Protein AF-0000000067822150 (afdb_homodimer)

Radius of gyration: 34.26 Å; Cα contacts (8 Å, |Δi|>4): 875; chains: 2; bounding box: 78×128×136 Å

Solvent-accessible surface area (backbone atoms only — not comparable to full-atom values): 32111 Å² total; per-residue (Å²): 135,83,79,77,79,78,79,77,78,75,74,75,74,75,74,67,75,73,72,77,72,73,71,69,73,70,73,66,72,69,73,71,73,74,48,64,72,69,60,78,68,48,52,60,78,44,71,39,87,60,35,50,73,68,55,45,52,53,48,52,52,35,49,52,42,27,33,50,44,30,47,48,38,27,50,52,42,34,59,55,41,46,78,29,70,72,41,30,51,35,22,22,81,39,69,52,26,36,46,33,10,50,25,45,42,65,50,59,19,42,32,77,76,37,36,35,33,44,68,47,90,80,73,52,52,84,42,72,54,27,36,52,45,68,58,46,85,93,36,33,36,32,33,32,46,23,73,53,42,83,74,65,45,35,54,75,91,46,55,64,39,96,86,38,21,60,56,78,38,67,62,56,42,32,40,25,43,34,50,50,53,52,46,28,64,13,52,87,68,15,53,83,57,37,38,84,80,35,71,50,56,69,44,22,39,50,33,8,75,74,36,30,82,52,18,59,30,12,45,42,32,53,41,48,49,28,51,40,52,43,23,21,44,61,65,34,50,86,70,33,31,47,58,75,75,76,64,73,67,68,75,75,66,80,69,72,72,78,72,83,70,82,77,78,80,78,80,81,78,78,79,67,45,23,55,47,68,42,96,86,66,50,66,48,57,89,135,83,79,77,77,78,80,77,77,76,76,76,74,74,75,68,76,75,72,77,71,75,74,69,74,71,74,66,74,70,72,70,74,75,46,66,72,71,60,78,68,48,52,60,80,44,72,39,87,59,35,50,73,68,54,45,52,52,47,52,52,35,49,53,43,28,32,49,43,30,46,47,37,29,49,53,42,34,58,55,42,46,80,29,69,72,42,32,49,37,22,22,81,38,68,54,27,35,49,34,10,50,25,44,43,65,50,58,19,41,32,78,75,38,34,36,34,43,68,48,90,79,72,52,53,82,41,72,59,30,36,50,46,68,59,46,84,93,35,34,37,32,33,33,48,23,74,52,43,81,73,66,45,37,55,75,91,47,53,64,39,94,85,39,20,59,57,77,38,66,62,55,41,31,39,26,44,36,49,51,52,52,47,30,65,13,53,85,69,14,52,83,58,37,40,84,80,35,73,50,55,70,46,24,40,49,33,7,75,75,37,30,81,52,20,59,28,12,44,42,31,53,42,49,48,26,52,40,52,44,22,22,44,62,64,35,53,85,69,32,32,46,59,74,76,76,64,72,67,69,76,74,66,81,69,72,72,80,76,73,84,79,84,74,80,75,78,80,79,77,81,66,47,23,56,47,67,44,96,86,67,52,66,49,54,88

Secondary structure (DSSP, 8-state):
-----------------------------------GGGSPPP-SPEE-TTS-HHHHHHHHHHHHHHHHHHHHHHHHHHHHGGGSHHHHHHHTT--SHHHHHHHHHHHHS--TT-EEESS-TTS-TTSTT--EEE--GGGTTEEEEPHHHHHHPBPGGGTT-TT--TTTS-GGGBHHHHHHHHHHHSTTTTTTTSB-S--SHHHHHHHHHH-HHHHTTBHHHHHHHHHHHHIIIIISTTT--SS-------------------------------EEE-TTS-EEE-/-----------------------------------GGGSPPP-SPEE-TTS-HHHHHHHHHHHHHHHHHHHHHHHHHHHHGGGSHHHHHHHTT--SHHHHHHHHHHHHS--TT-EEESS-TTS-TTSTT--EEE--GGGTTEEEEPHHHHHHPBPGGGTT-TT--TTTS-GGGBHHHHHHHHHTTSTTTTTTTSB-S--SHHHHHHHHHH-HHHHTTBHHHHHHHHHHHHIIIIISTTT--SS-------------------------------EEE-TTS-EEE-

Structure (mmCIF, N/CA/C/O backbone):
data_AF-0000000067822150-model_v1
#
loop_
_entity.id
_entity.type
_entity.pdbx_description
1 polymer 'Putative peptidase domain-containing protein'
#
loop_
_atom_site.group_PDB
_atom_site.id
_atom_site.type_symbol
_atom_site.label_atom_id
_atom_site.label_alt_id
_atom_site.label_comp_id
_atom_site.label_asym_id
_atom_site.label_entity_id
_atom_site.label_seq_id
_atom_site.pdbx_PDB_ins_code
_atom_site.Cartn_x
_atom_site.Cartn_y
_atom_site.Cartn_z
_atom_site.occupancy
_atom_site.B_iso_or_equiv
_atom_site.auth_seq_id
_atom_site.auth_comp_id
_atom_site.auth_asym_id
_atom_site.auth_atom_id
_atom_site.pdbx_PDB_model_num
ATOM 1 N N . MET A 1 1 ? 32.688 -82.5 55.125 1 28.48 1 MET A N 1
ATOM 2 C CA . MET A 1 1 ? 33.312 -81.375 54.438 1 28.48 1 MET A CA 1
ATOM 3 C C . MET A 1 1 ? 32.531 -81 53.188 1 28.48 1 MET A C 1
ATOM 5 O O . MET A 1 1 ? 32.688 -81.688 52.125 1 28.48 1 MET A O 1
ATOM 9 N N . ARG A 1 2 ? 31.297 -80.75 53.281 1 29.62 2 ARG A N 1
ATOM 10 C CA . ARG A 1 2 ? 30.266 -80.5 52.281 1 29.62 2 ARG A CA 1
ATOM 11 C C . ARG A 1 2 ? 30.625 -79.25 51.406 1 29.62 2 ARG A C 1
ATOM 13 O O . ARG A 1 2 ? 30.844 -78.188 51.938 1 29.62 2 ARG A O 1
ATOM 20 N N . LEU A 1 3 ? 31.281 -79.5 50.312 1 34.28 3 LEU A N 1
ATOM 21 C CA . LEU A 1 3 ? 31.828 -78.625 49.312 1 34.28 3 LEU A CA 1
ATOM 22 C C . LEU A 1 3 ? 30.719 -77.812 48.656 1 34.28 3 LEU A C 1
ATOM 24 O O . LEU A 1 3 ? 29.828 -78.375 48 1 34.28 3 LEU A O 1
ATOM 28 N N . THR A 1 4 ? 30.172 -76.812 49.281 1 35.88 4 THR A N 1
ATOM 29 C CA . THR A 1 4 ? 29.141 -75.938 48.781 1 35.88 4 THR A CA 1
ATOM 30 C C . THR A 1 4 ? 29.625 -75.188 47.562 1 35.88 4 THR A C 1
ATOM 32 O O . THR A 1 4 ? 30.609 -74.438 47.625 1 35.88 4 THR A O 1
ATOM 35 N N . ALA A 1 5 ? 29.531 -75.688 46.375 1 31.7 5 ALA A N 1
ATOM 36 C CA . ALA A 1 5 ? 29.938 -75.188 45.094 1 31.7 5 ALA A CA 1
ATOM 37 C C . ALA A 1 5 ? 29.203 -73.875 44.75 1 31.7 5 ALA A C 1
ATOM 39 O O . ALA A 1 5 ? 27.969 -73.875 44.594 1 31.7 5 ALA A O 1
ATOM 40 N N . LEU A 1 6 ? 29.578 -72.812 45.375 1 35.47 6 LEU A N 1
ATOM 41 C CA . LEU A 1 6 ? 28.906 -71.5 45.094 1 35.47 6 LEU A CA 1
ATOM 42 C C . LEU A 1 6 ? 29.094 -71.125 43.656 1 35.47 6 LEU A C 1
ATOM 44 O O . LEU A 1 6 ? 30.219 -71 43.188 1 35.47 6 LEU A O 1
ATOM 48 N N . LEU A 1 7 ? 28.172 -71.5 42.75 1 34.12 7 LEU A N 1
ATOM 49 C CA . LEU A 1 7 ? 28.141 -71.188 41.344 1 34.12 7 LEU A CA 1
ATOM 50 C C . LEU A 1 7 ? 28.109 -69.625 41.125 1 34.12 7 LEU A C 1
ATOM 52 O O . LEU A 1 7 ? 27.203 -68.938 41.594 1 34.12 7 LEU A O 1
ATOM 56 N N . CYS A 1 8 ? 29.266 -69 41 1 34.22 8 CYS A N 1
ATOM 57 C CA . CYS A 1 8 ? 29.453 -67.562 40.719 1 34.22 8 CYS A CA 1
ATOM 58 C C . CYS A 1 8 ? 28.891 -67.25 39.344 1 34.22 8 CYS A C 1
ATOM 60 O O . CYS A 1 8 ? 29.328 -67.75 38.312 1 34.22 8 CYS A O 1
ATOM 62 N N . VAL A 1 9 ? 27.578 -67 39.281 1 33.72 9 VAL A N 1
ATOM 63 C CA . VAL A 1 9 ? 26.953 -66.625 38 1 33.72 9 VAL A CA 1
ATOM 64 C C . VAL A 1 9 ? 27.625 -65.312 37.5 1 33.72 9 VAL A C 1
ATOM 66 O O . VAL A 1 9 ? 27.719 -64.312 38.188 1 33.72 9 VAL A O 1
ATOM 69 N N . ALA A 1 10 ? 28.688 -65.438 36.75 1 33.09 10 ALA A N 1
ATOM 70 C CA . ALA A 1 10 ? 29.391 -64.375 36.031 1 33.09 10 ALA A CA 1
ATOM 71 C C . ALA A 1 10 ? 28.422 -63.562 35.188 1 33.09 10 ALA A C 1
ATOM 73 O O . ALA A 1 10 ? 27.781 -64.125 34.281 1 33.09 10 ALA A O 1
ATOM 74 N N . SER A 1 11 ? 27.656 -62.688 35.781 1 33.38 11 SER A N 1
ATOM 75 C CA . SER A 1 11 ? 26.766 -61.812 35 1 33.38 11 SER A CA 1
ATOM 76 C C . SER A 1 11 ? 27.547 -61.062 33.938 1 33.38 11 SER A C 1
ATOM 78 O O . SER A 1 11 ? 28.484 -60.344 34.25 1 33.38 11 SER A O 1
ATOM 80 N N . SER A 1 12 ? 27.766 -61.656 32.812 1 31.19 12 SER A N 1
ATOM 81 C CA . SER A 1 12 ? 28.406 -60.969 31.688 1 31.19 12 SER A CA 1
ATOM 82 C C . SER A 1 12 ? 27.719 -59.625 31.391 1 31.19 12 SER A C 1
ATOM 84 O O . SER A 1 12 ? 26.5 -59.594 31.172 1 31.19 12 SER A O 1
ATOM 86 N N . ALA A 1 13 ? 28.172 -58.594 32 1 36.31 13 ALA A N 1
ATOM 87 C CA . ALA A 1 13 ? 27.734 -57.25 31.672 1 36.31 13 ALA A CA 1
ATOM 88 C C . ALA A 1 13 ? 27.844 -56.969 30.172 1 36.31 13 ALA A C 1
ATOM 90 O O . ALA A 1 13 ? 28.938 -57.062 29.609 1 36.31 13 ALA A O 1
ATOM 91 N N . PHE A 1 14 ? 26.812 -57.406 29.438 1 34.69 14 PHE A N 1
ATOM 92 C CA . PHE A 1 14 ? 26.812 -57.062 28.031 1 34.69 14 PHE A CA 1
ATOM 93 C C . PHE A 1 14 ? 27.109 -55.562 27.844 1 34.69 14 PHE A C 1
ATOM 95 O O . PHE A 1 14 ? 26.438 -54.719 28.438 1 34.69 14 PHE A O 1
ATOM 102 N N . ALA A 1 15 ? 28.375 -55.25 27.672 1 36.81 15 ALA A N 1
ATOM 103 C CA . ALA A 1 15 ? 28.766 -53.906 27.281 1 36.81 15 ALA A CA 1
ATOM 104 C C . ALA A 1 15 ? 27.875 -53.344 26.172 1 36.81 15 ALA A C 1
ATOM 106 O O . ALA A 1 15 ? 27.719 -53.969 25.125 1 36.81 15 ALA A O 1
ATOM 107 N N . ALA A 1 16 ? 26.797 -52.688 26.531 1 36.28 16 ALA A N 1
ATOM 108 C CA . ALA A 1 16 ? 25.969 -52.031 25.547 1 36.28 16 ALA A CA 1
ATOM 109 C C . ALA A 1 16 ? 26.812 -51.312 24.5 1 36.28 16 ALA A C 1
ATOM 111 O O . ALA A 1 16 ? 27.844 -50.719 24.844 1 36.28 16 ALA A O 1
ATOM 112 N N . PRO A 1 17 ? 26.734 -51.812 23.266 1 35.16 17 PRO A N 1
ATOM 113 C CA . PRO A 1 17 ? 27.516 -51.094 22.266 1 35.16 17 PRO A CA 1
ATOM 114 C C . PRO A 1 17 ? 27.391 -49.594 22.391 1 35.16 17 PRO A C 1
ATOM 116 O O . PRO A 1 17 ? 26.344 -49.094 22.797 1 35.16 17 PRO A O 1
ATOM 119 N N . THR A 1 18 ? 28.438 -48.938 22.875 1 34.16 18 THR A N 1
ATOM 120 C CA . THR A 1 18 ? 28.484 -47.5 22.766 1 34.16 18 THR A CA 1
ATOM 121 C C . THR A 1 18 ? 28 -47.031 21.406 1 34.16 18 THR A C 1
ATOM 123 O O . THR A 1 18 ? 28.516 -47.469 20.375 1 34.16 18 THR A O 1
ATOM 126 N N . SER A 1 19 ? 26.719 -46.844 21.281 1 32.53 19 SER A N 1
ATOM 127 C CA . SER A 1 19 ? 26.234 -46.125 20.094 1 32.53 19 SER A CA 1
ATOM 128 C C . SER A 1 19 ? 27.188 -45 19.688 1 32.53 19 SER A C 1
ATOM 130 O O . SER A 1 19 ? 27.562 -44.156 20.516 1 32.53 19 SER A O 1
ATOM 132 N N . PHE A 1 20 ? 28.125 -45.344 18.781 1 31.86 20 PHE A N 1
ATOM 133 C CA . PHE A 1 20 ? 28.859 -44.281 18.109 1 31.86 20 PHE A CA 1
ATOM 134 C C . PHE A 1 20 ? 27.938 -43.094 17.812 1 31.86 20 PHE A C 1
ATOM 136 O O . PHE A 1 20 ? 27.062 -43.188 16.953 1 31.86 20 PHE A O 1
ATOM 143 N N . LEU A 1 21 ? 27.594 -42.344 18.828 1 31.33 21 LEU A N 1
ATOM 144 C CA . LEU A 1 21 ? 27.094 -41 18.531 1 31.33 21 LEU A CA 1
ATOM 145 C C . LEU A 1 21 ? 28.016 -40.281 17.547 1 31.33 21 LEU A C 1
ATOM 147 O O . LEU A 1 21 ? 29.156 -39.969 17.875 1 31.33 21 LEU A O 1
ATOM 151 N N . TRP A 1 22 ? 27.891 -40.781 16.25 1 31.66 22 TRP A N 1
ATOM 152 C CA . TRP A 1 22 ? 28.484 -39.875 15.266 1 31.66 22 TRP A CA 1
ATOM 153 C C . TRP A 1 22 ? 28.203 -38.406 15.633 1 31.66 22 TRP A C 1
ATOM 155 O O . TRP A 1 22 ? 27.047 -37.969 15.594 1 31.66 22 TRP A O 1
ATOM 165 N N . GLU A 1 23 ? 28.969 -37.875 16.578 1 32.78 23 GLU A N 1
ATOM 166 C CA . GLU A 1 23 ? 29.031 -36.438 16.609 1 32.78 23 GLU A CA 1
ATOM 167 C C . GLU A 1 23 ? 29.406 -35.844 15.242 1 32.78 23 GLU A C 1
ATOM 169 O O . GLU A 1 23 ? 30.578 -35.844 14.867 1 32.78 23 GLU A O 1
ATOM 174 N N . GLY A 1 24 ? 28.609 -36.219 14.195 1 28.8 24 GLY A N 1
ATOM 175 C CA . GLY A 1 24 ? 28.859 -35.438 12.992 1 28.8 24 GLY A CA 1
ATOM 176 C C . GLY A 1 24 ? 29.047 -33.969 13.273 1 28.8 24 GLY A C 1
ATOM 177 O O . GLY A 1 24 ? 28.172 -33.344 13.875 1 28.8 24 GLY A O 1
ATOM 178 N N . SER A 1 25 ? 30.25 -33.656 13.586 1 32.06 25 SER A N 1
ATOM 179 C CA . SER A 1 25 ? 30.594 -32.219 13.523 1 32.06 25 SER A CA 1
ATOM 180 C C . SER A 1 25 ? 30.062 -31.594 12.242 1 32.06 25 SER A C 1
ATOM 182 O O . SER A 1 25 ? 30.594 -31.828 11.164 1 32.06 25 SER A O 1
ATOM 184 N N . SER A 1 26 ? 28.812 -31.75 11.961 1 28.62 26 SER A N 1
ATOM 185 C CA . SER A 1 26 ? 28.422 -31 10.773 1 28.62 26 SER A CA 1
ATOM 186 C C . SER A 1 26 ? 28.859 -29.547 10.867 1 28.62 26 SER A C 1
ATOM 188 O O . SER A 1 26 ? 28.344 -28.781 11.672 1 28.62 26 SER A O 1
ATOM 190 N N . ASN A 1 27 ? 30.156 -29.359 10.773 1 30.45 27 ASN A N 1
ATOM 191 C CA . ASN A 1 27 ? 30.641 -28.031 10.406 1 30.45 27 ASN A CA 1
ATOM 192 C C . ASN A 1 27 ? 29.766 -27.406 9.312 1 30.45 27 ASN A C 1
ATOM 194 O O . ASN A 1 27 ? 30.016 -27.625 8.125 1 30.45 27 ASN A O 1
ATOM 198 N N . THR A 1 28 ? 28.547 -27.484 9.43 1 28.98 28 THR A N 1
ATOM 199 C CA . THR A 1 28 ? 27.812 -26.656 8.477 1 28.98 28 THR A CA 1
ATOM 200 C C . THR A 1 28 ? 28.344 -25.219 8.484 1 28.98 28 THR A C 1
ATOM 202 O O . THR A 1 28 ? 28.203 -24.516 9.492 1 28.98 28 THR A O 1
ATOM 205 N N . SER A 1 29 ? 29.531 -25.062 7.957 1 29.67 29 SER A N 1
ATOM 206 C CA . SER A 1 29 ? 29.875 -23.688 7.602 1 29.67 29 SER A CA 1
ATOM 207 C C . SER A 1 29 ? 28.641 -22.938 7.105 1 29.67 29 SER A C 1
ATOM 209 O O . SER A 1 29 ? 28.109 -23.234 6.035 1 29.67 29 SER A O 1
ATOM 211 N N . SER A 1 30 ? 27.828 -22.609 8.008 1 30.28 30 SER A N 1
ATOM 212 C CA . SER A 1 30 ? 26.781 -21.656 7.633 1 30.28 30 SER A CA 1
ATOM 213 C C . SER A 1 30 ? 27.359 -20.453 6.891 1 30.28 30 SER A C 1
ATOM 215 O O . SER A 1 30 ? 28.078 -19.641 7.48 1 30.28 30 SER A O 1
ATOM 217 N N . VAL A 1 31 ? 28 -20.703 5.777 1 29.33 31 VAL A N 1
ATOM 218 C CA . VAL A 1 31 ? 28.25 -19.5 4.977 1 29.33 31 VAL A CA 1
ATOM 219 C C . VAL A 1 31 ? 27.078 -18.531 5.137 1 29.33 31 VAL A C 1
ATOM 221 O O . VAL A 1 31 ? 25.953 -18.828 4.723 1 29.33 31 VAL A O 1
ATOM 224 N N . LYS A 1 32 ? 27.094 -17.844 6.254 1 32.66 32 LYS A N 1
ATOM 225 C CA . LYS A 1 32 ? 26.219 -16.688 6.367 1 32.66 32 LYS A CA 1
ATOM 226 C C . LYS A 1 32 ? 26.312 -15.797 5.133 1 32.66 32 LYS A C 1
ATOM 228 O O . LYS A 1 32 ? 27.328 -15.117 4.934 1 32.66 32 LYS A O 1
ATOM 233 N N . VAL A 1 33 ? 26.031 -16.328 4.023 1 33.44 33 VAL A N 1
ATOM 234 C CA . VAL A 1 33 ? 25.859 -15.367 2.949 1 33.44 33 VAL A CA 1
ATOM 235 C C . VAL A 1 33 ? 25.125 -14.133 3.482 1 33.44 33 VAL A C 1
ATOM 237 O O . VAL A 1 33 ? 23.953 -14.219 3.875 1 33.44 33 VAL A O 1
ATOM 240 N N . GLU A 1 34 ? 25.719 -13.188 4.176 1 37.19 34 GLU A N 1
ATOM 241 C CA . GLU A 1 34 ? 25.234 -11.883 4.613 1 37.19 34 GLU A CA 1
ATOM 242 C C . GLU A 1 34 ? 24.469 -11.18 3.496 1 37.19 34 GLU A C 1
ATOM 244 O O . GLU A 1 34 ? 25.078 -10.586 2.6 1 37.19 34 GLU A O 1
ATOM 249 N N . THR A 1 35 ? 23.672 -11.742 2.715 1 45.88 35 THR A N 1
ATOM 250 C CA . THR A 1 35 ? 22.875 -10.984 1.747 1 45.88 35 THR A CA 1
ATOM 251 C C . THR A 1 35 ? 22.297 -9.727 2.381 1 45.88 35 THR A C 1
ATOM 253 O O . THR A 1 35 ? 21.656 -9.789 3.434 1 45.88 35 THR A O 1
ATOM 256 N N . THR A 1 36 ? 23 -8.539 2.322 1 54.53 36 THR A N 1
ATOM 257 C CA . THR A 1 36 ? 22.828 -7.195 2.857 1 54.53 36 THR A CA 1
ATOM 258 C C . THR A 1 36 ? 21.406 -6.688 2.588 1 54.53 36 THR A C 1
ATOM 260 O O . THR A 1 36 ? 21.156 -5.484 2.654 1 54.53 36 THR A O 1
ATOM 263 N N . TRP A 1 37 ? 20.609 -7.324 1.804 1 59.97 37 TRP A N 1
ATOM 264 C CA . TRP A 1 37 ? 19.281 -6.711 1.705 1 59.97 37 TRP A CA 1
ATOM 265 C C . TRP A 1 37 ? 18.781 -6.289 3.078 1 59.97 37 TRP A C 1
ATOM 267 O O . TRP A 1 37 ? 17.859 -5.473 3.184 1 59.97 37 TRP A O 1
ATOM 277 N N . THR A 1 38 ? 19.391 -6.871 4.172 1 56.16 38 THR A N 1
ATOM 278 C CA . THR A 1 38 ? 18.812 -6.605 5.484 1 56.16 38 THR A CA 1
ATOM 279 C C . THR A 1 38 ? 19.391 -5.316 6.074 1 56.16 38 THR A C 1
ATOM 281 O O . THR A 1 38 ? 19.219 -5.051 7.266 1 56.16 38 THR A O 1
ATOM 284 N N . GLU A 1 39 ? 20.328 -4.652 5.262 1 62.62 39 GLU A N 1
ATOM 285 C CA . GLU A 1 39 ? 20.641 -3.449 6.027 1 62.62 39 GLU A CA 1
ATOM 286 C C . GLU A 1 39 ? 19.406 -2.562 6.188 1 62.62 39 GLU A C 1
ATOM 288 O O . GLU A 1 39 ? 18.641 -2.387 5.242 1 62.62 39 GLU A O 1
ATOM 293 N N . ASN A 1 40 ? 19.062 -2.295 7.344 1 65 40 ASN A N 1
ATOM 294 C CA . ASN A 1 40 ? 17.922 -1.484 7.746 1 65 40 ASN A CA 1
ATOM 295 C C . ASN A 1 40 ? 17.969 -0.102 7.102 1 65 40 ASN A C 1
ATOM 297 O O . ASN A 1 40 ? 19.031 0.424 6.816 1 65 40 ASN A O 1
ATOM 301 N N . TRP A 1 41 ? 16.891 0.233 6.457 1 77.38 41 TRP A N 1
ATOM 302 C CA . TRP A 1 41 ? 16.734 1.618 6.023 1 77.38 41 TRP A CA 1
ATOM 303 C C . TRP A 1 41 ? 16.047 2.451 7.098 1 77.38 41 TRP A C 1
ATOM 305 O O . TRP A 1 41 ? 15.438 1.905 8.023 1 77.38 41 TRP A O 1
ATOM 315 N N . LYS A 1 42 ? 16.375 3.74 6.977 1 85.31 42 LYS A N 1
ATOM 316 C CA . LYS A 1 42 ? 15.727 4.641 7.926 1 85.31 42 LYS A CA 1
ATOM 317 C C . LYS A 1 42 ? 14.242 4.805 7.605 1 85.31 42 LYS A C 1
ATOM 319 O O . LYS A 1 42 ? 13.867 4.934 6.438 1 85.31 42 LYS A O 1
ATOM 324 N N . THR A 1 43 ? 13.461 4.715 8.656 1 90 43 THR A N 1
ATOM 325 C CA . THR A 1 43 ? 12.031 4.961 8.484 1 90 43 THR A CA 1
ATOM 326 C C . THR A 1 43 ? 11.578 6.125 9.352 1 90 43 THR A C 1
ATOM 328 O O . THR A 1 43 ? 10.383 6.426 9.43 1 90 43 THR A O 1
ATOM 331 N N . THR A 1 44 ? 12.602 6.805 9.969 1 91.81 44 THR A N 1
ATOM 332 C CA . THR A 1 44 ? 12.312 7.98 10.789 1 91.81 44 THR A CA 1
ATOM 333 C C . THR A 1 44 ? 12.609 9.266 10.023 1 91.81 44 THR A C 1
ATOM 335 O O . THR A 1 44 ? 13.398 9.258 9.07 1 91.81 44 THR A O 1
ATOM 338 N N . PHE A 1 45 ? 11.992 10.328 10.367 1 96.19 45 PHE A N 1
ATOM 339 C CA . PHE A 1 45 ? 12.203 11.617 9.711 1 96.19 45 PHE A CA 1
ATOM 340 C C . PHE A 1 45 ? 13.289 12.414 10.422 1 96.19 45 PHE A C 1
ATOM 342 O O . PHE A 1 45 ? 13.266 12.555 11.648 1 96.19 45 PHE A O 1
ATOM 349 N N . ALA A 1 46 ? 14.203 12.922 9.688 1 97.31 46 ALA A N 1
ATOM 350 C CA . ALA A 1 46 ? 15.328 13.672 10.242 1 97.31 46 ALA A CA 1
ATOM 351 C C . ALA A 1 46 ? 14.898 15.086 10.641 1 97.31 46 ALA A C 1
ATOM 353 O O . ALA A 1 46 ? 14.086 15.711 9.953 1 97.31 46 ALA A O 1
ATOM 354 N N . ILE A 1 47 ? 15.492 15.586 11.703 1 98.38 47 ILE A N 1
ATOM 355 C CA . ILE A 1 47 ? 15.266 16.938 12.203 1 98.38 47 ILE A CA 1
ATOM 356 C C . ILE A 1 47 ? 16.547 17.75 12.102 1 98.38 47 ILE A C 1
ATOM 358 O O . ILE A 1 47 ? 17.578 17.359 12.648 1 98.38 47 ILE A O 1
ATOM 362 N N . HIS A 1 48 ? 16.438 18.812 11.383 1 98.5 48 HIS A N 1
ATOM 363 C CA . HIS A 1 48 ? 17.578 19.719 11.211 1 98.5 48 HIS A CA 1
ATOM 364 C C . HIS A 1 48 ? 18.016 20.328 12.539 1 98.5 48 HIS A C 1
ATOM 366 O O . HIS A 1 48 ? 17.172 20.594 13.406 1 98.5 48 HIS A O 1
ATOM 372 N N . ASP A 1 49 ? 19.266 20.734 12.68 1 98.19 49 ASP A N 1
ATOM 373 C CA . ASP A 1 49 ? 19.828 21.25 13.914 1 98.19 49 ASP A CA 1
ATOM 374 C C . ASP A 1 49 ? 19.281 22.625 14.242 1 98.19 49 ASP A C 1
ATOM 376 O O . ASP A 1 49 ? 19.453 23.125 15.352 1 98.19 49 ASP A O 1
ATOM 380 N N . SER A 1 50 ? 18.562 23.188 13.32 1 98.62 50 SER A N 1
ATOM 381 C CA . SER A 1 50 ? 17.969 24.484 13.555 1 98.62 50 SER A CA 1
ATOM 382 C C . SER A 1 50 ? 16.781 24.391 14.508 1 98.62 50 SER A C 1
ATOM 384 O O . SER A 1 50 ? 16.281 25.406 15.008 1 98.62 50 SER A O 1
ATOM 386 N N . CYS A 1 51 ? 16.281 23.203 14.734 1 98.5 51 CYS A N 1
ATOM 387 C CA . CYS A 1 51 ? 15.164 23.031 15.664 1 98.5 51 CYS A CA 1
ATOM 388 C C . CYS A 1 51 ? 15.664 22.984 17.109 1 98.5 51 CYS A C 1
ATOM 390 O O . CYS A 1 51 ? 16.578 22.234 17.422 1 98.5 51 CYS A O 1
ATOM 392 N N . SER A 1 52 ? 15.055 23.859 17.953 1 97.88 52 SER A N 1
ATOM 393 C CA . SER A 1 52 ? 15.383 23.781 19.375 1 97.88 52 SER A CA 1
ATOM 394 C C . SER A 1 52 ? 15.039 22.422 19.953 1 97.88 52 SER A C 1
ATOM 396 O O . SER A 1 52 ? 14.266 21.672 19.375 1 97.88 52 SER A O 1
ATOM 398 N N . PRO A 1 53 ? 15.594 22.125 21.172 1 94.56 53 PRO A N 1
ATOM 399 C CA . PRO A 1 53 ? 15.258 20.844 21.781 1 94.56 53 PRO A CA 1
ATOM 400 C C . PRO A 1 53 ? 13.758 20.672 22 1 94.56 53 PRO A C 1
ATOM 402 O O . PRO A 1 53 ? 13.227 19.562 21.844 1 94.56 53 PRO A O 1
ATOM 405 N N . VAL A 1 54 ? 13.07 21.734 22.375 1 94.94 54 VAL A N 1
ATOM 406 C CA . VAL A 1 54 ? 11.633 21.688 22.625 1 94.94 54 VAL A CA 1
ATOM 407 C C . VAL A 1 54 ? 10.898 21.438 21.312 1 94.94 54 VAL A C 1
ATOM 409 O O . VAL A 1 54 ? 9.977 20.625 21.25 1 94.94 54 VAL A O 1
ATOM 412 N N . GLU A 1 55 ? 11.297 22.125 20.203 1 97.69 55 GLU A N 1
ATOM 413 C CA . GLU A 1 55 ? 10.711 21.891 18.891 1 97.69 55 GLU A CA 1
ATOM 414 C C . GLU A 1 55 ? 10.945 20.469 18.422 1 97.69 55 GLU A C 1
ATOM 416 O O . GLU A 1 55 ? 10.023 19.812 17.922 1 97.69 55 GLU A O 1
ATOM 421 N N . ALA A 1 56 ? 12.141 20.016 18.656 1 97.62 56 ALA A N 1
ATOM 422 C CA . ALA A 1 56 ? 12.492 18.656 18.234 1 97.62 56 ALA A CA 1
ATOM 423 C C . ALA A 1 56 ? 11.656 17.625 18.984 1 97.62 56 ALA A C 1
ATOM 425 O O . ALA A 1 56 ? 11.227 16.625 18.391 1 97.62 56 ALA A O 1
ATOM 426 N N . ASN A 1 57 ? 11.492 17.844 20.234 1 96 57 ASN A N 1
ATOM 427 C CA . ASN A 1 57 ? 10.68 16.922 21.031 1 96 57 ASN A CA 1
ATOM 428 C C . ASN A 1 57 ? 9.242 16.875 20.516 1 96 57 ASN A C 1
ATOM 430 O O . ASN A 1 57 ? 8.648 15.805 20.406 1 96 57 ASN A O 1
ATOM 434 N N . GLN A 1 58 ? 8.656 18.031 20.219 1 96.62 58 GLN A N 1
ATOM 435 C CA . GLN A 1 58 ? 7.301 18.078 19.672 1 96.62 58 GLN A CA 1
ATOM 436 C C . GLN A 1 58 ? 7.227 17.422 18.297 1 96.62 58 GLN A C 1
ATOM 438 O O . GLN A 1 58 ? 6.281 16.688 18 1 96.62 58 GLN A O 1
ATOM 443 N N . LEU A 1 59 ? 8.266 17.625 17.484 1 98.5 59 LEU A N 1
ATOM 444 C CA . LEU A 1 59 ? 8.289 17.016 16.156 1 98.5 59 LEU A CA 1
ATOM 445 C C . LEU A 1 59 ? 8.375 15.5 16.25 1 98.5 59 LEU A C 1
ATOM 447 O O . LEU A 1 59 ? 7.699 14.789 15.5 1 98.5 59 LEU A O 1
ATOM 451 N N . ARG A 1 60 ? 9.172 15.008 17.156 1 96.81 60 ARG A N 1
ATOM 452 C CA . ARG A 1 60 ? 9.289 13.555 17.297 1 96.81 60 ARG A CA 1
ATOM 453 C C . ARG A 1 60 ? 7.945 12.938 17.672 1 96.81 60 ARG A C 1
ATOM 455 O O . ARG A 1 60 ? 7.547 11.914 17.109 1 96.81 60 ARG A O 1
ATOM 462 N N . GLN A 1 61 ? 7.246 13.578 18.609 1 94.69 61 GLN A N 1
ATOM 463 C CA . GLN A 1 61 ? 5.914 13.094 18.969 1 94.69 61 GLN A CA 1
ATOM 464 C C . GLN A 1 61 ? 4.965 13.195 17.766 1 94.69 61 GLN A C 1
ATOM 466 O O . GLN A 1 61 ? 4.191 12.273 17.516 1 94.69 61 GLN A O 1
ATOM 471 N N . ALA A 1 62 ? 5.047 14.305 17.094 1 98.19 62 ALA A N 1
ATOM 472 C CA . ALA A 1 62 ? 4.176 14.5 15.945 1 98.19 62 ALA A CA 1
ATOM 473 C C . ALA A 1 62 ? 4.457 13.469 14.859 1 98.19 62 ALA A C 1
ATOM 475 O O . ALA A 1 62 ? 3.535 12.992 14.195 1 98.19 62 ALA A O 1
ATOM 476 N N . PHE A 1 63 ? 5.77 13.125 14.688 1 98.31 63 PHE A N 1
ATOM 477 C CA . PHE A 1 63 ? 6.133 12.094 13.719 1 98.31 63 PHE A CA 1
ATOM 478 C C . PHE A 1 63 ? 5.523 10.75 14.109 1 98.31 63 PHE A C 1
ATOM 480 O O . PHE A 1 63 ? 4.973 10.047 13.258 1 98.31 63 PHE A O 1
ATOM 487 N N . GLU A 1 64 ? 5.605 10.43 15.336 1 95.44 64 GLU A N 1
ATOM 488 C CA . GLU A 1 64 ? 5.027 9.18 15.82 1 95.44 64 GLU A CA 1
ATOM 489 C C . GLU A 1 64 ? 3.521 9.133 15.586 1 95.44 64 GLU A C 1
ATOM 491 O O . GLU A 1 64 ? 2.988 8.117 15.133 1 95.44 64 GLU A O 1
ATOM 496 N N . GLU A 1 65 ? 2.871 10.219 15.867 1 97.44 65 GLU A N 1
ATOM 497 C CA . GLU A 1 65 ? 1.426 10.289 15.672 1 97.44 65 GLU A CA 1
ATOM 498 C C . GLU A 1 65 ? 1.063 10.25 14.188 1 97.44 65 GLU A C 1
ATOM 500 O O . GLU A 1 65 ? 0.023 9.711 13.812 1 97.44 65 GLU A O 1
ATOM 505 N N . THR A 1 66 ? 1.925 10.859 13.375 1 98.56 66 THR A N 1
ATOM 506 C CA . THR A 1 66 ? 1.717 10.812 11.93 1 98.56 66 THR A CA 1
ATOM 507 C C . THR A 1 66 ? 1.771 9.375 11.414 1 98.56 66 THR A C 1
ATOM 509 O O . THR A 1 66 ? 0.901 8.953 10.656 1 98.56 66 THR A O 1
ATOM 512 N N . GLU A 1 67 ? 2.746 8.648 11.883 1 97.81 67 GLU A N 1
ATOM 513 C CA . GLU A 1 67 ? 2.857 7.242 11.508 1 97.81 67 GLU A CA 1
ATOM 514 C C . GLU A 1 67 ? 1.672 6.438 12.023 1 97.81 67 GLU A C 1
ATOM 516 O O . GLU A 1 67 ? 1.146 5.57 11.32 1 97.81 67 GLU A O 1
ATOM 521 N N . LEU A 1 68 ? 1.298 6.703 13.242 1 97 68 LEU A N 1
ATOM 522 C CA . LEU A 1 68 ? 0.153 6.016 13.828 1 97 68 LEU A CA 1
ATOM 523 C C . LEU A 1 68 ? -1.114 6.285 13.023 1 97 68 LEU A C 1
ATOM 525 O O . LEU A 1 68 ? -1.893 5.371 12.758 1 97 68 LEU A O 1
ATOM 529 N N . LEU A 1 69 ? -1.348 7.527 12.688 1 98.38 69 LEU A N 1
ATOM 530 C CA . LEU A 1 69 ? -2.523 7.914 11.914 1 98.38 69 LEU A CA 1
ATOM 531 C C . LEU A 1 69 ? -2.533 7.219 10.555 1 98.38 69 LEU A C 1
ATOM 533 O O . LEU A 1 69 ? -3.557 6.668 10.141 1 98.38 69 LEU A O 1
ATOM 537 N N . ALA A 1 70 ? -1.397 7.223 9.852 1 98.69 70 ALA A N 1
ATOM 538 C CA . ALA A 1 70 ? -1.27 6.547 8.562 1 98.69 70 ALA A CA 1
ATOM 539 C C . ALA A 1 70 ? -1.454 5.039 8.719 1 98.69 70 ALA A C 1
ATOM 541 O O . ALA A 1 70 ? -2.135 4.41 7.902 1 98.69 70 ALA A O 1
ATOM 542 N N . TYR A 1 71 ? -0.836 4.492 9.719 1 97.5 71 TYR A N 1
ATOM 543 C CA . TYR A 1 71 ? -0.935 3.066 10 1 97.5 71 TYR A CA 1
ATOM 544 C C . TYR A 1 71 ? -2.385 2.652 10.227 1 97.5 71 TYR A C 1
ATOM 546 O O . TYR A 1 71 ? -2.838 1.639 9.688 1 97.5 71 TYR A O 1
ATOM 554 N N . HIS A 1 72 ? -3.066 3.404 10.992 1 96.69 72 HIS A N 1
ATOM 555 C CA . HIS A 1 72 ? -4.461 3.09 11.266 1 96.69 72 HIS A CA 1
ATOM 556 C C . HIS A 1 72 ? -5.309 3.166 10 1 96.69 72 HIS A C 1
ATOM 558 O O . HIS A 1 72 ? -6.152 2.301 9.766 1 96.69 72 HIS A O 1
ATOM 564 N N . ALA A 1 73 ? -5.168 4.207 9.242 1 98.19 73 ALA A N 1
ATOM 565 C CA . ALA A 1 73 ? -5.922 4.352 8 1 98.19 73 ALA A CA 1
ATOM 566 C C . ALA A 1 73 ? -5.688 3.16 7.074 1 98.19 73 ALA A C 1
ATOM 568 O O . ALA A 1 73 ? -6.629 2.637 6.473 1 98.19 73 ALA A O 1
ATOM 569 N N . LYS A 1 74 ? -4.43 2.789 6.973 1 97.5 74 LYS A N 1
ATOM 570 C CA . LYS A 1 74 ? -4.074 1.608 6.191 1 97.5 74 LYS A CA 1
ATOM 571 C C . LYS A 1 74 ? -4.82 0.374 6.688 1 97.5 74 LYS A C 1
ATOM 573 O O . LYS A 1 74 ? -5.473 -0.32 5.906 1 97.5 74 LYS A O 1
ATOM 578 N N . LEU A 1 75 ? -4.758 0.114 7.945 1 95.81 75 LEU A N 1
ATOM 579 C CA . LEU A 1 75 ? -5.359 -1.089 8.508 1 95.81 75 LEU A CA 1
ATOM 580 C C . LEU A 1 75 ? -6.875 -1.062 8.359 1 95.81 75 LEU A C 1
ATOM 582 O O . LEU A 1 75 ? -7.496 -2.092 8.078 1 95.81 75 LEU A O 1
ATOM 586 N N . HIS A 1 76 ? -7.441 0.126 8.617 1 96.06 76 HIS A N 1
ATOM 587 C CA . HIS A 1 76 ? -8.883 0.25 8.414 1 96.06 76 HIS A CA 1
ATOM 588 C C . HIS A 1 76 ? -9.273 -0.128 6.988 1 96.06 76 HIS A C 1
ATOM 590 O O . HIS A 1 76 ? -10.281 -0.805 6.777 1 96.06 76 HIS A O 1
ATOM 596 N N . THR A 1 77 ? -8.523 0.318 6.016 1 97.19 77 THR A N 1
ATOM 597 C CA . THR A 1 77 ? -8.781 0.032 4.609 1 97.19 77 THR A CA 1
ATOM 598 C C . THR A 1 77 ? -8.625 -1.459 4.32 1 97.19 77 THR A C 1
ATOM 600 O O . THR A 1 77 ? -9.469 -2.059 3.652 1 97.19 77 THR A O 1
ATOM 603 N N . LEU A 1 78 ? -7.543 -2.062 4.836 1 95.75 78 LEU A N 1
ATOM 604 C CA . LEU A 1 78 ? -7.266 -3.479 4.617 1 95.75 78 LEU A CA 1
ATOM 605 C C . LEU A 1 78 ? -8.352 -4.348 5.25 1 95.75 78 LEU A C 1
ATOM 607 O O . LEU A 1 78 ? -8.695 -5.402 4.711 1 95.75 78 LEU A O 1
ATOM 611 N N . ARG A 1 79 ? -8.867 -3.885 6.336 1 94.06 79 ARG A N 1
ATOM 612 C CA . ARG A 1 79 ? -9.883 -4.633 7.07 1 94.06 79 ARG A CA 1
ATOM 613 C C . ARG A 1 79 ? -11.234 -4.562 6.363 1 94.06 79 ARG A C 1
ATOM 615 O O . ARG A 1 79 ? -11.938 -5.57 6.262 1 94.06 79 ARG A O 1
ATOM 622 N N . ASN A 1 80 ? -11.609 -3.391 5.871 1 93.75 80 ASN A N 1
ATOM 623 C CA . ASN A 1 80 ? -12.992 -3.16 5.48 1 93.75 80 ASN A CA 1
ATOM 624 C C . ASN A 1 80 ? -13.156 -3.158 3.961 1 93.75 80 ASN A C 1
ATOM 626 O O . ASN A 1 80 ? -14.266 -3.324 3.449 1 93.75 80 ASN A O 1
ATOM 630 N N . GLY A 1 81 ? -12.039 -2.93 3.254 1 93.31 81 GLY A N 1
ATOM 631 C CA . GLY A 1 81 ? -12.086 -2.986 1.801 1 93.31 81 GLY A CA 1
ATOM 632 C C . GLY A 1 81 ? -12.719 -1.76 1.175 1 93.31 81 GLY A C 1
ATOM 633 O O . GLY A 1 81 ? -13 -0.778 1.866 1 93.31 81 GLY A O 1
ATOM 634 N N . ASN A 1 82 ? -12.93 -1.824 -0.174 1 95.06 82 ASN A N 1
ATOM 635 C CA . ASN A 1 82 ? -13.383 -0.647 -0.909 1 95.06 82 ASN A CA 1
ATOM 636 C C . ASN A 1 82 ? -14.906 -0.558 -0.945 1 95.06 82 ASN A C 1
ATOM 638 O O . ASN A 1 82 ? -15.469 0.326 -1.596 1 95.06 82 ASN A O 1
ATOM 642 N N . SER A 1 83 ? -15.586 -1.437 -0.234 1 91.88 83 SER A N 1
ATOM 643 C CA . SER A 1 83 ? -17.047 -1.364 -0.192 1 91.88 83 SER A CA 1
ATOM 644 C C . SER A 1 83 ? -17.531 -0.702 1.094 1 91.88 83 SER A C 1
ATOM 646 O O . SER A 1 83 ? -18.719 -0.468 1.265 1 91.88 83 SER A O 1
ATOM 648 N N . SER A 1 84 ? -16.594 -0.412 1.975 1 92.69 84 SER A N 1
ATOM 649 C CA . SER A 1 84 ? -17 0.207 3.234 1 92.69 84 SER A CA 1
ATOM 650 C C . SER A 1 84 ? -17.562 1.609 3.008 1 92.69 84 SER A C 1
ATOM 652 O O . SER A 1 84 ? -17.188 2.283 2.047 1 92.69 84 SER A O 1
ATOM 654 N N . GLU A 1 85 ? -18.344 2.053 3.926 1 95.06 85 GLU A N 1
ATOM 655 C CA . GLU A 1 85 ? -18.984 3.359 3.82 1 95.06 85 GLU A CA 1
ATOM 656 C C . GLU A 1 85 ? -17.953 4.484 3.816 1 95.06 85 GLU A C 1
ATOM 658 O O . GLU A 1 85 ? -18.031 5.402 2.996 1 95.06 85 GLU A O 1
ATOM 663 N N . PHE A 1 86 ? -16.953 4.43 4.75 1 97.38 86 PHE A N 1
ATOM 664 C CA . PHE A 1 86 ? -15.922 5.457 4.801 1 97.38 86 PHE A CA 1
ATOM 665 C C . PHE A 1 86 ? -15.133 5.496 3.498 1 97.38 86 PHE A C 1
ATOM 667 O O . PHE A 1 86 ? -14.891 6.57 2.945 1 97.38 86 PHE A O 1
ATOM 674 N N . TYR A 1 87 ? -14.742 4.305 2.998 1 98.31 87 TYR A N 1
ATOM 675 C CA . TYR A 1 87 ? -13.922 4.27 1.795 1 98.31 87 TYR A CA 1
ATOM 676 C C . TYR A 1 87 ? -14.672 4.855 0.604 1 98.31 87 TYR A C 1
ATOM 678 O O . TYR A 1 87 ? -14.125 5.684 -0.133 1 98.31 87 TYR A O 1
ATOM 686 N N . ARG A 1 88 ? -15.945 4.48 0.421 1 97.94 88 ARG A N 1
ATOM 687 C CA . ARG A 1 88 ? -16.75 4.953 -0.703 1 97.94 88 ARG A CA 1
ATOM 688 C C . ARG A 1 88 ? -16.984 6.457 -0.611 1 97.94 88 ARG A C 1
ATOM 690 O O . ARG A 1 88 ? -17.031 7.145 -1.631 1 97.94 88 ARG A O 1
ATOM 697 N N . LYS A 1 89 ? -17.125 6.891 0.561 1 98.38 89 LYS A N 1
ATOM 698 C CA . LYS A 1 89 ? -17.344 8.32 0.787 1 98.38 89 LYS A CA 1
ATOM 699 C C . LYS A 1 89 ? -16.172 9.141 0.256 1 98.38 89 LYS A C 1
ATOM 701 O O . LYS A 1 89 ? -16.375 10.18 -0.38 1 98.38 89 LYS A O 1
ATOM 706 N N . TYR A 1 90 ? -14.938 8.672 0.456 1 98.81 90 TYR A N 1
ATOM 707 C CA . TYR A 1 90 ? -13.766 9.5 0.204 1 98.81 90 TYR A CA 1
ATOM 708 C C . TYR A 1 90 ? -13.094 9.117 -1.11 1 98.81 90 TYR A C 1
ATOM 710 O O . TYR A 1 90 ? -12.375 9.914 -1.709 1 98.81 90 TYR A O 1
ATOM 718 N N . PHE A 1 91 ? -13.305 7.867 -1.596 1 98.81 91 PHE A N 1
ATOM 719 C CA . PHE A 1 91 ? -12.539 7.395 -2.74 1 98.81 91 PHE A CA 1
ATOM 720 C C . PHE A 1 91 ? -13.453 6.77 -3.787 1 98.81 91 PHE A C 1
ATOM 722 O O . PHE A 1 91 ? -12.977 6.266 -4.809 1 98.81 91 PHE A O 1
ATOM 729 N N . GLY A 1 92 ? -14.82 6.785 -3.566 1 97.81 92 GLY A N 1
ATOM 730 C CA . GLY A 1 92 ? -15.727 6.121 -4.484 1 97.81 92 GLY A CA 1
ATOM 731 C C . GLY A 1 92 ? -15.5 4.625 -4.57 1 97.81 92 GLY A C 1
ATOM 732 O O . GLY A 1 92 ? -15.367 3.951 -3.545 1 97.81 92 GLY A O 1
ATOM 733 N N . ASN A 1 93 ? -15.461 4.094 -5.77 1 95.81 93 ASN A N 1
ATOM 734 C CA . ASN A 1 93 ? -15.289 2.662 -5.992 1 95.81 93 ASN A CA 1
ATOM 735 C C . ASN A 1 93 ? -13.844 2.32 -6.34 1 95.81 93 ASN A C 1
ATOM 737 O O . ASN A 1 93 ? -13.562 1.24 -6.863 1 95.81 93 ASN A O 1
ATOM 741 N N . ALA A 1 94 ? -12.898 3.256 -6.094 1 97.44 94 ALA A N 1
ATOM 742 C CA . ALA A 1 94 ? -11.5 2.998 -6.434 1 97.44 94 ALA A CA 1
ATOM 743 C C . ALA A 1 94 ? -10.984 1.758 -5.711 1 97.44 94 ALA A C 1
ATOM 745 O O . ALA A 1 94 ? -11.398 1.467 -4.586 1 97.44 94 ALA A O 1
ATOM 746 N N . PRO A 1 95 ? -10.078 1.025 -6.359 1 96.69 95 PRO A N 1
ATOM 747 C CA . PRO A 1 95 ? -9.43 -0.07 -5.633 1 96.69 95 PRO A CA 1
ATOM 748 C C . PRO A 1 95 ? -8.586 0.417 -4.453 1 96.69 95 PRO A C 1
ATOM 750 O O . PRO A 1 95 ? -8.188 1.581 -4.418 1 96.69 95 PRO A O 1
ATOM 753 N N . ILE A 1 96 ? -8.273 -0.487 -3.533 1 97.38 96 ILE A N 1
ATOM 754 C CA . ILE A 1 96 ? -7.672 -0.053 -2.277 1 97.38 96 ILE A CA 1
ATOM 755 C C . ILE A 1 96 ? -6.16 0.078 -2.453 1 97.38 96 ILE A C 1
ATOM 757 O O . ILE A 1 96 ? -5.488 0.711 -1.636 1 97.38 96 ILE A O 1
ATOM 761 N N . GLY A 1 97 ? -5.582 -0.503 -3.512 1 97.56 97 GLY A N 1
ATOM 762 C CA . GLY A 1 97 ? -4.141 -0.662 -3.623 1 97.56 97 GLY A CA 1
ATOM 763 C C . GLY A 1 97 ? -3.379 0.631 -3.402 1 97.56 97 GLY A C 1
ATOM 764 O O . GLY A 1 97 ? -2.514 0.708 -2.529 1 97.56 97 GLY A O 1
ATOM 765 N N . GLU A 1 98 ? -3.707 1.659 -4.191 1 97.81 98 GLU A N 1
ATOM 766 C CA . GLU A 1 98 ? -2.938 2.898 -4.129 1 97.81 98 GLU A CA 1
ATOM 767 C C . GLU A 1 98 ? -3.133 3.605 -2.793 1 97.81 98 GLU A C 1
ATOM 769 O O . GLU A 1 98 ? -2.188 4.176 -2.24 1 97.81 98 GLU A O 1
ATOM 774 N N . VAL A 1 99 ? -4.379 3.555 -2.227 1 98.75 99 VAL A N 1
ATOM 775 C CA . VAL A 1 99 ? -4.637 4.168 -0.927 1 98.75 99 VAL A CA 1
ATOM 776 C C . VAL A 1 99 ? -3.805 3.473 0.147 1 98.75 99 VAL A C 1
ATOM 778 O O . VAL A 1 99 ? -3.109 4.129 0.924 1 98.75 99 VAL A O 1
ATOM 781 N N . VAL A 1 100 ? -3.822 2.17 0.136 1 98.56 100 VAL A N 1
ATOM 782 C CA . VAL A 1 100 ? -3.051 1.38 1.091 1 98.56 100 VAL A CA 1
ATOM 783 C C . VAL A 1 100 ? -1.562 1.674 0.922 1 98.56 100 VAL A C 1
ATOM 785 O O . VAL A 1 100 ? -0.849 1.887 1.906 1 98.56 100 VAL A O 1
ATOM 788 N N . GLY A 1 101 ? -1.11 1.703 -0.267 1 98.56 101 GLY A N 1
ATOM 789 C CA . GLY A 1 101 ? 0.3 1.941 -0.531 1 98.56 101 GLY A CA 1
ATOM 790 C C . GLY A 1 101 ? 0.755 3.332 -0.127 1 98.56 101 GLY A C 1
ATOM 791 O O . GLY A 1 101 ? 1.88 3.508 0.346 1 98.56 101 GLY A O 1
ATOM 792 N N . ASN A 1 102 ? -0.111 4.348 -0.358 1 98.56 102 ASN A N 1
ATOM 793 C CA . ASN A 1 102 ? 0.219 5.711 0.046 1 98.56 102 ASN A CA 1
ATOM 794 C C . ASN A 1 102 ? 0.411 5.816 1.557 1 98.56 102 ASN A C 1
ATOM 796 O O . ASN A 1 102 ? 1.345 6.469 2.023 1 98.56 102 ASN A O 1
ATOM 800 N N . PHE A 1 103 ? -0.431 5.18 2.314 1 98.75 103 PHE A N 1
ATOM 801 C CA . PHE A 1 103 ? -0.288 5.191 3.766 1 98.75 103 PHE A CA 1
ATOM 802 C C . PHE A 1 103 ? 0.9 4.34 4.199 1 98.75 103 PHE A C 1
ATOM 804 O O . PHE A 1 103 ? 1.659 4.73 5.09 1 98.75 103 PHE A O 1
ATOM 811 N N . GLU A 1 104 ? 1.084 3.182 3.549 1 98 104 GLU A N 1
ATOM 812 C CA . GLU A 1 104 ? 2.221 2.318 3.863 1 98 104 GLU A CA 1
ATOM 813 C C . GLU A 1 104 ? 3.543 3.031 3.598 1 98 104 GLU A C 1
ATOM 815 O O . GLU A 1 104 ? 4.523 2.822 4.316 1 98 104 GLU A O 1
ATOM 820 N N . GLY A 1 105 ? 3.604 3.84 2.57 1 97.5 105 GLY A N 1
ATOM 821 C CA . GLY A 1 105 ? 4.785 4.645 2.305 1 97.5 105 GLY A CA 1
ATOM 822 C C . GLY A 1 105 ? 5.184 5.523 3.475 1 97.5 105 GLY A C 1
ATOM 823 O O . GLY A 1 105 ? 6.359 5.598 3.83 1 97.5 105 GLY A O 1
ATOM 824 N N . VAL A 1 106 ? 4.211 6.105 4.121 1 98 106 VAL A N 1
ATOM 825 C CA . VAL A 1 106 ? 4.473 6.977 5.262 1 98 106 VAL A CA 1
ATOM 826 C C . VAL A 1 106 ? 5.008 6.152 6.43 1 98 106 VAL A C 1
ATOM 828 O O . VAL A 1 106 ? 5.867 6.613 7.184 1 98 106 VAL A O 1
ATOM 831 N N . VAL A 1 107 ? 4.613 4.949 6.539 1 96.31 107 VAL A N 1
ATOM 832 C CA . VAL A 1 107 ? 4.895 4.109 7.695 1 96.31 107 VAL A CA 1
ATOM 833 C C . VAL A 1 107 ? 6.273 3.471 7.551 1 96.31 107 VAL A C 1
ATOM 835 O O . VAL A 1 107 ? 7.027 3.381 8.523 1 96.31 107 VAL A O 1
ATOM 838 N N . SER A 1 108 ? 6.672 3.051 6.262 1 94.12 108 SER A N 1
ATOM 839 C CA . SER A 1 108 ? 7.766 2.088 6.23 1 94.12 108 SER A CA 1
ATOM 840 C C . SER A 1 108 ? 8.758 2.42 5.121 1 94.12 108 SER A C 1
ATOM 842 O O . SER A 1 108 ? 9.766 1.729 4.957 1 94.12 108 SER A O 1
ATOM 844 N N . ALA A 1 109 ? 8.492 3.396 4.324 1 94.88 109 ALA 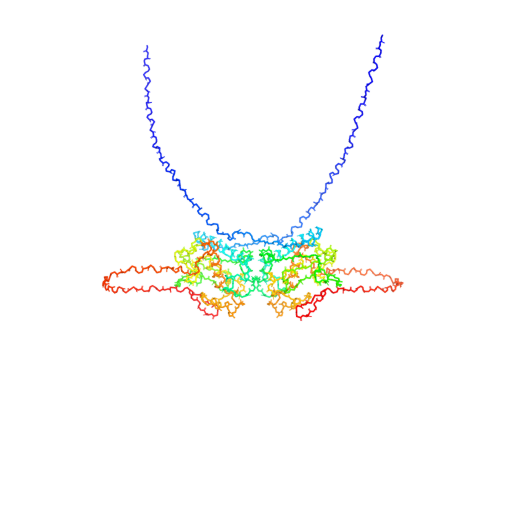A N 1
ATOM 845 C CA . ALA A 1 109 ? 9.406 3.684 3.221 1 94.88 109 ALA A CA 1
ATOM 846 C C . ALA A 1 109 ? 10.75 4.191 3.736 1 94.88 109 ALA A C 1
ATOM 848 O O . ALA A 1 109 ? 10.844 4.688 4.863 1 94.88 109 ALA A O 1
ATOM 849 N N . ASN A 1 110 ? 11.773 4 2.91 1 93.69 110 ASN A N 1
ATOM 850 C CA . ASN A 1 110 ? 13.07 4.637 3.145 1 93.69 110 ASN A CA 1
ATOM 851 C C . ASN A 1 110 ? 12.961 6.156 3.102 1 93.69 110 ASN A C 1
ATOM 853 O O . ASN A 1 110 ? 12.734 6.738 2.039 1 93.69 110 ASN A O 1
ATOM 857 N N . THR A 1 111 ? 13.125 6.816 4.238 1 94.25 111 THR A N 1
ATOM 858 C CA . THR A 1 111 ? 12.898 8.25 4.34 1 94.25 111 THR A CA 1
ATOM 859 C C . THR A 1 111 ? 14.227 9.008 4.367 1 94.25 111 THR A C 1
ATOM 861 O O . THR A 1 111 ? 14.258 10.195 4.695 1 94.25 111 THR A O 1
ATOM 864 N N . THR A 1 112 ? 15.289 8.25 4.066 1 93.62 112 THR A N 1
ATOM 865 C CA . THR A 1 112 ? 16.578 8.93 3.984 1 93.62 112 THR A CA 1
ATOM 866 C C . THR A 1 112 ? 16.5 10.125 3.037 1 93.62 112 THR A C 1
ATOM 868 O O . THR A 1 112 ? 16.047 9.992 1.9 1 93.62 112 THR A O 1
ATOM 871 N N . GLY A 1 113 ? 16.875 11.328 3.535 1 94.62 113 GLY A N 1
ATOM 872 C CA . GLY A 1 113 ? 16.859 12.523 2.709 1 94.62 113 GLY A CA 1
ATOM 873 C C . GLY A 1 113 ? 15.734 13.477 3.072 1 94.62 113 GLY A C 1
ATOM 874 O O . GLY A 1 113 ? 15.797 14.664 2.736 1 94.62 113 GLY A O 1
ATOM 875 N N . ILE A 1 114 ? 14.664 12.953 3.656 1 97.69 114 ILE A N 1
ATOM 876 C CA . ILE A 1 114 ? 13.609 13.844 4.133 1 97.69 114 ILE A CA 1
ATOM 877 C C . ILE A 1 114 ? 14.078 14.586 5.379 1 97.69 114 ILE A C 1
ATOM 879 O O . ILE A 1 114 ? 14.578 13.969 6.324 1 97.69 114 ILE A O 1
ATOM 883 N N . LEU A 1 115 ? 13.953 15.922 5.355 1 98.38 115 LEU A N 1
ATOM 884 C CA . LEU A 1 115 ? 14.484 16.766 6.418 1 98.38 115 LEU A CA 1
ATOM 885 C C . LEU A 1 115 ? 13.469 17.812 6.852 1 98.38 115 LEU A C 1
ATOM 887 O O . LEU A 1 115 ? 12.914 18.516 6.012 1 98.38 115 LEU A O 1
ATOM 891 N N . PHE A 1 116 ? 13.195 17.828 8.117 1 98.81 116 PHE A N 1
ATOM 892 C CA . PHE A 1 116 ? 12.383 18.875 8.719 1 98.81 116 PHE A CA 1
ATOM 893 C C . PHE A 1 116 ? 13.266 19.906 9.422 1 98.81 116 PHE A C 1
ATOM 895 O O . PHE A 1 116 ? 14.227 19.547 10.102 1 98.81 116 PHE A O 1
ATOM 902 N N . ARG A 1 117 ? 12.953 21.172 9.211 1 98.75 117 ARG A N 1
ATOM 903 C CA . ARG A 1 117 ? 13.781 22.234 9.766 1 98.75 117 ARG A CA 1
ATOM 904 C C . ARG A 1 117 ? 12.922 23.312 10.438 1 98.75 117 ARG A C 1
ATOM 906 O O . ARG A 1 117 ? 11.695 23.297 10.297 1 98.75 117 ARG A O 1
ATOM 913 N N . CYS A 1 118 ? 13.602 24.297 11.219 1 98.62 118 CYS A N 1
ATOM 914 C CA . CYS A 1 118 ? 12.867 25.266 12.031 1 98.62 118 CYS A CA 1
ATOM 915 C C . CYS A 1 118 ? 13.422 26.672 11.852 1 98.62 118 CYS A C 1
ATOM 917 O O . CYS A 1 118 ? 13.078 27.578 12.609 1 98.62 118 CYS A O 1
ATOM 919 N N . ASP A 1 119 ? 14.289 26.859 10.828 1 98.44 119 ASP A N 1
ATOM 920 C CA . ASP A 1 119 ? 14.992 28.141 10.75 1 98.44 119 ASP A CA 1
ATOM 921 C C . ASP A 1 119 ? 14.391 29.031 9.664 1 98.44 119 ASP A C 1
ATOM 923 O O . ASP A 1 119 ? 14.875 30.141 9.43 1 98.44 119 ASP A O 1
ATOM 927 N N . ASP A 1 120 ? 13.445 28.609 8.938 1 98.25 120 ASP A N 1
ATOM 928 C CA . ASP A 1 120 ? 12.695 29.391 7.957 1 98.25 120 ASP A CA 1
ATOM 929 C C . ASP A 1 120 ? 13.633 30 6.906 1 98.25 120 ASP A C 1
ATOM 931 O O . ASP A 1 120 ? 13.633 31.203 6.688 1 98.25 120 ASP A O 1
ATOM 935 N N . PRO A 1 121 ? 14.367 29.172 6.246 1 97.62 121 PRO A N 1
ATOM 936 C CA . PRO A 1 121 ? 15.367 29.703 5.316 1 97.62 121 PRO A CA 1
ATOM 937 C C . PRO A 1 121 ? 14.742 30.453 4.145 1 97.62 121 PRO A C 1
ATOM 939 O O . PRO A 1 121 ? 15.414 31.25 3.484 1 97.62 121 PRO A O 1
ATOM 942 N N . ASP A 1 122 ? 13.477 30.266 3.912 1 96.69 122 ASP A N 1
ATOM 943 C CA . ASP A 1 122 ? 12.836 30.922 2.771 1 96.69 122 ASP A CA 1
ATOM 944 C C . ASP A 1 122 ? 12 32.125 3.217 1 96.69 122 ASP A C 1
ATOM 946 O O . ASP A 1 122 ? 11.273 32.688 2.416 1 96.69 122 ASP A O 1
ATOM 950 N N . ASP A 1 123 ? 12.039 32.5 4.426 1 97.19 123 ASP A N 1
ATOM 951 C CA . ASP A 1 123 ? 11.406 33.688 5.008 1 97.19 123 ASP A CA 1
ATOM 952 C C . ASP A 1 123 ? 9.906 33.688 4.727 1 97.19 123 ASP A C 1
ATOM 954 O O . ASP A 1 123 ? 9.375 34.688 4.203 1 97.19 123 ASP A O 1
ATOM 958 N N . LYS A 1 124 ? 9.242 32.531 5.133 1 96.38 124 LYS A N 1
ATOM 959 C CA . LYS A 1 124 ? 7.816 32.438 4.84 1 96.38 124 LYS A CA 1
ATOM 960 C C . LYS A 1 124 ? 6.996 32.375 6.125 1 96.38 124 LYS A C 1
ATOM 962 O O . LYS A 1 124 ? 5.781 32.594 6.102 1 96.38 124 LYS A O 1
ATOM 967 N N . CYS A 1 125 ? 7.617 32.219 7.281 1 96.81 125 CYS A N 1
ATOM 968 C CA . CYS A 1 125 ? 6.902 31.984 8.531 1 96.81 125 CYS A CA 1
ATOM 969 C C . CYS A 1 125 ? 6.301 33.281 9.062 1 96.81 125 CYS A C 1
ATOM 971 O O . CYS A 1 125 ? 5.445 33.25 9.953 1 96.81 125 CYS A O 1
ATOM 973 N N . SER A 1 126 ? 6.73 34.406 8.523 1 95.56 126 SER A N 1
ATOM 974 C CA . SER A 1 126 ? 6.188 35.688 8.953 1 95.56 126 SER A CA 1
ATOM 975 C C . SER A 1 126 ? 4.82 35.938 8.328 1 95.56 126 SER A C 1
ATOM 977 O O . SER A 1 126 ? 4.102 36.844 8.75 1 95.56 126 SER A O 1
ATOM 979 N N . GLN A 1 127 ? 4.535 35.125 7.297 1 93 127 GLN A N 1
ATOM 980 C CA . GLN A 1 127 ? 3.232 35.281 6.656 1 93 127 GLN A CA 1
ATOM 981 C C . GLN A 1 127 ? 2.115 34.781 7.574 1 93 127 GLN A C 1
ATOM 983 O O . GLN A 1 127 ? 2.271 33.781 8.273 1 93 127 GLN A O 1
ATOM 988 N N . ASP A 1 128 ? 1.09 35.562 7.516 1 91.75 128 ASP A N 1
ATOM 989 C CA . ASP A 1 128 ? -0.023 35.281 8.406 1 91.75 128 ASP A CA 1
ATOM 990 C C . ASP A 1 128 ? -0.556 33.875 8.156 1 91.75 128 ASP A C 1
ATOM 992 O O . ASP A 1 128 ? -0.84 33.5 7.02 1 91.75 128 ASP A O 1
ATOM 996 N N . GLY A 1 129 ? -0.604 33 9.242 1 91.69 129 GLY A N 1
ATOM 997 C CA . GLY A 1 129 ? -1.226 31.688 9.203 1 91.69 129 GLY A CA 1
ATOM 998 C C . GLY A 1 129 ? -0.286 30.594 8.719 1 91.69 129 GLY A C 1
ATOM 999 O O . GLY A 1 129 ? -0.66 29.422 8.672 1 91.69 129 GLY A O 1
ATOM 1000 N N . TRP A 1 130 ? 0.929 30.984 8.328 1 93.69 130 TRP A N 1
ATOM 1001 C CA . TRP A 1 130 ? 1.871 29.984 7.844 1 93.69 130 TRP A CA 1
ATOM 1002 C C . TRP A 1 130 ? 2.498 29.219 9.008 1 93.69 130 TRP A C 1
ATOM 1004 O O . TRP A 1 130 ? 3.281 29.781 9.773 1 93.69 130 TRP A O 1
ATOM 1014 N N . ALA A 1 131 ? 2.111 27.969 9.141 1 97.25 131 ALA A N 1
ATOM 1015 C CA . ALA A 1 131 ? 2.59 27.125 10.234 1 97.25 131 ALA A CA 1
ATOM 1016 C C . ALA A 1 131 ? 3.668 26.172 9.75 1 97.25 131 ALA A C 1
ATOM 1018 O O . ALA A 1 131 ? 4.227 25.406 10.539 1 97.25 131 ALA A O 1
ATOM 1019 N N . GLY A 1 132 ? 4.016 26.156 8.492 1 97.31 132 GLY A N 1
ATOM 1020 C CA . GLY A 1 132 ? 5.062 25.391 7.828 1 97.31 132 GLY A CA 1
ATOM 1021 C C . GLY A 1 132 ? 4.984 25.469 6.312 1 97.31 132 GLY A C 1
ATOM 1022 O O . GLY A 1 132 ? 4.02 26 5.762 1 97.31 132 GLY A O 1
ATOM 1023 N N . TYR A 1 133 ? 6.027 25 5.691 1 97 133 TYR A N 1
ATOM 1024 C CA . TYR A 1 133 ? 6.004 25 4.234 1 97 133 TYR A CA 1
ATOM 1025 C C . TYR A 1 133 ? 7.016 24 3.676 1 97 133 TYR A C 1
ATOM 1027 O O . TYR A 1 133 ? 8.055 23.766 4.289 1 97 133 TYR A O 1
ATOM 1035 N N . TRP A 1 134 ? 6.664 23.359 2.568 1 96.88 134 TRP A N 1
ATOM 1036 C CA . TRP A 1 134 ? 7.578 22.609 1.72 1 96.88 134 TRP A CA 1
ATOM 1037 C C . TRP A 1 134 ? 8.531 23.531 0.972 1 96.88 134 TRP A C 1
ATOM 1039 O O . TRP A 1 134 ? 8.125 24.594 0.498 1 96.88 134 TRP A O 1
ATOM 1049 N N . ARG A 1 135 ? 9.789 23.203 0.774 1 96.88 135 ARG A N 1
ATOM 1050 C CA . ARG A 1 135 ? 10.781 24.156 0.306 1 96.88 135 ARG A CA 1
ATOM 1051 C C . ARG A 1 135 ? 10.93 24.094 -1.212 1 96.88 135 ARG A C 1
ATOM 1053 O O . ARG A 1 135 ? 11.898 24.609 -1.769 1 96.88 135 ARG A O 1
ATOM 1060 N N . GLY A 1 136 ? 10.102 23.406 -1.9 1 93.12 136 GLY A N 1
ATOM 1061 C CA . GLY A 1 136 ? 10.039 23.469 -3.352 1 93.12 136 GLY A CA 1
ATOM 1062 C C . GLY A 1 136 ? 10.984 22.5 -4.035 1 93.12 136 GLY A C 1
ATOM 1063 O O . GLY A 1 136 ? 11.633 21.688 -3.371 1 93.12 136 GLY A O 1
ATOM 1064 N N . ALA A 1 137 ? 11.094 22.609 -5.34 1 90.44 137 ALA A N 1
ATOM 1065 C CA . ALA A 1 137 ? 11.734 21.609 -6.203 1 90.44 137 ALA A CA 1
ATOM 1066 C C . ALA A 1 137 ? 13.242 21.578 -5.965 1 90.44 137 ALA A C 1
ATOM 1068 O O . ALA A 1 137 ? 13.875 20.531 -6.113 1 90.44 137 ALA A O 1
ATOM 1069 N N . ASN A 1 138 ? 13.844 22.734 -5.52 1 93.31 138 ASN A N 1
ATOM 1070 C CA . ASN A 1 138 ? 15.289 22.781 -5.293 1 93.31 138 ASN A CA 1
ATOM 1071 C C . ASN A 1 138 ? 15.656 22.156 -3.949 1 93.31 138 ASN A C 1
ATOM 1073 O O . ASN A 1 138 ? 16.828 21.891 -3.688 1 93.31 138 ASN A O 1
ATOM 1077 N N . HIS A 1 139 ? 14.68 21.969 -3.096 1 96.81 139 HIS A N 1
ATOM 1078 C CA . HIS A 1 139 ? 14.773 21.281 -1.811 1 96.81 139 HIS A CA 1
ATOM 1079 C C . HIS A 1 139 ? 13.555 20.391 -1.568 1 96.81 139 HIS A C 1
ATOM 1081 O O . HIS A 1 139 ? 12.898 20.5 -0.535 1 96.81 139 HIS A O 1
ATOM 1087 N N . SER A 1 140 ? 13.352 19.469 -2.494 1 95.88 140 SER A N 1
ATOM 1088 C CA . SER A 1 140 ? 12.078 18.781 -2.682 1 95.88 140 SER A CA 1
ATOM 1089 C C . SER A 1 140 ? 11.773 17.859 -1.507 1 95.88 140 SER A C 1
ATOM 1091 O O . SER A 1 140 ? 10.633 17.422 -1.34 1 95.88 140 SER A O 1
ATOM 1093 N N . ASP A 1 141 ? 12.805 17.547 -0.69 1 98 141 ASP A N 1
ATOM 1094 C CA . ASP A 1 141 ? 12.555 16.656 0.433 1 98 141 ASP A CA 1
ATOM 1095 C C . ASP A 1 141 ? 12.758 17.375 1.766 1 98 141 ASP A C 1
ATOM 1097 O O . ASP A 1 141 ? 13.016 16.734 2.787 1 98 141 ASP A O 1
ATOM 1101 N N . GLU A 1 142 ? 12.617 18.75 1.749 1 98.25 142 GLU A N 1
ATOM 1102 C CA . GLU A 1 142 ? 12.742 19.531 2.975 1 98.25 142 GLU A CA 1
ATOM 1103 C C . GLU A 1 142 ? 11.445 20.266 3.289 1 98.25 142 GLU A C 1
ATOM 1105 O O . GLU A 1 142 ? 10.781 20.781 2.387 1 98.25 142 GLU A O 1
ATOM 1110 N N . THR A 1 143 ? 11.125 20.328 4.551 1 98.62 143 THR A N 1
ATOM 1111 C CA . THR A 1 143 ? 9.977 21.047 5.086 1 98.62 143 THR A CA 1
ATOM 1112 C C . THR A 1 143 ? 10.391 21.922 6.27 1 98.62 143 THR A C 1
ATOM 1114 O O . THR A 1 143 ? 11.156 21.469 7.129 1 98.62 143 THR A O 1
ATOM 1117 N N . ASN A 1 144 ? 10.008 23.172 6.219 1 98.81 144 ASN A N 1
ATOM 1118 C CA . ASN A 1 144 ? 10.18 24.016 7.391 1 98.81 144 ASN A CA 1
ATOM 1119 C C . ASN A 1 144 ? 8.906 24.078 8.234 1 98.81 144 ASN A C 1
ATOM 1121 O O . ASN A 1 144 ? 7.812 24.266 7.703 1 98.81 144 ASN A O 1
ATOM 1125 N N . ILE A 1 145 ? 9.086 23.859 9.531 1 98.88 145 ILE A N 1
ATOM 1126 C CA . ILE A 1 145 ? 7.98 24.031 10.469 1 98.88 145 ILE A CA 1
ATOM 1127 C C . ILE A 1 145 ? 8.117 25.359 11.211 1 98.88 145 ILE A C 1
ATOM 1129 O O . ILE A 1 145 ? 9.164 25.625 11.812 1 98.88 145 ILE A O 1
ATOM 1133 N N . CYS A 1 146 ? 7.074 26.203 11.117 1 98.5 146 CYS A N 1
ATOM 1134 C CA . CYS A 1 146 ? 7.07 27.547 11.688 1 98.5 146 CYS A CA 1
ATOM 1135 C C . CYS A 1 146 ? 6.676 27.516 13.156 1 98.5 146 CYS A C 1
ATOM 1137 O O . CYS A 1 146 ? 6.031 26.578 13.609 1 98.5 146 CYS A O 1
ATOM 1139 N N . PRO A 1 147 ? 6.973 28.562 13.891 1 97.81 147 PRO A N 1
ATOM 1140 C CA . PRO A 1 147 ? 6.637 28.641 15.32 1 97.81 147 PRO A CA 1
ATOM 1141 C C . PRO A 1 147 ? 5.148 28.438 15.586 1 97.81 147 PRO A C 1
ATOM 1143 O O . PRO A 1 147 ? 4.773 27.859 16.609 1 97.81 147 PRO A O 1
ATOM 1146 N N . LEU A 1 148 ? 4.352 28.828 14.695 1 97.31 148 LEU A N 1
ATOM 1147 C CA . LEU A 1 148 ? 2.906 28.719 14.875 1 97.31 148 LEU A CA 1
ATOM 1148 C C . LEU A 1 148 ? 2.488 27.281 15.109 1 97.31 148 LEU A C 1
ATOM 1150 O O . LEU A 1 148 ? 1.56 27 15.875 1 97.31 148 LEU A O 1
ATOM 1154 N N . SER A 1 149 ? 3.102 26.281 14.484 1 98.31 149 SER A N 1
ATOM 1155 C CA . SER A 1 149 ? 2.746 24.875 14.641 1 98.31 149 SER A CA 1
ATOM 1156 C C . SER A 1 149 ? 2.979 24.406 16.078 1 98.31 149 SER A C 1
ATOM 1158 O O . SER A 1 149 ? 2.219 23.578 16.594 1 98.31 149 SER A O 1
ATOM 1160 N N . TYR A 1 150 ? 3.971 24.922 16.734 1 97.5 150 TYR A N 1
ATOM 1161 C CA . TYR A 1 150 ? 4.348 24.438 18.062 1 97.5 150 TYR A CA 1
ATOM 1162 C C . TYR A 1 150 ? 3.445 25.047 19.141 1 97.5 150 TYR A C 1
ATOM 1164 O O . TYR A 1 150 ? 3.471 24.609 20.297 1 97.5 150 TYR A O 1
ATOM 1172 N N . LYS A 1 151 ? 2.592 26.016 18.734 1 95.31 151 LYS A N 1
ATOM 1173 C CA . LYS A 1 151 ? 1.739 26.703 19.703 1 95.31 151 LYS A CA 1
ATOM 1174 C C . LYS A 1 151 ? 0.266 26.391 19.453 1 95.31 151 LYS A C 1
ATOM 1176 O O . LYS A 1 151 ? -0.557 26.484 20.359 1 95.31 151 LYS A O 1
ATOM 1181 N N . SER A 1 152 ? -0.054 25.953 18.25 1 95.38 152 SER A N 1
ATOM 1182 C CA . SER A 1 152 ? -1.465 26.016 17.891 1 95.38 152 SER A CA 1
ATOM 1183 C C . SER A 1 152 ? -2.004 24.641 17.531 1 95.38 152 SER A C 1
ATOM 1185 O O . SER A 1 152 ? -3.219 24.438 17.469 1 95.38 152 SER A O 1
ATOM 1187 N N . ARG A 1 153 ? -1.209 23.656 17.281 1 97.25 153 ARG A N 1
ATOM 1188 C CA . ARG A 1 153 ? -1.662 22.359 16.797 1 97.25 153 ARG A CA 1
ATOM 1189 C C . ARG A 1 153 ? -2.24 21.516 17.922 1 97.25 153 ARG A C 1
ATOM 1191 O O . ARG A 1 153 ? -1.849 21.656 19.078 1 97.25 153 ARG A O 1
ATOM 1198 N N . LEU A 1 154 ? -3.133 20.656 17.547 1 97.31 154 LEU A N 1
ATOM 1199 C CA . LEU A 1 154 ? -3.652 19.625 18.438 1 97.31 154 LEU A CA 1
ATOM 1200 C C . LEU A 1 154 ? -2.934 18.297 18.219 1 97.31 154 LEU A C 1
ATOM 1202 O O . LEU A 1 154 ? -2.557 17.969 17.094 1 97.31 154 LEU A O 1
ATOM 1206 N N . TRP A 1 155 ? -2.75 17.609 19.312 1 96.69 155 TRP A N 1
ATOM 1207 C CA . TRP A 1 155 ? -2.215 16.25 19.25 1 96.69 155 TRP A CA 1
ATOM 1208 C C . TRP A 1 155 ? -3.301 15.25 18.859 1 96.69 155 TRP A C 1
ATOM 1210 O O . TRP A 1 155 ? -4.492 15.539 18.984 1 96.69 155 TRP A O 1
ATOM 1220 N N . LEU A 1 156 ? -2.875 14.117 18.328 1 96.81 156 LEU A N 1
ATOM 1221 C CA . LEU A 1 156 ? -3.818 13.109 17.859 1 96.81 156 LEU A CA 1
ATOM 1222 C C . LEU A 1 156 ? -4.738 12.656 18.984 1 96.81 156 LEU A C 1
ATOM 1224 O O . LEU A 1 156 ? -5.9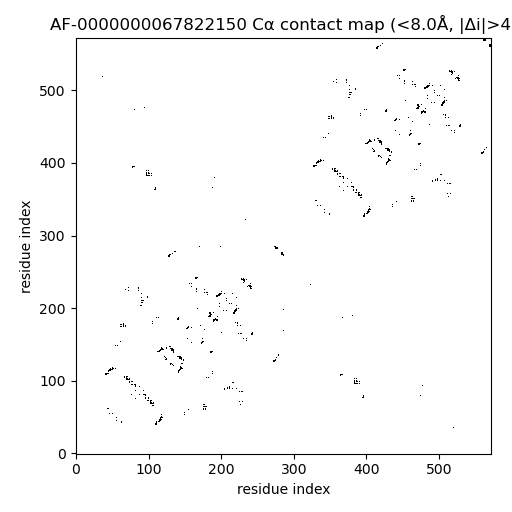1 12.359 18.766 1 96.81 156 LEU A O 1
ATOM 1228 N N . SER A 1 157 ? -4.305 12.664 20.25 1 92.31 157 SER A N 1
ATOM 1229 C CA . SER A 1 157 ? -5.113 12.289 21.406 1 92.31 157 SER A CA 1
ATOM 1230 C C . SER A 1 157 ? -6.23 13.305 21.641 1 92.31 157 SER A C 1
ATOM 1232 O O . SER A 1 157 ? -7.172 13.031 22.391 1 92.31 157 SER A O 1
ATOM 1234 N N . GLN A 1 158 ? -6.105 14.453 20.984 1 95.5 158 GLN A N 1
ATOM 1235 C CA . GLN A 1 158 ? -7.098 15.508 21.141 1 95.5 158 GLN A CA 1
ATOM 1236 C C . GLN A 1 158 ? -8.062 15.547 19.969 1 95.5 158 GLN A C 1
ATOM 1238 O O . GLN A 1 158 ? -8.891 16.453 19.859 1 95.5 158 GLN A O 1
ATOM 1243 N N . LEU A 1 159 ? -7.91 14.602 19.047 1 97.31 159 LEU A N 1
ATOM 1244 C CA . LEU A 1 159 ? -8.867 14.516 17.953 1 97.31 159 LEU A CA 1
ATOM 1245 C C . LEU A 1 159 ? -10.297 14.43 18.484 1 97.31 159 LEU A C 1
ATOM 1247 O O . LEU A 1 159 ? -10.57 13.672 19.406 1 97.31 159 LEU A O 1
ATOM 1251 N N . CYS A 1 160 ? -11.211 15.258 17.953 1 96.19 160 CYS A N 1
ATOM 1252 C CA . CYS A 1 160 ? -12.625 15.336 18.297 1 96.19 160 CYS A CA 1
ATOM 1253 C C . CYS A 1 160 ? -12.828 16.078 19.609 1 96.19 160 CYS A C 1
ATOM 1255 O O . CYS A 1 160 ? -13.922 16.062 20.172 1 96.19 160 CYS A O 1
ATOM 1257 N N . SER A 1 161 ? -11.758 16.734 20.094 1 94.44 161 SER A N 1
ATOM 1258 C CA . SER A 1 161 ? -11.891 17.641 21.234 1 94.44 161 SER A CA 1
ATOM 1259 C C . SER A 1 161 ? -11.922 19.094 20.766 1 94.44 161 SER A C 1
ATOM 1261 O O . SER A 1 161 ? -11.828 19.375 19.562 1 94.44 161 SER A O 1
ATOM 1263 N N . GLN A 1 162 ? -12.219 20 21.672 1 93.88 162 GLN A N 1
ATOM 1264 C CA . GLN A 1 162 ? -12.164 21.438 21.422 1 93.88 162 GLN A CA 1
ATOM 1265 C C . GLN A 1 162 ? -13.016 21.812 20.203 1 93.88 162 GLN A C 1
ATOM 1267 O O . GLN A 1 162 ? -12.586 22.594 19.359 1 93.88 162 GLN A O 1
ATOM 1272 N N . ASN A 1 163 ? -14.18 21.094 20 1 94.5 163 ASN A N 1
ATOM 1273 C CA . ASN A 1 163 ? -15.18 21.344 18.969 1 94.5 163 ASN A CA 1
ATOM 1274 C C . ASN A 1 163 ? -14.648 21 17.578 1 94.5 163 ASN A C 1
ATOM 1276 O O . ASN A 1 163 ? -15.172 21.469 16.578 1 94.5 163 ASN A O 1
ATOM 1280 N N . PHE A 1 164 ? -13.539 20.219 17.531 1 97.12 164 PHE A N 1
ATOM 1281 C CA . PHE A 1 164 ? -13.016 19.75 16.25 1 97.12 164 PHE A CA 1
ATOM 1282 C C . PHE A 1 164 ? -13.984 18.766 15.602 1 97.12 164 PHE A C 1
ATOM 1284 O O . PHE A 1 164 ? -14.484 17.844 16.266 1 97.12 164 PHE A O 1
ATOM 1291 N N . THR A 1 165 ? -14.25 18.953 14.367 1 98 165 THR A N 1
ATOM 1292 C CA . THR A 1 165 ? -14.906 17.953 13.523 1 98 165 THR A CA 1
ATOM 1293 C C . THR A 1 165 ? -14.156 17.766 12.211 1 98 165 THR A C 1
ATOM 1295 O O . THR A 1 165 ? -13.555 18.719 11.695 1 98 165 THR A O 1
ATOM 1298 N N . VAL A 1 166 ? -14.227 16.609 11.656 1 98.44 166 VAL A N 1
ATOM 1299 C CA . VAL A 1 166 ? -13.445 16.266 10.469 1 98.44 166 VAL A CA 1
ATOM 1300 C C . VAL A 1 166 ? -13.906 17.109 9.289 1 98.44 166 VAL A C 1
ATOM 1302 O O . VAL A 1 166 ? -13.086 17.594 8.5 1 98.44 166 VAL A O 1
ATOM 1305 N N . ALA A 1 167 ? -15.172 17.375 9.195 1 98 167 ALA A N 1
ATOM 1306 C CA . ALA A 1 167 ? -15.75 18.031 8.016 1 98 167 ALA A CA 1
ATOM 1307 C C . ALA A 1 167 ? -15.586 19.547 8.094 1 98 167 ALA A C 1
ATOM 1309 O O . ALA A 1 167 ? -15.414 20.203 7.07 1 98 167 ALA A O 1
ATOM 1310 N N . GLU A 1 168 ? -15.539 20.109 9.297 1 96.69 168 GLU A N 1
ATOM 1311 C CA . GLU A 1 168 ? -15.688 21.562 9.391 1 96.69 168 GLU A CA 1
ATOM 1312 C C . GLU A 1 168 ? -14.398 22.219 9.867 1 96.69 168 GLU A C 1
ATOM 1314 O O . GLU A 1 168 ? -14.18 23.406 9.641 1 96.69 168 GLU A O 1
ATOM 1319 N N . SER A 1 169 ? -13.633 21.469 10.594 1 96.62 169 SER A N 1
ATOM 1320 C CA . SER A 1 169 ? -12.383 22.031 11.086 1 96.62 169 SER A CA 1
ATOM 1321 C C . SER A 1 169 ? -11.266 21.875 10.055 1 96.62 169 SER A C 1
ATOM 1323 O O . SER A 1 169 ? -11.344 21.031 9.172 1 96.62 169 SER A O 1
ATOM 1325 N N . LYS A 1 170 ? -10.273 22.719 10.188 1 94.75 170 LYS A N 1
ATOM 1326 C CA . LYS A 1 170 ? -9.078 22.516 9.367 1 94.75 170 LYS A CA 1
ATOM 1327 C C . LYS A 1 170 ? -8.359 21.234 9.75 1 94.75 170 LYS A C 1
ATOM 1329 O O . LYS A 1 170 ? -8.008 21.031 10.914 1 94.75 170 LYS A O 1
ATOM 1334 N N . ASN A 1 171 ? -8.188 20.375 8.781 1 93.88 171 ASN A N 1
ATOM 1335 C CA . ASN A 1 171 ? -7.547 19.109 9.117 1 93.88 171 ASN A CA 1
ATOM 1336 C C . ASN A 1 171 ? -6.117 19.312 9.609 1 93.88 171 ASN A C 1
ATOM 1338 O O . ASN A 1 171 ? -5.621 18.531 10.422 1 93.88 171 ASN A O 1
ATOM 1342 N N . SER A 1 172 ? -5.488 20.469 9.227 1 95.12 172 SER A N 1
ATOM 1343 C CA . SER A 1 172 ? -4.113 20.766 9.625 1 95.12 172 SER A CA 1
ATOM 1344 C C . SER A 1 172 ? -4.043 21.172 11.102 1 95.12 172 SER A C 1
ATOM 1346 O O . SER A 1 172 ? -2.955 21.328 11.648 1 95.12 172 SER A O 1
ATOM 1348 N N . LEU A 1 173 ? -5.207 21.344 11.703 1 97.19 173 LEU A N 1
ATOM 1349 C CA . LEU A 1 173 ? -5.203 21.609 13.133 1 97.19 173 LEU A CA 1
ATOM 1350 C C . LEU A 1 173 ? -4.602 20.453 13.906 1 97.19 173 LEU A C 1
ATOM 1352 O O . LEU A 1 173 ? -3.982 20.641 14.953 1 97.19 173 LEU A O 1
ATOM 1356 N N . ILE A 1 174 ? -4.855 19.297 13.391 1 98.38 174 ILE A N 1
ATOM 1357 C CA . ILE A 1 174 ? -4.195 18.109 13.938 1 98.38 174 ILE A CA 1
ATOM 1358 C C . ILE A 1 174 ? -2.773 18.016 13.391 1 98.38 174 ILE A C 1
ATOM 1360 O O . ILE A 1 174 ? -2.58 17.875 12.18 1 98.38 174 ILE A O 1
ATOM 1364 N N . PHE A 1 175 ? -1.756 18.062 14.219 1 98.62 175 PHE A N 1
ATOM 1365 C CA . PHE A 1 175 ? -0.362 18.141 13.805 1 98.62 175 PHE A CA 1
ATOM 1366 C C . PHE A 1 175 ? -0.007 16.984 12.875 1 98.62 175 PHE A C 1
ATOM 1368 O O . PHE A 1 175 ? 0.6 17.188 11.82 1 98.62 175 PHE A O 1
ATOM 1375 N N . ALA A 1 176 ? -0.483 15.781 13.219 1 98.75 176 ALA A N 1
ATOM 1376 C CA . ALA A 1 176 ? -0.205 14.586 12.43 1 98.75 176 ALA A CA 1
ATOM 1377 C C . ALA A 1 176 ? -0.756 14.727 11.016 1 98.75 176 ALA A C 1
ATOM 1379 O O . ALA A 1 176 ? -0.116 14.305 10.047 1 98.75 176 ALA A O 1
ATOM 1380 N N . ALA A 1 177 ? -1.919 15.297 10.875 1 98.75 177 ALA A N 1
ATOM 1381 C CA . ALA A 1 177 ? -2.527 15.461 9.555 1 98.75 177 ALA A CA 1
ATOM 1382 C C . ALA A 1 177 ? -1.771 16.5 8.727 1 98.75 177 ALA A C 1
ATOM 1384 O O . ALA A 1 177 ? -1.625 16.344 7.512 1 98.75 177 ALA A O 1
ATOM 1385 N N . ASP A 1 178 ? -1.312 17.562 9.367 1 98.44 178 ASP A N 1
ATOM 1386 C CA . ASP A 1 178 ? -0.493 18.531 8.633 1 98.44 178 ASP A CA 1
ATOM 1387 C C . ASP A 1 178 ? 0.813 17.891 8.164 1 98.44 178 ASP A C 1
ATOM 1389 O O . ASP A 1 178 ? 1.29 18.172 7.066 1 98.44 178 ASP A O 1
ATOM 1393 N N . LEU A 1 179 ? 1.413 17.078 9.055 1 98.69 179 LEU A N 1
ATOM 1394 C CA . LEU A 1 179 ? 2.666 16.438 8.672 1 98.69 179 LEU A CA 1
ATOM 1395 C C . LEU A 1 179 ? 2.445 15.453 7.523 1 98.69 179 LEU A C 1
ATOM 1397 O O . LEU A 1 179 ? 3.314 15.297 6.664 1 98.69 179 LEU A O 1
ATOM 1401 N N . LEU A 1 180 ? 1.245 14.766 7.465 1 98.75 180 LEU A N 1
ATOM 1402 C CA . LEU A 1 180 ? 0.917 13.977 6.281 1 98.75 180 LEU A CA 1
ATOM 1403 C C . LEU A 1 180 ? 0.942 14.844 5.027 1 98.75 180 LEU A C 1
ATOM 1405 O O . LEU A 1 180 ? 1.527 14.461 4.012 1 98.75 180 LEU A O 1
ATOM 1409 N N . HIS A 1 181 ? 0.382 15.984 5.086 1 98.38 181 HIS A N 1
ATOM 1410 C CA . HIS A 1 181 ? 0.355 16.953 3.992 1 98.38 181 HIS A CA 1
ATOM 1411 C C . HIS A 1 181 ? 1.767 17.312 3.541 1 98.38 181 HIS A C 1
ATOM 1413 O O . HIS A 1 181 ? 2.068 17.281 2.346 1 98.38 181 HIS A O 1
ATOM 1419 N N . ARG A 1 182 ? 2.598 17.609 4.504 1 98.06 182 ARG A N 1
ATOM 1420 C CA . ARG A 1 182 ? 3.967 18.016 4.219 1 98.06 182 ARG A CA 1
ATOM 1421 C C . ARG A 1 182 ? 4.773 16.875 3.617 1 98.06 182 ARG A C 1
ATOM 1423 O O . ARG A 1 182 ? 5.531 17.078 2.668 1 98.06 182 ARG A O 1
ATOM 1430 N N . LEU A 1 183 ? 4.594 15.711 4.133 1 98.44 183 LEU A N 1
ATOM 1431 C CA . LEU A 1 183 ? 5.316 14.539 3.648 1 98.44 183 LEU A CA 1
ATOM 1432 C C . LEU A 1 183 ? 4.949 14.234 2.201 1 98.44 183 LEU A C 1
ATOM 1434 O O . LEU A 1 183 ? 5.809 13.852 1.405 1 98.44 183 LEU A O 1
ATOM 1438 N N . TRP A 1 184 ? 3.713 14.422 1.834 1 98.38 184 TRP A N 1
ATOM 1439 C CA . TRP A 1 184 ? 3.268 14.062 0.493 1 98.38 184 TRP A CA 1
ATOM 1440 C C . TRP A 1 184 ? 3.672 15.133 -0.521 1 98.38 184 TRP A C 1
ATOM 1442 O O . TRP A 1 184 ? 3.541 14.93 -1.729 1 98.38 184 TRP A O 1
ATOM 1452 N N . HIS A 1 185 ? 4.246 16.234 -0.044 1 97.38 185 HIS A N 1
ATOM 1453 C CA . HIS A 1 185 ? 4.879 17.203 -0.941 1 97.38 185 HIS A CA 1
ATOM 1454 C C . HIS A 1 185 ? 6.277 16.75 -1.341 1 97.38 185 HIS A C 1
ATOM 1456 O O . HIS A 1 185 ? 6.844 17.25 -2.314 1 97.38 185 HIS A O 1
ATOM 1462 N N . THR A 1 186 ? 6.902 15.93 -0.582 1 97.38 186 THR A N 1
ATOM 1463 C CA . THR A 1 186 ? 8.273 15.516 -0.872 1 97.38 186 THR A CA 1
ATOM 1464 C C . THR A 1 186 ? 8.32 14.609 -2.102 1 97.38 186 THR A C 1
ATOM 1466 O O . THR A 1 186 ? 7.34 13.922 -2.408 1 97.38 186 THR A O 1
ATOM 1469 N N . ASP A 1 187 ? 9.43 14.594 -2.76 1 95 187 ASP A N 1
ATOM 1470 C CA . ASP A 1 187 ? 9.641 13.68 -3.883 1 95 187 ASP A CA 1
ATOM 1471 C C . ASP A 1 187 ? 9.656 12.227 -3.414 1 95 187 ASP A C 1
ATOM 1473 O O . ASP A 1 187 ? 9.195 11.336 -4.129 1 95 187 ASP A O 1
ATOM 1477 N N . LYS A 1 188 ? 10.141 11.969 -2.24 1 94.19 188 LYS A N 1
ATOM 1478 C CA . LYS A 1 188 ? 10.336 10.609 -1.74 1 94.19 188 LYS A CA 1
ATOM 1479 C C . LYS A 1 188 ? 8.992 9.938 -1.462 1 94.19 188 LYS A C 1
ATOM 1481 O O . LYS A 1 188 ? 8.828 8.742 -1.741 1 94.19 188 LYS A O 1
ATOM 1486 N N . LEU A 1 189 ? 7.988 10.68 -0.923 1 95.81 189 LEU A N 1
ATOM 1487 C CA . LEU A 1 189 ? 6.762 10.023 -0.489 1 95.81 189 LEU A CA 1
ATOM 1488 C C . LEU A 1 189 ? 5.59 10.406 -1.392 1 95.81 189 LEU A C 1
ATOM 1490 O O . LEU A 1 189 ? 4.781 9.555 -1.759 1 95.81 189 LEU A O 1
ATOM 1494 N N . GLY A 1 190 ? 5.488 11.625 -1.792 1 95.69 190 GLY A N 1
ATOM 1495 C CA . GLY A 1 190 ? 4.406 12.031 -2.674 1 95.69 190 GLY A CA 1
ATOM 1496 C C . GLY A 1 190 ? 4.691 11.75 -4.137 1 95.69 190 GLY A C 1
ATOM 1497 O O . GLY A 1 190 ? 3.766 11.633 -4.945 1 95.69 190 GLY A O 1
ATOM 1498 N N . GLN A 1 191 ? 5.953 11.742 -4.473 1 93.5 191 GLN A N 1
ATOM 1499 C CA . GLN A 1 191 ? 6.461 11.383 -5.793 1 93.5 191 GLN A CA 1
ATOM 1500 C C . GLN A 1 191 ? 5.754 12.18 -6.891 1 93.5 191 GLN A C 1
ATOM 1502 O O . GLN A 1 191 ? 5.461 11.641 -7.961 1 93.5 191 GLN A O 1
ATOM 1507 N N . ARG A 1 192 ? 5.285 13.359 -6.605 1 92 192 ARG A N 1
ATOM 1508 C CA . ARG A 1 192 ? 4.746 14.359 -7.523 1 92 192 ARG A CA 1
ATOM 1509 C C . ARG A 1 192 ? 3.355 13.961 -8.008 1 92 192 ARG A C 1
ATOM 1511 O O . ARG A 1 192 ? 2.83 14.562 -8.953 1 92 192 ARG A O 1
ATOM 1518 N N . VAL A 1 193 ? 2.773 12.922 -7.379 1 94.38 193 VAL A N 1
ATOM 1519 C CA . VAL A 1 193 ? 1.456 12.516 -7.852 1 94.38 193 VAL A CA 1
ATOM 1520 C C . VAL A 1 193 ? 0.41 12.781 -6.773 1 94.38 193 VAL A C 1
ATOM 1522 O O . VAL A 1 193 ? -0.756 13.039 -7.082 1 94.38 193 VAL A O 1
ATOM 1525 N N . ILE A 1 194 ? 0.824 12.617 -5.523 1 97.69 194 ILE A N 1
ATOM 1526 C CA . ILE A 1 194 ? -0.098 13.039 -4.473 1 97.69 194 ILE A CA 1
ATOM 1527 C C . ILE A 1 194 ? -0.131 14.562 -4.402 1 97.69 194 ILE A C 1
ATOM 1529 O O . ILE A 1 194 ? 0.875 15.195 -4.074 1 97.69 194 ILE A O 1
ATOM 1533 N N . GLY A 1 195 ? -1.313 15.148 -4.777 1 96.19 195 GLY A N 1
ATOM 1534 C CA . GLY A 1 195 ? -1.382 16.594 -4.961 1 96.19 195 GLY A CA 1
ATOM 1535 C C . GLY A 1 195 ? -2.654 17.203 -4.406 1 96.19 195 GLY A C 1
ATOM 1536 O O . GLY A 1 195 ? -3.301 16.625 -3.531 1 96.19 195 GLY A O 1
ATOM 1537 N N . HIS A 1 196 ? -2.873 18.391 -4.762 1 97.19 196 HIS A N 1
ATOM 1538 C CA . HIS A 1 196 ? -4.039 19.172 -4.344 1 97.19 196 HIS A CA 1
ATOM 1539 C C . HIS A 1 196 ? -5.082 19.234 -5.457 1 97.19 196 HIS A C 1
ATOM 1541 O O . HIS A 1 196 ? -5.156 20.234 -6.184 1 97.19 196 HIS A O 1
ATOM 1547 N N . TYR A 1 197 ? -5.93 18.25 -5.496 1 97.88 197 TYR A N 1
ATOM 1548 C CA . TYR A 1 197 ? -6.945 18.188 -6.543 1 97.88 197 TYR A CA 1
ATOM 1549 C C . TYR A 1 197 ? -8.289 18.688 -6.031 1 97.88 197 TYR A C 1
ATOM 1551 O O . TYR A 1 197 ? -9.172 19.016 -6.82 1 97.88 197 TYR A O 1
ATOM 1559 N N . ALA A 1 198 ? -8.516 18.641 -4.762 1 97.12 198 ALA A N 1
ATOM 1560 C CA . ALA A 1 198 ? -9.617 19.203 -3.986 1 97.12 198 ALA A CA 1
ATOM 1561 C C . ALA A 1 198 ? -9.164 19.562 -2.572 1 97.12 198 ALA A C 1
ATOM 1563 O O . ALA A 1 198 ? -8.281 18.906 -2.012 1 97.12 198 ALA A O 1
ATOM 1564 N N . ASP A 1 199 ? -9.781 20.531 -2.01 1 95.38 199 ASP A N 1
ATOM 1565 C CA . ASP A 1 199 ? -9.258 21 -0.731 1 95.38 199 ASP A CA 1
ATOM 1566 C C . ASP A 1 199 ? -10.305 20.875 0.374 1 95.38 199 ASP A C 1
ATOM 1568 O O . ASP A 1 199 ? -10.07 20.203 1.387 1 95.38 199 ASP A O 1
ATOM 1572 N N . THR A 1 200 ? -11.43 21.438 0.145 1 96.25 200 THR A N 1
A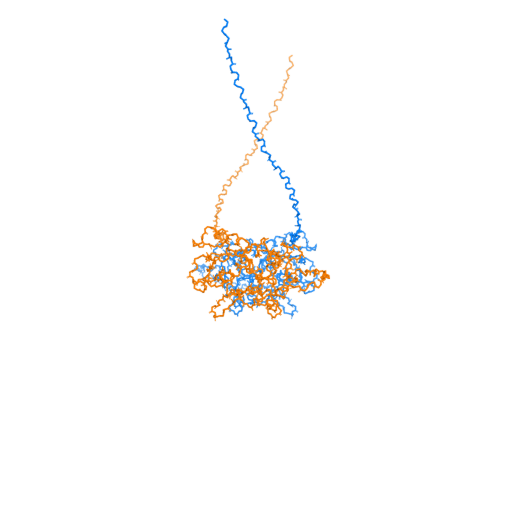TOM 1573 C CA . THR A 1 200 ? -12.445 21.422 1.197 1 96.25 200 THR A CA 1
ATOM 1574 C C . THR A 1 200 ? -13.078 20.047 1.321 1 96.25 200 THR A C 1
ATOM 1576 O O . THR A 1 200 ? -12.992 19.234 0.397 1 96.25 200 THR A O 1
ATOM 1579 N N . TYR A 1 201 ? -13.695 19.844 2.391 1 97.88 201 TYR A N 1
ATOM 1580 C CA . TYR A 1 201 ? -14.398 18.594 2.639 1 97.88 201 TYR A CA 1
ATOM 1581 C C . TYR A 1 201 ? -15.375 18.281 1.515 1 97.88 201 TYR A C 1
ATOM 1583 O O . TYR A 1 201 ? -15.336 17.203 0.928 1 97.88 201 TYR A O 1
ATOM 1591 N N . ASP A 1 202 ? -16.219 19.234 1.18 1 97.81 202 ASP A N 1
ATOM 1592 C CA . ASP A 1 202 ? -17.234 19.016 0.156 1 97.81 202 ASP A CA 1
ATOM 1593 C C . ASP A 1 202 ? -16.594 18.75 -1.207 1 97.81 202 ASP A C 1
ATOM 1595 O O . ASP A 1 202 ? -17.078 17.922 -1.977 1 97.81 202 ASP A O 1
ATOM 1599 N N . GLU A 1 203 ? -15.539 19.438 -1.487 1 98.19 203 GLU A N 1
ATOM 1600 C CA . GLU A 1 203 ? -14.852 19.234 -2.758 1 98.19 203 GLU A CA 1
ATOM 1601 C C . GLU A 1 203 ? -14.219 17.844 -2.83 1 98.19 203 GLU A C 1
ATOM 1603 O O . GLU A 1 203 ? -14.195 17.219 -3.895 1 98.19 203 GLU A O 1
ATOM 1608 N N . CYS A 1 204 ? -13.727 17.391 -1.728 1 98.56 204 CYS A N 1
ATOM 1609 C CA . CYS A 1 204 ? -13.125 16.062 -1.687 1 98.56 204 CYS A CA 1
ATOM 1610 C C . CYS A 1 204 ? -14.18 14.984 -1.917 1 98.56 204 CYS A C 1
ATOM 1612 O O . CYS A 1 204 ? -13.938 14.023 -2.65 1 98.56 204 CYS A O 1
ATOM 1614 N N . LEU A 1 205 ? -15.344 15.156 -1.308 1 98.56 205 LEU A N 1
ATOM 1615 C CA . LEU A 1 205 ? -16.422 14.188 -1.516 1 98.56 205 LEU A CA 1
ATOM 1616 C C . LEU A 1 205 ? -16.891 14.211 -2.963 1 98.56 205 LEU A C 1
ATOM 1618 O O . LEU A 1 205 ? -17.203 13.164 -3.535 1 98.56 205 LEU A O 1
ATOM 1622 N N . GLU A 1 206 ? -16.953 15.398 -3.514 1 98.56 206 GLU A N 1
ATOM 1623 C CA . GLU A 1 206 ? -17.344 15.508 -4.914 1 98.56 206 GLU A CA 1
ATOM 1624 C C . GLU A 1 206 ? -16.312 14.867 -5.832 1 98.56 206 GLU A C 1
ATOM 1626 O O . GLU A 1 206 ? -16.672 14.25 -6.84 1 98.56 206 GLU A O 1
ATOM 1631 N N . LEU A 1 207 ? -15.008 15.047 -5.48 1 98.62 207 LEU A N 1
ATOM 1632 C CA . LEU A 1 207 ? -13.938 14.438 -6.27 1 98.62 207 LEU A CA 1
ATOM 1633 C C . LEU A 1 207 ? -14.07 12.922 -6.289 1 98.62 207 LEU A C 1
ATOM 1635 O O . LEU A 1 207 ? -13.852 12.281 -7.32 1 98.62 207 LEU A O 1
ATOM 1639 N N . ALA A 1 208 ? -14.445 12.328 -5.203 1 98.44 208 ALA A N 1
ATOM 1640 C CA . ALA A 1 208 ? -14.633 10.883 -5.109 1 98.44 208 ALA A CA 1
ATOM 1641 C C . ALA A 1 208 ? -15.695 10.398 -6.094 1 98.44 208 ALA A C 1
ATOM 1643 O O . ALA A 1 208 ? -15.594 9.297 -6.637 1 98.44 208 ALA A O 1
ATOM 1644 N N . LYS A 1 209 ? -16.703 11.195 -6.32 1 97.75 209 LYS A N 1
ATOM 1645 C CA . LYS A 1 209 ? -17.812 10.844 -7.211 1 97.75 209 LYS A CA 1
ATOM 1646 C C . LYS A 1 209 ? -17.438 11.062 -8.672 1 97.75 209 LYS A C 1
ATOM 1648 O O . LYS A 1 209 ? -17.828 10.297 -9.547 1 97.75 209 LYS A O 1
ATOM 1653 N N . LYS A 1 210 ? -16.594 12.07 -8.883 1 97.94 210 LYS A N 1
ATOM 1654 C CA . LYS A 1 210 ? -16.375 12.516 -10.25 1 97.94 210 LYS A CA 1
ATOM 1655 C C . LYS A 1 210 ? -15.109 11.898 -10.828 1 97.94 210 LYS A C 1
ATOM 1657 O O . LYS A 1 210 ? -15.008 11.695 -12.039 1 97.94 210 LYS A O 1
ATOM 1662 N N . ASN A 1 211 ? -14.133 11.711 -10 1 98.12 211 ASN A N 1
ATOM 1663 C CA . ASN A 1 211 ? -12.836 11.234 -10.469 1 98.12 211 ASN A CA 1
ATOM 1664 C C . ASN A 1 211 ? -12.109 10.438 -9.391 1 98.12 211 ASN A C 1
ATOM 1666 O O . ASN A 1 211 ? -11.242 10.977 -8.695 1 98.12 211 ASN A O 1
ATOM 1670 N N . GLU A 1 212 ? -12.398 9.172 -9.312 1 96.69 212 GLU A N 1
ATOM 1671 C CA . GLU A 1 212 ? -11.852 8.289 -8.281 1 96.69 212 GLU A CA 1
ATOM 1672 C C . GLU A 1 212 ? -10.336 8.164 -8.414 1 96.69 212 GLU A C 1
ATOM 1674 O O . GLU A 1 212 ? -9.633 8.039 -7.406 1 96.69 212 GLU A O 1
ATOM 1679 N N . SER A 1 213 ? -9.82 8.297 -9.609 1 95.19 213 SER A N 1
ATOM 1680 C CA . SER A 1 213 ? -8.391 8.141 -9.844 1 95.19 213 SER A CA 1
ATOM 1681 C C . SER A 1 213 ? -7.602 9.305 -9.242 1 95.19 213 SER A C 1
ATOM 1683 O O . SER A 1 213 ? -6.445 9.133 -8.844 1 95.19 213 SER A O 1
ATOM 1685 N N . LEU A 1 214 ? -8.242 10.445 -9.148 1 97.5 214 LEU A N 1
ATOM 1686 C CA . LEU A 1 214 ? -7.582 11.586 -8.523 1 97.5 214 LEU A CA 1
ATOM 1687 C C . LEU A 1 214 ? -7.852 11.617 -7.023 1 97.5 214 LEU A C 1
ATOM 1689 O O . LEU A 1 214 ? -7.012 12.07 -6.242 1 97.5 214 LEU A O 1
ATOM 1693 N N . ALA A 1 215 ? -9.023 11.055 -6.629 1 98.62 215 ALA A N 1
ATOM 1694 C CA . ALA A 1 215 ? -9.383 11.078 -5.215 1 98.62 215 ALA A CA 1
ATOM 1695 C C . ALA A 1 215 ? -8.359 10.312 -4.375 1 98.62 215 ALA A C 1
ATOM 1697 O O . ALA A 1 215 ? -7.988 10.758 -3.285 1 98.62 215 ALA A O 1
ATOM 1698 N N . VAL A 1 216 ? -7.805 9.211 -4.926 1 98.56 216 VAL A N 1
ATOM 1699 C CA . VAL A 1 216 ? -6.902 8.359 -4.156 1 98.56 216 VAL A CA 1
ATOM 1700 C C . VAL A 1 216 ? -5.527 9.008 -4.062 1 98.56 216 VAL A C 1
ATOM 1702 O O . VAL A 1 216 ? -4.656 8.539 -3.328 1 98.56 216 VAL A O 1
ATOM 1705 N N . ARG A 1 217 ? -5.293 10.109 -4.781 1 98.12 217 ARG A N 1
ATOM 1706 C CA . ARG A 1 217 ? -4.023 10.828 -4.801 1 98.12 217 ARG A CA 1
ATOM 1707 C C . ARG A 1 217 ? -4.195 12.25 -4.273 1 98.12 217 ARG A C 1
ATOM 1709 O O . ARG A 1 217 ? -3.258 13.055 -4.32 1 98.12 217 ARG A O 1
ATOM 1716 N N . ASN A 1 218 ? -5.367 12.547 -3.863 1 98.75 218 ASN A N 1
ATOM 1717 C CA . ASN A 1 218 ? -5.609 13.875 -3.322 1 98.75 218 ASN A CA 1
ATOM 1718 C C . ASN A 1 218 ? -5.215 13.969 -1.852 1 98.75 218 ASN A C 1
ATOM 1720 O O . ASN A 1 218 ? -5.801 13.297 -1.003 1 98.75 218 ASN A O 1
ATOM 1724 N N . SER A 1 219 ? -4.262 14.812 -1.594 1 98.5 219 SER A N 1
ATOM 1725 C CA . SER A 1 219 ? -3.699 14.93 -0.253 1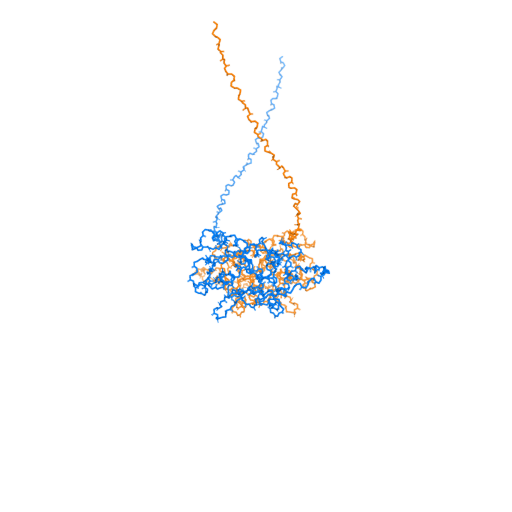 98.5 219 SER A CA 1
ATOM 1726 C C . SER A 1 219 ? -4.785 15.211 0.779 1 98.5 219 SER A C 1
ATOM 1728 O O . SER A 1 219 ? -4.836 14.562 1.826 1 98.5 219 SER A O 1
ATOM 1730 N N . ALA A 1 220 ? -5.668 16.094 0.465 1 98.62 220 ALA A N 1
ATOM 1731 C CA . ALA A 1 220 ? -6.727 16.453 1.407 1 98.62 220 ALA A CA 1
ATOM 1732 C C . ALA A 1 220 ? -7.66 15.266 1.649 1 98.62 220 ALA A C 1
ATOM 1734 O O . ALA A 1 220 ? -8.062 15.008 2.787 1 98.62 220 ALA A O 1
ATOM 1735 N N . THR A 1 221 ? -8.047 14.539 0.599 1 98.81 221 THR A N 1
ATOM 1736 C CA . THR A 1 221 ? -8.906 13.375 0.744 1 98.81 221 THR A CA 1
ATOM 1737 C C . THR A 1 221 ? -8.258 12.336 1.657 1 98.81 221 THR A C 1
ATOM 1739 O O . THR A 1 221 ? -8.906 11.805 2.561 1 98.81 221 THR A O 1
ATOM 1742 N N . LEU A 1 222 ? -6.953 12.055 1.406 1 98.88 222 LEU A N 1
ATOM 1743 C CA . LEU A 1 222 ? -6.227 11.078 2.209 1 98.88 222 LEU A CA 1
ATOM 1744 C C . LEU A 1 222 ? -6.191 11.5 3.676 1 98.88 222 LEU A C 1
ATOM 1746 O O . LEU A 1 222 ? -6.375 10.672 4.566 1 98.88 222 LEU A O 1
ATOM 1750 N N . ARG A 1 223 ? -6 12.75 3.992 1 98.81 223 ARG A N 1
ATOM 1751 C CA . ARG A 1 223 ? -5.941 13.242 5.367 1 98.81 223 ARG A CA 1
ATOM 1752 C C . ARG A 1 223 ? -7.316 13.188 6.023 1 98.81 223 ARG A C 1
ATOM 1754 O O . ARG A 1 223 ? -7.449 12.742 7.168 1 98.81 223 ARG A O 1
ATOM 1761 N N . LEU A 1 224 ? -8.359 13.617 5.277 1 98.81 224 LEU A N 1
ATOM 1762 C CA . LEU A 1 224 ? -9.719 13.562 5.805 1 98.81 224 LEU A CA 1
ATOM 1763 C C . LEU A 1 224 ? -10.125 12.133 6.125 1 98.81 224 LEU A C 1
ATOM 1765 O O . LEU A 1 224 ? -10.688 11.867 7.191 1 98.81 224 LEU A O 1
ATOM 1769 N N . TYR A 1 225 ? -9.852 11.25 5.219 1 98.88 225 TYR A N 1
ATOM 1770 C CA . TYR A 1 225 ? -10.148 9.836 5.422 1 98.88 225 TYR A CA 1
ATOM 1771 C C . TYR A 1 225 ? -9.461 9.305 6.672 1 98.88 225 TYR A C 1
ATOM 1773 O O . TYR A 1 225 ? -10.094 8.672 7.52 1 98.88 225 TYR A O 1
ATOM 1781 N N . ALA A 1 226 ? -8.148 9.555 6.809 1 98.88 226 ALA A N 1
ATOM 1782 C CA . ALA A 1 226 ? -7.371 9.07 7.949 1 98.88 226 ALA A CA 1
ATOM 1783 C C . ALA A 1 226 ? -7.941 9.594 9.266 1 98.88 226 ALA A C 1
ATOM 1785 O O . ALA A 1 226 ? -8.094 8.836 10.227 1 98.88 226 ALA A O 1
ATOM 1786 N N . LEU A 1 227 ? -8.273 10.859 9.273 1 98.81 227 LEU A N 1
ATOM 1787 C CA . LEU A 1 227 ? -8.828 11.453 10.484 1 98.81 227 LEU A CA 1
ATOM 1788 C C . LEU A 1 227 ? -10.195 10.859 10.797 1 98.81 227 LEU A C 1
ATOM 1790 O O . LEU A 1 227 ? -10.5 10.562 11.953 1 98.81 227 LEU A O 1
ATOM 1794 N N . ASP A 1 228 ? -11.016 10.695 9.781 1 98.62 228 ASP A N 1
ATOM 1795 C CA . ASP A 1 228 ? -12.391 10.258 9.969 1 98.62 228 ASP A CA 1
ATOM 1796 C C . ASP A 1 228 ? -12.445 8.828 10.508 1 98.62 228 ASP A C 1
ATOM 1798 O O . ASP A 1 228 ? -13.172 8.547 11.461 1 98.62 228 ASP A O 1
ATOM 1802 N N . VAL A 1 229 ? -11.641 7.992 9.93 1 98 229 VAL A N 1
ATOM 1803 C CA . VAL A 1 229 ? -11.688 6.605 10.383 1 98 229 VAL A CA 1
ATOM 1804 C C . VAL A 1 229 ? -11.008 6.484 11.75 1 98 229 VAL A C 1
ATOM 1806 O O . VAL A 1 229 ? -11.406 5.66 12.57 1 98 229 VAL A O 1
ATOM 1809 N N . TYR A 1 230 ? -9.953 7.277 12.016 1 97.88 230 TYR A N 1
ATOM 1810 C CA . TYR A 1 230 ? -9.352 7.297 13.344 1 97.88 230 TYR A CA 1
ATOM 1811 C C . TYR A 1 230 ? -10.344 7.773 14.391 1 97.88 230 TYR A C 1
ATOM 1813 O O . TYR A 1 230 ? -10.422 7.215 15.484 1 97.88 230 TYR A O 1
ATOM 1821 N N . ALA A 1 231 ? -11.086 8.781 14.055 1 97.5 231 ALA A N 1
ATOM 1822 C CA . ALA A 1 231 ? -12.109 9.297 14.953 1 97.5 231 ALA A CA 1
ATOM 1823 C C . ALA A 1 231 ? -13.164 8.234 15.258 1 97.5 231 ALA A C 1
ATOM 1825 O O . ALA A 1 231 ? -13.531 8.031 16.422 1 97.5 231 ALA A O 1
ATOM 1826 N N . TYR A 1 232 ? -13.594 7.555 14.25 1 96.25 232 TYR A N 1
ATOM 1827 C CA . TYR A 1 232 ? -14.656 6.566 14.367 1 96.25 232 TYR A CA 1
ATOM 1828 C C . TYR A 1 232 ? -14.188 5.348 15.148 1 96.25 232 TYR A C 1
ATOM 1830 O O . TYR A 1 232 ? -14.93 4.809 15.977 1 96.25 232 TYR A O 1
ATOM 1838 N N . ASP A 1 233 ? -12.961 4.938 14.852 1 94.69 233 ASP A N 1
ATOM 1839 C CA . ASP A 1 233 ? -12.5 3.672 15.414 1 94.69 233 ASP A CA 1
ATOM 1840 C C . ASP A 1 233 ? -11.891 3.877 16.797 1 94.69 233 ASP A C 1
ATOM 1842 O O . ASP A 1 233 ? -11.969 2.994 17.656 1 94.69 233 ASP A O 1
ATOM 1846 N N . ILE A 1 234 ? -11.289 5.074 17.078 1 93.75 234 ILE A N 1
ATOM 1847 C CA . ILE A 1 234 ? -10.43 5.188 18.25 1 93.75 234 ILE A CA 1
ATOM 1848 C C . ILE A 1 234 ? -10.867 6.387 19.094 1 93.75 234 ILE A C 1
ATOM 1850 O O . ILE A 1 234 ? -11.18 6.242 20.281 1 93.75 234 ILE A O 1
ATOM 1854 N N . ALA A 1 235 ? -10.945 7.539 18.516 1 94.31 235 ALA A N 1
ATOM 1855 C CA . ALA A 1 235 ? -11.172 8.75 19.297 1 94.31 235 ALA A CA 1
ATOM 1856 C C . ALA A 1 235 ? -12.562 8.734 19.938 1 94.31 235 ALA A C 1
ATOM 1858 O O . ALA A 1 235 ? -12.719 9.062 21.109 1 94.31 235 ALA A O 1
ATOM 1859 N N . VAL A 1 236 ? -13.547 8.43 19.141 1 93.5 236 VAL A N 1
ATOM 1860 C CA . VAL A 1 236 ? -14.93 8.25 19.5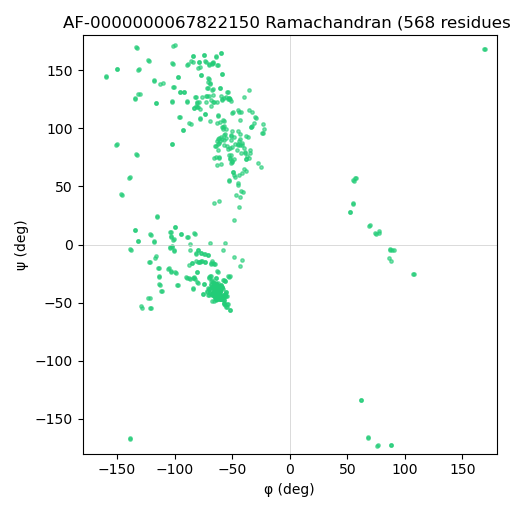94 1 93.5 236 VAL A CA 1
ATOM 1861 C C . VAL A 1 236 ? -15.508 6.977 18.984 1 93.5 236 VAL A C 1
ATOM 1863 O O . VAL A 1 236 ? -16.297 7.031 18.047 1 93.5 236 VAL A O 1
ATOM 1866 N N . PRO A 1 237 ? -15.133 5.848 19.547 1 90.75 237 PRO A N 1
ATOM 1867 C CA . PRO A 1 237 ? -15.43 4.555 18.938 1 90.75 237 PRO A CA 1
ATOM 1868 C C . PRO A 1 237 ? -16.906 4.398 18.578 1 90.75 237 PRO A C 1
ATOM 1870 O O . PRO A 1 237 ? -17.781 4.586 19.438 1 90.75 237 PRO A O 1
ATOM 1873 N N . GLY A 1 238 ? -17.203 4.105 17.281 1 91.12 238 GLY A N 1
ATOM 1874 C CA . GLY A 1 238 ? -18.531 3.812 16.797 1 91.12 238 GLY A CA 1
ATOM 1875 C C . GLY A 1 238 ? -19.297 5.055 16.375 1 91.12 238 GLY A C 1
ATOM 1876 O O . GLY A 1 238 ? -20.344 4.957 15.727 1 91.12 238 GLY A O 1
ATOM 1877 N N . LYS A 1 239 ? -18.859 6.172 16.719 1 92.88 239 LYS A N 1
ATOM 1878 C CA . LYS A 1 239 ? -19.578 7.41 16.422 1 92.88 239 LYS A CA 1
ATOM 1879 C C . LYS A 1 239 ? -18.719 8.359 15.594 1 92.88 239 LYS A C 1
ATOM 1881 O O . LYS A 1 239 ? -19.172 8.852 14.555 1 92.88 239 LYS A O 1
ATOM 1886 N N . GLY A 1 240 ? -17.5 8.57 15.93 1 95.81 240 GLY A N 1
ATOM 1887 C CA . GLY A 1 240 ? -16.609 9.523 15.281 1 95.81 240 GLY A CA 1
ATOM 1888 C C . GLY A 1 240 ? -17.016 10.969 15.516 1 95.81 240 GLY A C 1
ATOM 1889 O O . GLY A 1 240 ? -17.719 11.266 16.484 1 95.81 240 GLY A O 1
ATOM 1890 N N . CYS A 1 241 ? -16.469 11.914 14.773 1 97.81 241 CYS A N 1
ATOM 1891 C CA . CYS A 1 241 ? -16.812 13.328 14.859 1 97.81 241 CYS A CA 1
ATOM 1892 C C . CYS A 1 241 ? -16.734 13.992 13.484 1 97.81 241 CYS A C 1
ATOM 1894 O O . CYS A 1 241 ? -16.156 15.07 13.352 1 97.81 241 CYS A O 1
ATOM 1896 N N . THR A 1 242 ? -17.25 13.297 12.484 1 96.94 242 THR A N 1
ATOM 1897 C CA . THR A 1 242 ? -17.266 13.859 11.141 1 96.94 242 THR A CA 1
ATOM 1898 C C . THR A 1 242 ? -17.938 15.227 11.125 1 96.94 242 THR A C 1
ATOM 1900 O O . THR A 1 242 ? -17.359 16.203 10.641 1 96.94 242 THR A O 1
ATOM 1903 N N . LYS A 1 243 ? -19.172 15.297 11.648 1 93.81 243 LYS A N 1
ATOM 1904 C CA . LYS A 1 243 ? -19.938 16.531 11.773 1 93.81 243 LYS A CA 1
ATOM 1905 C C . LYS A 1 243 ? -20.344 16.781 13.219 1 93.81 243 LYS A C 1
ATOM 1907 O O . LYS A 1 243 ? -20.344 15.867 14.039 1 93.81 243 LYS A O 1
ATOM 1912 N N . PRO A 1 244 ? -20.625 17.969 13.492 1 86.81 244 PRO A N 1
ATOM 1913 C CA . PRO A 1 244 ? -21.047 18.281 14.859 1 86.81 244 PRO A CA 1
ATOM 1914 C C . PRO A 1 244 ? -22.312 17.547 15.273 1 86.81 244 PRO A C 1
ATOM 1916 O O . PRO A 1 244 ? -23.156 17.25 14.43 1 86.81 244 PRO A O 1
ATOM 1919 N N . ASP A 1 245 ? -22.234 17 16.484 1 72.25 245 ASP A N 1
ATOM 1920 C CA . ASP A 1 245 ? -23.453 16.406 17 1 72.25 245 ASP A CA 1
ATOM 1921 C C . ASP A 1 245 ? -24.625 17.375 16.875 1 72.25 245 ASP A C 1
ATOM 1923 O O . ASP A 1 245 ? -24.484 18.578 17.078 1 72.25 245 ASP A O 1
ATOM 1927 N N . LYS A 1 246 ? -25.578 17.047 16.047 1 57.97 246 LYS A N 1
ATOM 1928 C CA . LYS A 1 246 ? -26.797 17.859 16.062 1 57.97 246 LYS A CA 1
ATOM 1929 C C . LYS A 1 246 ? -27.203 18.203 17.484 1 57.97 246 LYS A C 1
ATOM 1931 O O . LYS A 1 246 ? -27.5 17.312 18.297 1 57.97 246 LYS A O 1
ATOM 1936 N N . GLU A 1 247 ? -26.531 18.812 18.188 1 49.03 247 GLU A N 1
ATOM 1937 C CA . GLU A 1 247 ? -27.156 19.297 19.406 1 49.03 247 GLU A CA 1
ATOM 1938 C C . GLU A 1 247 ? -28.672 19.375 19.25 1 49.03 247 GLU A C 1
ATOM 1940 O O . GLU A 1 247 ? -29.172 19.891 18.25 1 49.03 247 GLU A O 1
ATOM 1945 N N . THR A 1 248 ? -29.344 18.375 19.766 1 43 248 THR A N 1
ATOM 1946 C CA . THR A 1 248 ? -30.734 18.734 20.062 1 43 248 THR A CA 1
ATOM 1947 C C . THR A 1 248 ? -30.812 20.203 20.5 1 43 248 THR A C 1
ATOM 1949 O O . THR A 1 248 ? -30.141 20.609 21.438 1 43 248 THR A O 1
ATOM 1952 N N . LYS A 1 249 ? -31.234 21.109 19.578 1 40.91 249 LYS A N 1
ATOM 1953 C CA . LYS A 1 249 ? -31.641 22.438 19.984 1 40.91 249 LYS A CA 1
ATOM 1954 C C . LYS A 1 249 ? -32.062 22.469 21.438 1 40.91 249 LYS A C 1
ATOM 1956 O O . LYS A 1 249 ? -32.938 21.703 21.844 1 40.91 249 LYS A O 1
ATOM 1961 N N . PRO A 1 250 ? -31.234 22.812 22.344 1 40.91 250 PRO A N 1
ATOM 1962 C CA . PRO A 1 250 ? -31.938 23.016 23.609 1 40.91 250 PRO A CA 1
ATOM 1963 C C . PRO A 1 250 ? -33.375 23.469 23.422 1 40.91 250 PRO A C 1
ATOM 1965 O O . PRO A 1 250 ? -33.688 24.219 22.484 1 40.91 250 PRO A O 1
ATOM 1968 N N . ASP A 1 251 ? -34.281 22.594 23.719 1 35.81 251 ASP A N 1
ATOM 1969 C CA . ASP A 1 251 ? -35.656 23.141 23.766 1 35.81 251 ASP A CA 1
ATOM 1970 C C . ASP A 1 251 ? -35.625 24.609 24.203 1 35.81 251 ASP A C 1
ATOM 1972 O O . ASP A 1 251 ? -35.031 24.953 25.234 1 35.81 251 ASP A O 1
ATOM 1976 N N . LYS A 1 252 ? -35.812 25.562 23.266 1 33.75 252 LYS A N 1
ATOM 1977 C CA . LYS A 1 252 ? -36.094 26.969 23.547 1 33.75 252 LYS A CA 1
ATOM 1978 C C . LYS A 1 252 ? -36.75 27.141 24.906 1 33.75 252 LYS A C 1
ATOM 1980 O O . LYS A 1 252 ? -37.906 26.734 25.078 1 33.75 252 LYS A O 1
ATOM 1985 N N . GLU A 1 253 ? -36.125 26.891 25.984 1 31.62 253 GLU A N 1
ATOM 1986 C CA . GLU A 1 253 ? -36.812 27.531 27.109 1 31.62 253 GLU A CA 1
ATOM 1987 C C . GLU A 1 253 ? -37.406 28.875 26.672 1 31.62 253 GLU A C 1
ATOM 1989 O O . GLU A 1 253 ? -36.781 29.641 25.938 1 31.62 253 GLU A O 1
ATOM 1994 N N . SER A 1 254 ? -38.75 28.906 26.734 1 30.08 254 SER A N 1
ATOM 1995 C CA . SER A 1 254 ? -39.562 30.109 26.531 1 30.08 254 SER A CA 1
ATOM 1996 C C . SER A 1 254 ? -38.906 31.328 27.172 1 30.08 254 SER A C 1
ATOM 1998 O O . SER A 1 254 ? -38.875 31.438 28.391 1 30.08 254 SER A O 1
ATOM 2000 N N . LYS A 1 255 ? -37.812 31.734 26.719 1 28.44 255 LYS A N 1
ATOM 2001 C CA . LYS A 1 255 ? -37.25 33 27.141 1 28.44 255 LYS A CA 1
ATOM 2002 C C . LYS A 1 255 ? -38.344 34.094 27.188 1 28.44 255 LYS A C 1
ATOM 2004 O O . LYS A 1 255 ? -39.094 34.25 26.219 1 28.44 255 LYS A O 1
ATOM 2009 N N . SER A 1 256 ? -38.875 34.25 28.406 1 25.58 256 SER A N 1
ATOM 2010 C CA . SER A 1 256 ? -39.5 35.531 28.641 1 25.58 256 SER A CA 1
ATOM 2011 C C . SER A 1 256 ? -38.688 36.656 28.016 1 25.58 256 SER A C 1
ATOM 2013 O O . SER A 1 256 ? -37.438 36.656 28.109 1 25.58 256 SER A O 1
ATOM 2015 N N . ALA A 1 257 ? -39.25 37.5 27.219 1 26.06 257 ALA A N 1
ATOM 2016 C CA . ALA A 1 257 ? -39 38.656 26.344 1 26.06 257 ALA A CA 1
ATOM 2017 C C . ALA A 1 257 ? -38.062 39.656 27.031 1 26.06 257 ALA A C 1
ATOM 2019 O O . ALA A 1 257 ? -38.031 40.812 26.641 1 26.06 257 ALA A O 1
ATOM 2020 N N . SER A 1 258 ? -37.062 39.156 27.922 1 24.45 258 SER A N 1
ATOM 2021 C CA . SER A 1 258 ? -36.625 40.5 28.266 1 24.45 258 SER A CA 1
ATOM 2022 C C . SER A 1 258 ? -35.906 41.188 27.109 1 24.45 258 SER A C 1
ATOM 2024 O O . SER A 1 258 ? -35.156 40.531 26.359 1 24.45 258 SER A O 1
ATOM 2026 N N . ASN A 1 259 ? -36.25 42.375 26.688 1 20.25 259 ASN A N 1
ATOM 2027 C CA . ASN A 1 259 ? -36.062 43.375 25.656 1 20.25 259 ASN A CA 1
ATOM 2028 C C . ASN A 1 259 ? -34.594 43.781 25.562 1 20.25 259 ASN A C 1
ATOM 2030 O O . ASN A 1 259 ? -34.25 44.75 24.859 1 20.25 259 ASN A O 1
ATOM 2034 N N . THR A 1 260 ? -33.594 43.312 26.453 1 23.58 260 THR A N 1
ATOM 2035 C CA . THR A 1 260 ? -32.656 44.406 26.375 1 23.58 260 THR A CA 1
ATOM 2036 C C . THR A 1 260 ? -31.859 44.344 25.078 1 23.58 260 THR A C 1
ATOM 2038 O O . THR A 1 260 ? -31.375 43.281 24.688 1 23.58 260 THR A O 1
ATOM 2041 N N . SER A 1 261 ? -31.781 45.375 24.266 1 21.3 261 SER A N 1
ATOM 2042 C CA . SER A 1 261 ? -31.375 45.844 22.953 1 21.3 261 SER A CA 1
ATOM 2043 C C . SER A 1 261 ? -29.859 45.844 22.797 1 21.3 261 SER A C 1
ATOM 2045 O O . SER A 1 261 ? -29.328 46.125 21.719 1 21.3 261 SER A O 1
ATOM 2047 N N . SER A 1 262 ? -28.953 45.438 23.734 1 23.64 262 SER A N 1
ATOM 2048 C CA . SER A 1 262 ? -27.734 46.188 23.406 1 23.64 262 SER A CA 1
ATOM 2049 C C . SER A 1 262 ? -27 45.562 22.234 1 23.64 262 SER A C 1
ATOM 2051 O O . SER A 1 262 ? -26.938 44.312 22.125 1 23.64 262 SER A O 1
ATOM 2053 N N . THR A 1 263 ? -26.766 46.281 21.188 1 22.25 263 THR A N 1
ATOM 2054 C CA . THR A 1 263 ? -26.219 46.156 19.844 1 22.25 263 THR A CA 1
ATOM 2055 C C . THR A 1 263 ? -24.734 45.812 19.891 1 22.25 263 THR A C 1
ATOM 2057 O O . THR A 1 263 ? -23.891 46.594 19.406 1 22.25 263 THR A O 1
ATOM 2060 N N . GLN A 1 264 ? -24.156 45 20.828 1 23.56 264 GLN A N 1
ATOM 2061 C CA . GLN A 1 264 ? -22.703 45.125 20.703 1 23.56 264 GLN A CA 1
ATOM 2062 C C . GLN A 1 264 ? -22.203 44.406 19.438 1 23.56 264 GLN A C 1
ATOM 2064 O O . GLN A 1 264 ? -22.672 43.312 19.109 1 23.56 264 GLN A O 1
ATOM 2069 N N . LYS A 1 265 ? -21.516 45.156 18.562 1 23.03 265 LYS A N 1
ATOM 2070 C CA . LYS A 1 265 ? -20.859 44.906 17.266 1 23.03 265 LYS A CA 1
ATOM 2071 C C . LYS A 1 265 ? -19.703 43.938 17.422 1 23.03 265 LYS A C 1
ATOM 2073 O O . LYS A 1 265 ? -18.734 44.219 18.125 1 23.03 265 LYS A O 1
ATOM 2078 N N . ALA A 1 266 ? -19.891 42.656 17.594 1 25.81 266 ALA A N 1
ATOM 2079 C CA . ALA A 1 266 ? -18.781 41.719 17.656 1 25.81 266 ALA A CA 1
ATOM 2080 C C . ALA A 1 266 ? -17.969 41.719 16.359 1 25.81 266 ALA A C 1
ATOM 2082 O O . ALA A 1 266 ? -18.547 41.656 15.273 1 25.81 266 ALA A O 1
ATOM 2083 N N . THR A 1 267 ? -16.781 42.344 16.422 1 23.62 267 THR A N 1
ATOM 2084 C CA . THR A 1 267 ? -15.758 42.344 15.398 1 23.62 267 THR A CA 1
ATOM 2085 C C . THR A 1 267 ? -15.328 40.906 15.047 1 23.62 267 THR A C 1
ATOM 2087 O O . THR A 1 267 ? -14.945 40.156 15.93 1 23.62 267 THR A O 1
ATOM 2090 N N . ALA A 1 268 ? -15.727 40.406 13.922 1 26.55 268 ALA A N 1
ATOM 2091 C CA . ALA A 1 268 ? -15.43 39.156 13.258 1 26.55 268 ALA A CA 1
ATOM 2092 C C . ALA A 1 268 ? -13.93 38.969 13.047 1 26.55 268 ALA A C 1
ATOM 2094 O O . ALA A 1 268 ? -13.281 39.844 12.461 1 26.55 268 ALA A O 1
ATOM 2095 N N . THR A 1 269 ? -13.305 38.25 13.984 1 26.36 269 THR A N 1
ATOM 2096 C CA . THR A 1 269 ? -11.914 37.812 13.836 1 26.36 269 THR A CA 1
ATOM 2097 C C . THR A 1 269 ? -11.719 37.094 12.523 1 26.36 269 THR A C 1
ATOM 2099 O O . THR A 1 269 ? -12.523 36.219 12.156 1 26.36 269 THR A O 1
ATOM 2102 N N . ALA A 1 270 ? -10.742 37.531 11.695 1 27.33 270 ALA A N 1
ATOM 2103 C CA . ALA A 1 270 ? -10.195 37.156 10.398 1 27.33 270 ALA A CA 1
ATOM 2104 C C . ALA A 1 270 ? -9.672 35.719 10.43 1 27.33 270 ALA A C 1
ATOM 2106 O O . ALA A 1 270 ? -8.93 35.344 11.336 1 27.33 270 ALA A O 1
ATOM 2107 N N . ASN A 1 271 ? -10.438 34.844 9.906 1 30.44 271 ASN A N 1
ATOM 2108 C CA . ASN A 1 271 ? -10.031 33.469 9.594 1 30.44 271 ASN A CA 1
ATOM 2109 C C . ASN A 1 271 ? -8.727 33.438 8.805 1 30.44 271 ASN A C 1
ATOM 2111 O O . ASN A 1 271 ? -8.672 33.906 7.668 1 30.44 271 ASN A O 1
ATOM 2115 N N . ASP A 1 272 ? -7.594 33.5 9.43 1 30.81 272 ASP A N 1
ATOM 2116 C CA . ASP A 1 272 ? -6.266 33.469 8.812 1 30.81 272 ASP A CA 1
ATOM 2117 C C . ASP A 1 272 ? -6.09 32.188 7.973 1 30.81 272 ASP A C 1
ATOM 2119 O O . ASP A 1 272 ? -6.18 31.078 8.492 1 30.81 272 ASP A O 1
ATOM 2123 N N . LYS A 1 273 ? -6.34 32.219 6.703 1 38.84 273 LYS A N 1
ATOM 2124 C CA . LYS A 1 273 ? -6.129 31.219 5.672 1 38.84 273 LYS A CA 1
ATOM 2125 C C . LYS A 1 273 ? -4.641 30.906 5.496 1 38.84 273 LYS A C 1
ATOM 2127 O O . LYS A 1 273 ? -3.838 31.828 5.293 1 38.84 273 LYS A O 1
ATOM 2132 N N . SER A 1 274 ? -4.043 29.891 5.895 1 45.03 274 SER A N 1
ATOM 2133 C CA . SER A 1 274 ? -2.689 29.438 5.582 1 45.03 274 SER A CA 1
ATOM 2134 C C . SER A 1 274 ? -2.539 29.125 4.098 1 45.03 274 SER A C 1
ATOM 2136 O O . SER A 1 274 ? -3.275 28.297 3.557 1 45.03 274 SER A O 1
ATOM 2138 N N . CYS A 1 275 ? -2.16 30.125 3.27 1 50.78 275 CYS A N 1
ATOM 2139 C CA . CYS A 1 275 ? -1.972 30.016 1.826 1 50.78 275 CYS A CA 1
ATOM 2140 C C . CYS A 1 275 ? -0.608 29.422 1.496 1 50.78 275 CYS A C 1
ATOM 2142 O O . CYS A 1 275 ? 0.36 29.641 2.229 1 50.78 275 CYS A O 1
ATOM 2144 N N . HIS A 1 276 ? -0.574 28.203 0.766 1 51.38 276 HIS A N 1
ATOM 2145 C CA . HIS A 1 276 ? 0.71 27.844 0.175 1 51.38 276 HIS A CA 1
ATOM 2146 C C . HIS A 1 276 ? 0.654 27.906 -1.348 1 51.38 276 HIS A C 1
ATOM 2148 O O . HIS A 1 276 ? -0.429 27.859 -1.936 1 51.38 276 HIS A O 1
ATOM 2154 N N . THR A 1 277 ? 1.829 28.5 -2.004 1 48.91 277 THR A N 1
ATOM 2155 C CA . THR A 1 277 ? 1.937 28.688 -3.447 1 48.91 277 THR A CA 1
ATOM 2156 C C . THR A 1 277 ? 2.539 27.453 -4.105 1 48.91 277 THR A C 1
ATOM 2158 O O . THR A 1 277 ? 3.564 26.938 -3.658 1 48.91 277 THR A O 1
ATOM 2161 N N . HIS A 1 278 ? 1.802 26.953 -5.004 1 44.16 278 HIS A N 1
ATOM 2162 C CA . HIS A 1 278 ? 2.316 25.859 -5.805 1 44.16 278 HIS A CA 1
ATOM 2163 C C . HIS A 1 278 ? 3.352 26.344 -6.812 1 44.16 278 HIS A C 1
ATOM 2165 O O . HIS A 1 278 ? 3.412 27.531 -7.117 1 44.16 278 HIS A O 1
ATOM 2171 N N . ALA A 1 279 ? 4.25 25.422 -7.309 1 45.56 279 ALA A N 1
ATOM 2172 C CA . ALA A 1 279 ? 5.293 25.766 -8.273 1 45.56 279 ALA A CA 1
ATOM 2173 C C . ALA A 1 279 ? 4.707 26.453 -9.5 1 45.56 279 ALA A C 1
ATOM 2175 O O . ALA A 1 279 ? 5.387 27.234 -10.172 1 45.56 279 ALA A O 1
ATOM 2176 N N . ASP A 1 280 ? 3.447 26.141 -9.766 1 39.31 280 ASP A N 1
ATOM 2177 C CA . ASP A 1 280 ? 2.834 26.781 -10.922 1 39.31 280 ASP A CA 1
ATOM 2178 C C . ASP A 1 280 ? 2.322 28.172 -10.555 1 39.31 280 ASP A C 1
ATOM 2180 O O . ASP A 1 280 ? 1.69 28.844 -11.375 1 39.31 280 ASP A O 1
ATOM 2184 N N . GLY A 1 281 ? 2.613 28.688 -9.469 1 44.72 281 GLY A N 1
ATOM 2185 C CA . GLY A 1 281 ? 2.201 30.016 -9.07 1 44.72 281 GLY A CA 1
ATOM 2186 C C . GLY A 1 281 ? 0.855 30.047 -8.367 1 44.72 281 GLY A C 1
ATOM 2187 O O . GLY A 1 281 ? 0.394 31.094 -7.934 1 44.72 281 GLY A O 1
ATOM 2188 N N . GLU A 1 282 ? 0.156 28.938 -8.266 1 45.66 282 GLU A N 1
ATOM 2189 C CA . GLU A 1 282 ? -1.161 28.953 -7.641 1 45.66 282 GLU A CA 1
ATOM 2190 C C . GLU A 1 282 ? -1.048 28.938 -6.117 1 45.66 282 GLU A C 1
ATOM 2192 O O . GLU A 1 282 ? -0.283 28.141 -5.562 1 45.66 282 GLU A O 1
ATOM 2197 N N . VAL A 1 283 ? -1.579 29.875 -5.375 1 50.78 283 VAL A N 1
ATOM 2198 C CA . VAL A 1 283 ? -1.605 30.047 -3.926 1 50.78 283 VAL A CA 1
ATOM 2199 C C . VAL A 1 283 ? -2.807 29.312 -3.336 1 50.78 283 VAL A C 1
ATOM 2201 O O . VAL A 1 283 ? -3.939 29.5 -3.785 1 50.78 283 VAL A O 1
ATOM 2204 N N . HIS A 1 284 ? -2.629 28.125 -2.67 1 47.03 284 HIS A N 1
ATOM 2205 C CA . HIS A 1 284 ? -3.742 27.5 -1.968 1 47.03 284 HIS A CA 1
ATOM 2206 C C . HIS A 1 284 ? -3.73 27.859 -0.485 1 47.03 284 HIS A C 1
ATOM 2208 O O . HIS A 1 284 ? -2.686 27.781 0.166 1 47.03 284 HIS A O 1
ATOM 2214 N N . CYS A 1 285 ? -4.684 28.688 -0.016 1 46.31 285 CYS A N 1
ATOM 2215 C CA . CYS A 1 285 ? -4.883 29.094 1.374 1 46.31 285 CYS A CA 1
ATOM 2216 C C . CYS A 1 285 ? -5.887 28.172 2.062 1 46.31 285 CYS A C 1
ATOM 2218 O O . CYS A 1 285 ? -6.938 27.859 1.499 1 46.31 285 CYS A O 1
ATOM 2220 N N . GLU A 1 286 ? -5.43 27.141 2.852 1 42.12 286 GLU A N 1
ATOM 2221 C CA . GLU A 1 286 ? -6.379 26.422 3.686 1 42.12 286 GLU A CA 1
ATOM 2222 C C . GLU A 1 286 ? -6.543 27.078 5.047 1 42.12 286 GLU A C 1
ATOM 2224 O O . GLU A 1 286 ? -5.613 27.719 5.551 1 42.12 286 GLU A O 1
ATOM 2229 N N . MET B 1 1 ? 28.375 5.309 98.25 1 29.05 1 MET B N 1
ATOM 2230 C CA . MET B 1 1 ? 27.109 4.977 97.562 1 29.05 1 MET B CA 1
ATOM 2231 C C . MET B 1 1 ? 26.734 6.02 96.562 1 29.05 1 MET B C 1
ATOM 2233 O O . MET B 1 1 ? 26.328 7.129 96.875 1 29.05 1 MET B O 1
ATOM 2237 N N . ARG B 1 2 ? 27.562 6.191 95.5 1 30.36 2 ARG B N 1
ATOM 2238 C CA . ARG B 1 2 ? 27.562 7.188 94.438 1 30.36 2 ARG B CA 1
ATOM 2239 C C . ARG B 1 2 ? 26.297 7.078 93.625 1 30.36 2 ARG B C 1
ATOM 2241 O O . ARG B 1 2 ? 26.016 6.02 93 1 30.36 2 ARG B O 1
ATOM 2248 N N . LEU B 1 3 ? 25.297 7.754 93.938 1 35.34 3 LEU B N 1
ATOM 2249 C CA . LEU B 1 3 ? 23.953 7.863 93.375 1 35.34 3 LEU B CA 1
ATOM 2250 C C . LEU B 1 3 ? 24.016 8.383 91.938 1 35.34 3 LEU B C 1
ATOM 2252 O O . LEU B 1 3 ? 24.453 9.508 91.688 1 35.34 3 LEU B O 1
ATOM 2256 N N . THR B 1 4 ? 24.281 7.574 90.938 1 35.56 4 THR B N 1
ATOM 2257 C CA . THR B 1 4 ? 24.359 7.84 89.5 1 35.56 4 THR B CA 1
ATOM 2258 C C . THR B 1 4 ? 23 8.234 89 1 35.56 4 THR B C 1
ATOM 2260 O O . THR B 1 4 ? 22.047 7.457 89.062 1 35.56 4 THR B O 1
ATOM 2263 N N . ALA B 1 5 ? 22.578 9.375 89.062 1 32.19 5 ALA B N 1
ATOM 2264 C CA . ALA B 1 5 ? 21.297 9.93 88.625 1 32.19 5 ALA B CA 1
ATOM 2265 C C . ALA B 1 5 ? 21.141 9.797 87.062 1 32.19 5 ALA B C 1
ATOM 2267 O O . ALA B 1 5 ? 21.844 10.453 86.312 1 32.19 5 ALA B O 1
ATOM 2268 N N . LEU B 1 6 ? 21 8.664 86.562 1 35.44 6 LEU B N 1
ATOM 2269 C CA . LEU B 1 6 ? 20.938 8.641 85.062 1 35.44 6 LEU B CA 1
ATOM 2270 C C . LEU B 1 6 ? 19.641 9.281 84.562 1 35.44 6 LEU B C 1
ATOM 2272 O O . LEU B 1 6 ? 18.562 8.945 85.062 1 35.44 6 LEU B O 1
ATOM 2276 N N . LEU B 1 7 ? 19.703 10.5 84 1 33.75 7 LEU B N 1
ATOM 2277 C CA . LEU B 1 7 ? 18.703 11.367 83.375 1 33.75 7 LEU B CA 1
ATOM 2278 C C . LEU B 1 7 ? 18 10.656 82.25 1 33.75 7 LEU B C 1
ATOM 2280 O O . LEU B 1 7 ? 18.656 10.188 81.312 1 33.75 7 LEU B O 1
ATOM 2284 N N . CYS B 1 8 ? 16.812 10.109 82.438 1 34.12 8 CYS B N 1
ATOM 2285 C CA . CYS B 1 8 ? 15.906 9.438 81.562 1 34.12 8 CYS B CA 1
ATOM 2286 C C . CYS B 1 8 ? 15.367 10.406 80.5 1 34.12 8 CYS B C 1
ATOM 2288 O O . CYS B 1 8 ? 14.656 11.359 80.812 1 34.12 8 CYS B O 1
ATOM 2290 N N . VAL B 1 9 ? 16.203 10.75 79.5 1 34.09 9 VAL B N 1
ATOM 2291 C CA . VAL B 1 9 ? 15.734 11.648 78.438 1 34.09 9 VAL B CA 1
ATOM 2292 C C . VAL B 1 9 ? 14.492 11.062 77.75 1 34.09 9 VAL B C 1
ATOM 2294 O O . VAL B 1 9 ? 14.508 9.914 77.312 1 34.09 9 VAL B O 1
ATOM 2297 N N . ALA B 1 10 ? 13.359 11.383 78.25 1 32.53 10 ALA B N 1
ATOM 2298 C CA . ALA B 1 10 ? 12.055 11.039 77.688 1 32.53 10 ALA B CA 1
ATOM 2299 C C . ALA B 1 10 ? 11.953 11.453 76.25 1 32.53 10 ALA B C 1
ATOM 2301 O O . ALA B 1 10 ? 12.047 12.641 75.938 1 32.53 10 ALA B O 1
ATOM 2302 N N . SER B 1 11 ? 12.531 10.758 75.312 1 33.19 11 SER B N 1
ATOM 2303 C CA . SER B 1 11 ? 12.422 11.055 73.875 1 33.19 11 SER B CA 1
ATOM 2304 C C . SER B 1 11 ? 10.961 11.07 73.438 1 33.19 11 SER B C 1
ATOM 2306 O O . SER B 1 11 ? 10.25 10.078 73.562 1 33.19 11 SER B O 1
ATOM 2308 N N . SER B 1 12 ? 10.281 12.125 73.562 1 30.02 12 SER B N 1
ATOM 2309 C CA . SER B 1 12 ? 8.914 12.273 73.062 1 30.02 12 SER B CA 1
ATOM 2310 C C . SER B 1 12 ? 8.812 11.867 71.625 1 30.02 12 SER B C 1
ATOM 2312 O O . SER B 1 12 ? 9.555 12.367 70.75 1 30.02 12 SER B O 1
ATOM 2314 N N . ALA B 1 13 ? 8.461 10.688 71.375 1 35.62 13 ALA B N 1
ATOM 2315 C CA . ALA B 1 13 ? 8.125 10.156 70.062 1 35.62 13 ALA B CA 1
ATOM 2316 C C . ALA B 1 13 ? 7.047 10.992 69.375 1 35.62 13 ALA B C 1
ATOM 2318 O O . ALA B 1 13 ? 5.938 11.133 69.875 1 35.62 13 ALA B O 1
ATOM 2319 N N . PHE B 1 14 ? 7.484 12.094 68.75 1 33.75 14 PHE B N 1
ATOM 2320 C CA . PHE B 1 14 ? 6.508 12.852 68 1 33.75 14 PHE B CA 1
ATOM 2321 C C . PHE B 1 14 ? 5.719 11.93 67.062 1 33.75 14 PHE B C 1
ATOM 2323 O O . PHE B 1 14 ? 6.305 11.148 66.312 1 33.75 14 PHE B O 1
ATOM 2330 N N . ALA B 1 15 ? 4.578 11.539 67.5 1 36.38 15 ALA B N 1
ATOM 2331 C CA . ALA B 1 15 ? 3.623 10.797 66.688 1 36.38 15 ALA B CA 1
ATOM 2332 C C . ALA B 1 15 ? 3.441 11.461 65.312 1 36.38 15 ALA B C 1
ATOM 2334 O O . ALA B 1 15 ? 3.061 12.633 65.25 1 36.38 15 ALA B O 1
ATOM 2335 N N . ALA B 1 16 ? 4.262 11.141 64.375 1 34.97 16 ALA B N 1
ATOM 2336 C CA . ALA B 1 16 ? 4.09 11.641 63.031 1 34.97 16 ALA B CA 1
ATOM 2337 C C . ALA B 1 16 ? 2.631 11.539 62.594 1 34.97 16 ALA B C 1
ATOM 2339 O O . ALA B 1 16 ? 1.946 10.562 62.906 1 34.97 16 ALA B O 1
ATOM 2340 N N . PRO B 1 17 ? 2.055 12.703 62.375 1 35.91 17 PRO B N 1
ATOM 2341 C CA . PRO B 1 17 ? 0.667 12.648 61.906 1 35.91 17 PRO B CA 1
ATOM 2342 C C . PRO B 1 17 ? 0.445 11.586 60.812 1 35.91 17 PRO B C 1
ATOM 2344 O O . PRO B 1 17 ? 1.368 11.258 60.062 1 35.91 17 PRO B O 1
ATOM 2347 N N . THR B 1 18 ? -0.325 10.586 61.156 1 34.53 18 THR B N 1
ATOM 2348 C CA . THR B 1 18 ? -0.806 9.641 60.156 1 34.53 18 THR B CA 1
ATOM 2349 C C . THR B 1 18 ? -1.305 10.367 58.906 1 34.53 18 THR B C 1
ATOM 2351 O O . THR B 1 18 ? -2.186 11.219 59 1 34.53 18 THR B O 1
ATOM 2354 N N . SER B 1 19 ? -0.441 10.656 58.031 1 32.47 19 SER B N 1
ATOM 2355 C CA . SER B 1 19 ? -0.888 11.102 56.688 1 32.47 19 SER B CA 1
ATOM 2356 C C . SER B 1 19 ? -2.123 10.328 56.25 1 32.47 19 SER B C 1
ATOM 2358 O O . SER B 1 19 ? -2.141 9.094 56.281 1 32.47 19 SER B O 1
ATOM 2360 N N . PHE B 1 20 ? -3.289 10.906 56.531 1 31.38 20 PHE B N 1
ATOM 2361 C CA . PHE B 1 20 ? -4.484 10.406 55.844 1 31.38 20 PHE B CA 1
ATOM 2362 C C . PHE B 1 20 ? -4.18 10.031 54.406 1 31.38 20 PHE B C 1
ATOM 2364 O O . PHE B 1 20 ? -3.928 10.906 53.562 1 31.38 20 PHE B O 1
ATOM 2371 N N . LEU B 1 21 ? -3.557 8.922 54.219 1 31.41 21 LEU B N 1
ATOM 2372 C CA . LEU B 1 21 ? -3.584 8.32 52.906 1 31.41 21 LEU B CA 1
ATOM 2373 C C . LEU B 1 21 ? -5.012 8.219 52.375 1 31.41 21 LEU B C 1
ATOM 2375 O O . LEU B 1 21 ? -5.82 7.453 52.906 1 31.41 21 LEU B O 1
ATOM 2379 N N . TRP B 1 22 ? -5.566 9.461 52 1 32.28 22 TRP B N 1
ATOM 2380 C CA . TRP B 1 22 ? -6.766 9.312 51.188 1 32.28 22 TRP B CA 1
ATOM 2381 C C . TRP B 1 22 ? -6.609 8.172 50.188 1 32.28 22 TRP B C 1
ATOM 2383 O O . TRP B 1 22 ? -5.789 8.25 49.25 1 32.28 22 TRP B O 1
ATOM 2393 N N . GLU B 1 23 ? -6.844 6.949 50.625 1 33.12 23 GLU B N 1
ATOM 2394 C CA . GLU B 1 23 ? -7.129 5.891 49.656 1 33.12 23 GLU B CA 1
ATOM 2395 C C . GLU B 1 23 ? -8.258 6.293 48.719 1 33.12 23 GLU B C 1
ATOM 2397 O O . GLU B 1 23 ? -9.438 6.18 49.062 1 33.12 23 GLU B O 1
ATOM 2402 N N . GLY B 1 24 ? -8.117 7.461 48.031 1 29.14 24 GLY B N 1
ATOM 2403 C CA . GLY B 1 24 ? -9.094 7.629 46.969 1 29.14 24 GLY B CA 1
ATOM 2404 C C . GLY B 1 24 ? -9.312 6.371 46.156 1 29.14 24 GLY B C 1
ATOM 2405 O O . GLY B 1 24 ? -8.359 5.816 45.594 1 29.14 24 GLY B O 1
ATOM 2406 N N . SER B 1 25 ? -10.188 5.562 46.656 1 32.31 25 SER B N 1
ATOM 2407 C CA . SER B 1 25 ? -10.719 4.512 45.781 1 32.31 25 SER B CA 1
ATOM 2408 C C . SER B 1 25 ? -11.07 5.055 44.406 1 32.31 25 SER B C 1
ATOM 2410 O O . SER B 1 25 ? -12.07 5.754 44.25 1 32.31 25 SER B O 1
ATOM 2412 N N . SER B 1 26 ? -10.195 5.727 43.781 1 28.58 26 SER B N 1
ATOM 2413 C CA . SER B 1 26 ? -10.648 6.105 42.438 1 28.58 26 SER B CA 1
ATOM 2414 C C . SER B 1 26 ? -11.148 4.891 41.688 1 28.58 26 SER B C 1
ATOM 2416 O O . SER B 1 26 ? -10.359 4.016 41.312 1 28.58 26 SER B O 1
ATOM 2418 N N . ASN B 1 27 ? -12.312 4.398 42.062 1 30.61 27 ASN B N 1
ATOM 2419 C CA . ASN B 1 27 ? -13.086 3.547 41.156 1 30.61 27 ASN B CA 1
ATOM 2420 C C . ASN B 1 27 ? -13.078 4.082 39.75 1 30.61 27 ASN B C 1
ATOM 2422 O O . ASN B 1 27 ? -13.914 4.91 39.375 1 30.61 27 ASN B O 1
ATOM 2426 N N . THR B 1 28 ? -12.008 4.461 39.25 1 28.91 28 THR B N 1
ATOM 2427 C CA . THR B 1 28 ? -12.062 4.766 37.812 1 28.91 28 THR B CA 1
ATOM 2428 C C . THR B 1 28 ? -12.664 3.6 37.031 1 28.91 28 THR B C 1
ATOM 2430 O O . THR B 1 28 ? -12.078 2.516 37 1 28.91 28 THR B O 1
ATOM 2433 N N . SER B 1 29 ? -13.969 3.457 37.156 1 29.98 29 SER B N 1
ATOM 2434 C CA . SER B 1 29 ? -14.633 2.637 36.156 1 29.98 29 SER B CA 1
ATOM 2435 C C . SER B 1 29 ? -14.016 2.852 34.781 1 29.98 29 SER B C 1
ATOM 2437 O O . SER B 1 29 ? -14.133 3.934 34.188 1 29.98 29 SER B O 1
ATOM 2439 N N . SER B 1 30 ? -12.898 2.338 34.625 1 29.83 30 SER B N 1
ATOM 2440 C CA . SER B 1 30 ? -12.375 2.307 33.25 1 29.83 30 SER B CA 1
ATOM 2441 C C . SER B 1 30 ? -13.406 1.761 32.281 1 29.83 30 SER B C 1
ATOM 2443 O O . SER B 1 30 ? -13.773 0.585 32.344 1 29.83 30 SER B O 1
ATOM 2445 N N . VAL B 1 31 ? -14.531 2.451 32.156 1 28.88 31 VAL B N 1
ATOM 2446 C CA . VAL B 1 31 ? -15.352 2.068 31 1 28.88 31 VAL B CA 1
ATOM 2447 C C . VAL B 1 31 ? -14.461 1.67 29.828 1 28.88 31 VAL B C 1
ATOM 2449 O O . VAL B 1 31 ? -13.727 2.502 29.297 1 28.88 31 VAL B O 1
ATOM 2452 N N . LYS B 1 32 ? -14.031 0.469 29.906 1 32.34 32 LYS B N 1
ATOM 2453 C CA . LYS B 1 32 ? -13.438 -0.129 28.719 1 32.34 32 LYS B CA 1
ATOM 2454 C C . LYS B 1 32 ? -14.328 0.065 27.5 1 32.34 32 LYS B C 1
ATOM 2456 O O . LYS B 1 32 ? -15.391 -0.543 27.406 1 32.34 32 LYS B O 1
ATOM 2461 N N . VAL B 1 33 ? -14.539 1.26 27.156 1 33.19 33 VAL B N 1
ATOM 2462 C CA . VAL B 1 33 ? -15.133 1.378 25.828 1 33.19 33 VAL B CA 1
ATOM 2463 C C . VAL B 1 33 ? -14.461 0.398 24.859 1 33.19 33 VAL B C 1
ATOM 2465 O O . VAL B 1 33 ? -13.273 0.531 24.562 1 33.19 33 VAL B O 1
ATOM 2468 N N . GLU B 1 34 ? -14.742 -0.863 24.828 1 36.66 34 GLU B N 1
ATOM 2469 C CA . GLU B 1 34 ? -14.305 -1.908 23.906 1 36.66 34 GLU B CA 1
ATOM 2470 C C . GLU B 1 34 ? -14.422 -1.449 22.453 1 36.66 34 GLU B C 1
ATOM 2472 O O . GLU B 1 34 ? -15.508 -1.478 21.875 1 36.66 34 GLU B O 1
ATOM 2477 N N . THR B 1 35 ? -14.094 -0.315 22 1 46.56 35 THR B N 1
ATOM 2478 C CA . THR B 1 35 ? -14.109 0.021 20.578 1 46.56 35 THR B CA 1
ATOM 2479 C C . THR B 1 35 ? -13.477 -1.097 19.75 1 46.56 35 THR B C 1
ATOM 2481 O O . THR B 1 35 ? -12.336 -1.488 20 1 46.56 35 THR B O 1
ATOM 2484 N N . THR B 1 36 ? -14.219 -2.166 19.312 1 54 36 THR B N 1
ATOM 2485 C CA . THR B 1 36 ? -13.852 -3.439 18.703 1 54 36 THR B CA 1
ATOM 2486 C C . THR B 1 36 ? -13.031 -3.219 17.438 1 54 36 THR B C 1
ATOM 2488 O O . THR B 1 36 ? -13.344 -3.775 16.391 1 54 36 THR B O 1
ATOM 2491 N N . TRP B 1 37 ? -12.711 -2.027 17.031 1 60.75 37 TRP B N 1
ATOM 2492 C CA . TRP B 1 37 ? -11.812 -2.041 15.883 1 60.75 37 TRP B CA 1
ATOM 2493 C C . TRP B 1 37 ? -10.734 -3.109 16.047 1 60.75 37 TRP B C 1
ATOM 2495 O O . TRP B 1 37 ? -10.086 -3.494 15.078 1 60.75 37 TRP B O 1
ATOM 2505 N N . THR B 1 38 ? -10.617 -3.641 17.312 1 56.41 38 THR B N 1
ATOM 2506 C CA . THR B 1 38 ? -9.508 -4.547 17.594 1 56.41 38 THR B CA 1
ATOM 2507 C C . THR B 1 38 ? -9.875 -5.98 17.219 1 56.41 38 THR B C 1
ATOM 2509 O O . THR B 1 38 ? -9.117 -6.914 17.484 1 56.41 38 THR B O 1
ATOM 2512 N N . GLU B 1 39 ? -11.219 -6.133 16.797 1 63.06 39 GLU B N 1
ATOM 2513 C CA . GLU B 1 39 ? -11.32 -7.555 16.5 1 63.06 39 GLU B CA 1
ATOM 2514 C C . GLU B 1 39 ? -10.484 -7.926 15.273 1 63.06 39 GLU B C 1
ATOM 2516 O O . GLU B 1 39 ? -10.461 -7.188 14.289 1 63.06 39 GLU B O 1
ATOM 2521 N N . ASN B 1 40 ? -9.641 -8.82 15.414 1 65.38 40 ASN B N 1
ATOM 2522 C CA . ASN B 1 40 ? -8.734 -9.336 14.398 1 65.38 40 ASN B CA 1
ATOM 2523 C C . ASN B 1 40 ? -9.484 -9.859 13.18 1 65.38 40 ASN B C 1
ATOM 2525 O O . ASN B 1 40 ? -10.625 -10.305 13.297 1 65.38 40 ASN B O 1
ATOM 2529 N N . TRP B 1 41 ? -9.102 -9.359 12.047 1 78.38 41 TRP B N 1
ATOM 2530 C CA . TRP B 1 41 ? -9.586 -9.969 10.812 1 78.38 41 TRP B CA 1
ATOM 2531 C C . TRP B 1 41 ? -8.656 -11.094 10.359 1 78.38 41 TRP B C 1
ATOM 2533 O O . TRP B 1 41 ? -7.516 -11.18 10.812 1 78.38 41 TRP B O 1
ATOM 2543 N N . LYS B 1 42 ? -9.32 -11.961 9.609 1 85.19 42 LYS B N 1
ATOM 2544 C CA . LYS B 1 42 ? -8.516 -13.055 9.062 1 85.19 42 LYS B CA 1
ATOM 2545 C C . LYS B 1 42 ? -7.582 -12.555 7.965 1 85.19 42 LYS B C 1
ATOM 2547 O O . LYS B 1 42 ? -7.984 -11.758 7.121 1 85.19 42 LYS B O 1
ATOM 2552 N N . THR B 1 43 ? -6.352 -13.016 8.055 1 90.12 43 THR B N 1
ATOM 2553 C CA . THR B 1 43 ? -5.398 -12.695 7.004 1 90.12 43 THR B CA 1
ATOM 2554 C C . THR B 1 43 ? -4.852 -13.969 6.359 1 90.12 43 THR B C 1
ATOM 2556 O O . THR B 1 43 ? -3.949 -13.906 5.52 1 90.12 43 THR B O 1
ATOM 2559 N N . THR B 1 44 ? -5.492 -15.117 6.75 1 91.88 44 THR B N 1
ATOM 2560 C CA . THR B 1 44 ? -5.109 -16.391 6.168 1 91.88 44 THR B CA 1
ATOM 2561 C C . THR B 1 44 ? -6.117 -16.828 5.109 1 91.88 44 THR B C 1
ATOM 2563 O O . THR B 1 44 ? -7.266 -16.391 5.117 1 91.88 44 THR B O 1
ATOM 2566 N N . PHE B 1 45 ? -5.73 -17.641 4.195 1 96.31 45 PHE B N 1
ATOM 2567 C CA . PHE B 1 45 ? -6.605 -18.141 3.137 1 96.31 45 PHE B CA 1
ATOM 2568 C C . PHE B 1 45 ? -7.262 -19.453 3.543 1 96.31 45 PHE B C 1
ATOM 2570 O O . PHE B 1 45 ? -6.582 -20.375 3.99 1 96.31 45 PHE B O 1
ATOM 2577 N N . ALA B 1 46 ? -8.523 -19.531 3.379 1 97.38 46 ALA B N 1
ATOM 2578 C CA . ALA B 1 46 ? -9.281 -20.719 3.76 1 97.38 46 ALA B CA 1
ATOM 2579 C C . ALA B 1 46 ? -9.102 -21.844 2.74 1 97.38 46 ALA B C 1
ATOM 2581 O O . ALA B 1 46 ? -9.023 -21.594 1.535 1 97.38 46 ALA B O 1
ATOM 2582 N N . ILE B 1 47 ? -9.094 -23.078 3.229 1 98.44 47 ILE B N 1
ATOM 2583 C CA . ILE B 1 47 ? -8.992 -24.281 2.41 1 98.44 47 ILE B CA 1
ATOM 2584 C C . ILE B 1 47 ? -10.266 -25.109 2.543 1 98.44 47 ILE B C 1
ATOM 2586 O O . ILE B 1 47 ? -10.656 -25.484 3.65 1 98.44 47 ILE B O 1
ATOM 2590 N N . HIS B 1 48 ? -10.859 -25.312 1.418 1 98.5 48 HIS B N 1
ATOM 2591 C CA . HIS B 1 48 ? -12.086 -26.109 1.372 1 98.5 48 HIS B CA 1
ATOM 2592 C C . HIS B 1 48 ? -11.828 -27.547 1.819 1 98.5 48 HIS B C 1
ATOM 2594 O O . HIS B 1 48 ? -10.758 -28.094 1.563 1 98.5 48 HIS B O 1
ATOM 2600 N N . ASP B 1 49 ? -12.828 -28.25 2.322 1 98.19 49 ASP B N 1
ATOM 2601 C CA . ASP B 1 49 ? -12.711 -29.594 2.869 1 98.19 49 ASP B CA 1
ATOM 2602 C C . ASP B 1 49 ? -12.461 -30.609 1.763 1 98.19 49 ASP B C 1
ATOM 2604 O O . ASP B 1 49 ? -12.094 -31.766 2.039 1 98.19 49 ASP B O 1
ATOM 2608 N N . SER B 1 50 ? -12.578 -30.188 0.561 1 98.62 50 SER B N 1
ATOM 2609 C CA . SER B 1 50 ? -12.32 -31.078 -0.563 1 98.62 50 SER B CA 1
ATOM 2610 C C . SER B 1 50 ? -10.828 -31.344 -0.725 1 98.62 50 SER B C 1
ATOM 2612 O O . SER B 1 50 ? -10.43 -32.25 -1.465 1 98.62 50 SER B O 1
ATOM 2614 N N . CYS B 1 51 ? -9.992 -30.547 -0.092 1 98.5 51 CYS B N 1
ATOM 2615 C CA . CYS B 1 51 ? -8.555 -30.781 -0.175 1 98.5 51 CYS B CA 1
ATOM 2616 C C . CYS B 1 51 ? -8.109 -31.844 0.809 1 98.5 51 CYS B C 1
ATOM 2618 O O . CYS B 1 51 ? -8.445 -31.797 1.993 1 98.5 51 CYS B O 1
ATOM 2620 N N . SER B 1 52 ? -7.383 -32.875 0.254 1 97.81 52 SER B N 1
ATOM 2621 C CA . SER B 1 52 ? -6.816 -33.875 1.149 1 97.81 52 SER B CA 1
ATOM 2622 C C . SER B 1 52 ? -5.855 -33.25 2.152 1 97.81 52 SER B C 1
ATOM 2624 O O . SER B 1 52 ? -5.387 -32.125 1.948 1 97.81 52 SER B O 1
ATOM 2626 N N . PRO B 1 53 ? -5.531 -34.031 3.225 1 94.62 53 PRO B N 1
ATOM 2627 C CA . PRO B 1 53 ? -4.578 -33.469 4.191 1 94.62 53 PRO B CA 1
ATOM 2628 C C . PRO B 1 53 ? -3.238 -33.094 3.561 1 94.62 53 PRO B C 1
ATOM 2630 O O . PRO B 1 53 ? -2.629 -32.094 3.934 1 94.62 53 PRO B O 1
ATOM 2633 N N . VAL B 1 54 ? -2.77 -33.906 2.621 1 94.81 54 VAL B N 1
ATOM 2634 C CA . VAL B 1 54 ? -1.495 -33.656 1.955 1 94.81 54 VAL B CA 1
ATOM 2635 C C . VAL B 1 54 ? -1.604 -32.406 1.092 1 94.81 54 VAL B C 1
ATOM 2637 O O . VAL B 1 54 ? -0.706 -31.562 1.099 1 94.81 54 VAL B O 1
ATOM 2640 N N . GLU B 1 55 ? -2.725 -32.25 0.353 1 97.69 55 GLU B N 1
ATOM 2641 C CA . GLU B 1 55 ? -2.957 -31.031 -0.442 1 97.69 55 GLU B CA 1
ATOM 2642 C C . GLU B 1 55 ? -3.029 -29.797 0.442 1 97.69 55 GLU B C 1
ATOM 2644 O O . GLU B 1 55 ? -2.424 -28.766 0.13 1 97.69 55 GLU B O 1
ATOM 2649 N N . ALA B 1 56 ? -3.707 -29.953 1.531 1 97.69 56 ALA B N 1
ATOM 2650 C CA . ALA B 1 56 ? -3.859 -28.828 2.457 1 97.69 56 ALA B CA 1
ATOM 2651 C C . ALA B 1 56 ? -2.512 -28.406 3.033 1 97.69 56 ALA B C 1
ATOM 2653 O O . ALA B 1 56 ? -2.246 -27.219 3.191 1 97.69 56 ALA B O 1
ATOM 2654 N N . ASN B 1 57 ? -1.726 -29.375 3.387 1 96 57 ASN B N 1
ATOM 2655 C CA . ASN B 1 57 ? -0.4 -29.062 3.91 1 96 57 ASN B CA 1
ATOM 2656 C C . ASN B 1 57 ? 0.445 -28.312 2.887 1 96 57 ASN B C 1
ATOM 2658 O O . ASN B 1 57 ? 1.124 -27.344 3.23 1 96 57 ASN B O 1
ATOM 2662 N N . GLN B 1 58 ? 0.423 -28.734 1.635 1 96.62 58 GLN B N 1
ATOM 2663 C CA . GLN B 1 58 ? 1.163 -28.047 0.582 1 96.62 58 GLN B CA 1
ATOM 2664 C C . GLN B 1 58 ? 0.613 -26.641 0.35 1 96.62 58 GLN B C 1
ATOM 2666 O O . GLN B 1 58 ? 1.377 -25.688 0.169 1 96.62 58 GLN B O 1
ATOM 2671 N N . LEU B 1 59 ? -0.719 -26.5 0.427 1 98.5 59 LEU B N 1
ATOM 2672 C CA . LEU B 1 59 ? -1.333 -25.188 0.233 1 98.5 59 LEU B CA 1
ATOM 2673 C C . LEU B 1 59 ? -0.944 -24.234 1.356 1 98.5 59 LEU B C 1
ATOM 2675 O O . LEU B 1 59 ? -0.655 -23.062 1.108 1 98.5 59 LEU B O 1
ATOM 2679 N N . ARG B 1 60 ? -0.911 -24.719 2.562 1 96.88 60 ARG B N 1
ATOM 2680 C CA . ARG B 1 60 ? -0.541 -23.859 3.676 1 96.88 60 ARG B CA 1
ATOM 2681 C C . ARG B 1 60 ? 0.882 -23.328 3.514 1 96.88 60 ARG B C 1
ATOM 2683 O O . ARG B 1 60 ? 1.14 -22.141 3.717 1 96.88 60 ARG B O 1
ATOM 2690 N N . GLN B 1 61 ? 1.79 -24.234 3.119 1 94.75 61 GLN B N 1
ATOM 2691 C CA . GLN B 1 61 ? 3.154 -23.797 2.857 1 94.75 61 GLN B CA 1
ATOM 2692 C C . GLN B 1 61 ? 3.195 -22.797 1.696 1 94.75 61 GLN B C 1
ATOM 2694 O O . GLN B 1 61 ? 3.895 -21.797 1.764 1 94.75 61 GLN B O 1
ATOM 2699 N N . ALA B 1 62 ? 2.451 -23.125 0.672 1 98.19 62 ALA B N 1
ATOM 2700 C CA . ALA B 1 62 ? 2.424 -22.25 -0.494 1 98.19 62 ALA B CA 1
ATOM 2701 C C . ALA B 1 62 ? 1.863 -20.875 -0.134 1 98.19 62 ALA B C 1
ATOM 2703 O O . ALA B 1 62 ? 2.332 -19.859 -0.642 1 98.19 62 ALA B O 1
ATOM 2704 N N . PHE B 1 63 ? 0.836 -20.859 0.768 1 98.38 63 PHE B N 1
ATOM 2705 C CA . PHE B 1 63 ? 0.278 -19.594 1.228 1 98.38 63 PHE B CA 1
ATOM 2706 C C . PHE B 1 63 ? 1.326 -18.781 1.978 1 98.38 63 PHE B C 1
ATOM 2708 O O . PHE B 1 63 ? 1.462 -17.578 1.755 1 98.38 63 PHE B O 1
ATOM 2715 N N . GLU B 1 64 ? 2.047 -19.422 2.811 1 95.5 64 GLU B N 1
ATOM 2716 C CA . GLU B 1 64 ? 3.102 -18.75 3.562 1 95.5 64 GLU B CA 1
ATOM 2717 C C . GLU B 1 64 ? 4.156 -18.156 2.627 1 95.5 64 GLU B C 1
ATOM 2719 O O . GLU B 1 64 ? 4.582 -17.016 2.807 1 95.5 64 GLU B O 1
ATOM 2724 N N . GLU B 1 65 ? 4.535 -18.922 1.656 1 97.44 65 GLU B N 1
ATOM 2725 C CA . GLU B 1 65 ? 5.535 -18.453 0.703 1 97.44 65 GLU B CA 1
ATOM 2726 C C . GLU B 1 65 ? 4.988 -17.328 -0.167 1 97.44 65 GLU B C 1
ATOM 2728 O O . GLU B 1 65 ? 5.73 -16.422 -0.56 1 97.44 65 GLU B O 1
ATOM 2733 N N . THR B 1 66 ? 3.689 -17.406 -0.464 1 98.62 66 THR B N 1
ATOM 2734 C CA . THR B 1 66 ? 3.047 -16.344 -1.224 1 98.62 66 THR B CA 1
ATOM 2735 C C . THR B 1 66 ? 3.094 -15.023 -0.455 1 98.62 66 THR B C 1
ATOM 2737 O O . THR B 1 66 ? 3.453 -13.984 -1.013 1 98.62 66 THR B O 1
ATOM 2740 N N . GLU B 1 67 ? 2.789 -15.094 0.811 1 97.81 67 GLU B N 1
ATOM 2741 C CA . GLU B 1 67 ? 2.859 -13.906 1.656 1 97.81 67 GLU B CA 1
ATOM 2742 C C . GLU B 1 67 ? 4.293 -13.398 1.777 1 97.81 67 GLU B C 1
ATOM 2744 O O . GLU B 1 67 ? 4.535 -12.188 1.745 1 97.81 67 GLU B O 1
ATOM 2749 N N . LEU B 1 68 ? 5.215 -14.312 1.95 1 97.06 68 LEU B N 1
ATOM 2750 C CA . LEU B 1 68 ? 6.621 -13.938 2.043 1 97.06 68 LEU B CA 1
ATOM 2751 C C . LEU B 1 68 ? 7.086 -13.242 0.766 1 97.06 68 LEU B C 1
ATOM 2753 O O . LEU B 1 68 ? 7.785 -12.234 0.825 1 97.06 68 LEU B O 1
ATOM 2757 N N . LEU B 1 69 ? 6.738 -13.805 -0.367 1 98.38 69 LEU B N 1
ATOM 2758 C CA . LEU B 1 69 ? 7.113 -13.227 -1.655 1 98.38 69 LEU B CA 1
ATOM 2759 C C . LEU B 1 69 ? 6.539 -11.828 -1.816 1 98.38 69 LEU B C 1
ATOM 2761 O O . LEU B 1 69 ? 7.25 -10.898 -2.213 1 98.38 69 LEU B O 1
ATOM 2765 N N . ALA B 1 70 ? 5.258 -11.656 -1.504 1 98.69 70 ALA B N 1
ATOM 2766 C CA . ALA B 1 70 ? 4.605 -10.344 -1.57 1 98.69 70 ALA B CA 1
ATOM 2767 C C . ALA B 1 70 ? 5.234 -9.367 -0.582 1 98.69 70 ALA B C 1
ATOM 2769 O O . ALA B 1 70 ? 5.473 -8.203 -0.916 1 98.69 70 ALA B O 1
ATOM 2770 N N . TYR B 1 71 ? 5.465 -9.836 0.605 1 97.5 71 TYR B N 1
ATOM 2771 C CA . TYR B 1 71 ? 6.078 -9.031 1.651 1 97.5 71 TYR B CA 1
ATOM 2772 C C . TYR B 1 71 ? 7.445 -8.516 1.214 1 97.5 71 TYR B C 1
ATOM 2774 O O . TYR B 1 71 ? 7.762 -7.34 1.395 1 97.5 71 TYR B O 1
ATOM 2782 N N . HIS B 1 72 ? 8.219 -9.375 0.669 1 96.75 72 HIS B N 1
ATOM 2783 C CA . HIS B 1 72 ? 9.547 -8.984 0.22 1 96.75 72 HIS B CA 1
ATOM 2784 C C . HIS B 1 72 ? 9.469 -7.953 -0.899 1 96.75 72 HIS B C 1
ATOM 2786 O O . HIS B 1 72 ? 10.219 -6.977 -0.903 1 96.75 72 HIS B O 1
ATOM 2792 N N . ALA B 1 73 ? 8.641 -8.188 -1.872 1 98.25 73 ALA B N 1
ATOM 2793 C CA . ALA B 1 73 ? 8.492 -7.246 -2.975 1 98.25 73 ALA B CA 1
ATOM 2794 C C . ALA B 1 73 ? 8.094 -5.863 -2.463 1 98.25 73 ALA B C 1
ATOM 2796 O O . ALA B 1 73 ? 8.625 -4.848 -2.922 1 98.25 73 ALA B O 1
ATOM 2797 N N . LYS B 1 74 ? 7.16 -5.867 -1.537 1 97.5 74 LYS B N 1
ATOM 2798 C CA . LYS B 1 74 ? 6.75 -4.621 -0.898 1 97.5 74 LYS B CA 1
ATOM 2799 C C . LYS B 1 74 ? 7.941 -3.916 -0.253 1 97.5 74 LYS B C 1
ATOM 2801 O O . LYS B 1 74 ? 8.195 -2.738 -0.518 1 97.5 74 LYS B O 1
ATOM 2806 N N . LEU B 1 75 ? 8.672 -4.609 0.538 1 95.81 75 LEU B N 1
ATOM 2807 C CA . LEU B 1 75 ? 9.781 -4.012 1.279 1 95.81 75 LEU B CA 1
ATOM 2808 C C . LEU B 1 75 ? 10.875 -3.529 0.331 1 95.81 75 LEU B C 1
ATOM 2810 O O . LEU B 1 75 ? 11.469 -2.473 0.55 1 95.81 75 LEU B O 1
ATOM 2814 N N . HIS B 1 76 ? 11.156 -4.367 -0.673 1 96.06 76 HIS B N 1
ATOM 2815 C CA . HIS B 1 76 ? 12.133 -3.938 -1.668 1 96.06 76 HIS B CA 1
ATOM 2816 C C . HIS B 1 76 ? 11.727 -2.605 -2.295 1 96.06 76 HIS B C 1
ATOM 2818 O O . HIS B 1 76 ? 12.578 -1.732 -2.502 1 96.06 76 HIS B O 1
ATOM 2824 N N . THR B 1 77 ? 10.469 -2.443 -2.619 1 97.19 77 THR B N 1
ATOM 2825 C CA . THR B 1 77 ? 9.945 -1.224 -3.225 1 97.19 77 THR B CA 1
ATOM 2826 C C . THR B 1 77 ? 10.055 -0.05 -2.254 1 97.19 77 THR B C 1
ATOM 2828 O O . THR B 1 77 ? 10.5 1.037 -2.635 1 97.19 77 THR B O 1
ATOM 2831 N N . LEU B 1 78 ? 9.664 -0.27 -1 1 95.75 78 LEU B N 1
ATOM 2832 C CA . LEU B 1 78 ? 9.703 0.772 0.02 1 95.75 78 LEU B CA 1
ATOM 2833 C C . LEU B 1 78 ? 11.133 1.222 0.289 1 95.75 78 LEU B C 1
ATOM 2835 O O . LEU B 1 78 ? 11.383 2.4 0.56 1 95.75 78 LEU B O 1
ATOM 2839 N N . ARG B 1 79 ? 12.031 0.306 0.188 1 94.06 79 ARG B N 1
ATOM 2840 C CA . ARG B 1 79 ? 13.43 0.585 0.464 1 94.06 79 ARG B CA 1
ATOM 2841 C C . ARG B 1 79 ? 14.07 1.373 -0.676 1 94.06 79 ARG B C 1
ATOM 2843 O O . ARG B 1 79 ? 14.828 2.314 -0.438 1 94.06 79 ARG B O 1
ATOM 2850 N N . ASN B 1 80 ? 13.773 1.004 -1.919 1 93.69 80 ASN B N 1
ATOM 2851 C CA . ASN B 1 80 ? 14.57 1.479 -3.043 1 93.69 80 ASN B CA 1
ATOM 2852 C C . ASN B 1 80 ? 13.836 2.555 -3.838 1 93.69 80 ASN B C 1
ATOM 2854 O O . ASN B 1 80 ? 14.461 3.309 -4.59 1 93.69 80 ASN B O 1
ATOM 2858 N N . GLY B 1 81 ? 12.508 2.586 -3.684 1 93.38 81 GLY B N 1
ATOM 2859 C CA . GLY B 1 81 ? 11.734 3.623 -4.348 1 93.38 81 GLY B CA 1
ATOM 2860 C C . GLY B 1 81 ? 11.555 3.3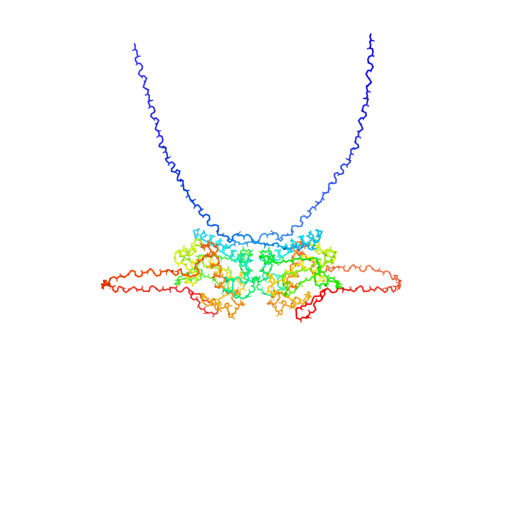73 -5.836 1 93.38 81 GLY B C 1
ATOM 2861 O O . GLY B 1 81 ? 11.906 2.305 -6.336 1 93.38 81 GLY B O 1
ATOM 2862 N N . ASN B 1 82 ? 10.961 4.398 -6.535 1 95.06 82 ASN B N 1
ATOM 2863 C CA . ASN B 1 82 ? 10.586 4.207 -7.934 1 95.06 82 ASN B CA 1
ATOM 2864 C C . ASN B 1 82 ? 11.734 4.566 -8.875 1 95.06 82 ASN B C 1
ATOM 2866 O O . ASN B 1 82 ? 11.57 4.543 -10.094 1 95.06 82 ASN B O 1
ATOM 2870 N N . SER B 1 83 ? 12.898 4.863 -8.336 1 91.94 83 SER B N 1
ATOM 2871 C CA . SER B 1 83 ? 14.039 5.168 -9.188 1 91.94 83 SER B CA 1
ATOM 2872 C C . SER B 1 83 ? 14.977 3.965 -9.312 1 91.94 83 SER B C 1
ATOM 2874 O O . SER B 1 83 ? 15.945 4 -10.078 1 91.94 83 SER B O 1
ATOM 2876 N N . SER B 1 84 ? 14.68 2.928 -8.57 1 92.81 84 SER B N 1
ATOM 2877 C CA . SER B 1 84 ? 15.547 1.753 -8.633 1 92.81 84 SER B CA 1
ATOM 2878 C C . SER B 1 84 ? 15.477 1.091 -10.008 1 92.81 84 SER B C 1
ATOM 2880 O O . SER B 1 84 ? 14.461 1.187 -10.703 1 92.81 84 SER B O 1
ATOM 2882 N N . GLU B 1 85 ? 16.5 0.373 -10.336 1 95.25 85 GLU B N 1
ATOM 2883 C CA . GLU B 1 85 ? 16.594 -0.279 -11.633 1 95.25 85 GLU B CA 1
ATOM 2884 C C . GLU B 1 85 ? 15.492 -1.318 -11.812 1 95.25 85 GLU B C 1
ATOM 2886 O O . GLU B 1 85 ? 14.844 -1.369 -12.859 1 95.25 85 GLU B O 1
ATOM 2891 N N . PHE B 1 86 ? 15.266 -2.184 -10.781 1 97.5 86 PHE B N 1
ATOM 2892 C CA . PHE B 1 86 ? 14.219 -3.195 -10.875 1 97.5 86 PHE B CA 1
ATOM 2893 C C . PHE B 1 86 ? 12.852 -2.547 -11.062 1 97.5 86 PHE B C 1
ATOM 2895 O O . PHE B 1 86 ? 12.07 -2.969 -11.914 1 97.5 86 PHE B O 1
ATOM 2902 N N . TYR B 1 87 ? 12.57 -1.488 -10.266 1 98.31 87 TYR B N 1
ATOM 2903 C CA . TYR B 1 87 ? 11.258 -0.865 -10.336 1 98.31 87 TYR B CA 1
ATOM 2904 C C . TYR B 1 87 ? 11.008 -0.259 -11.711 1 98.31 87 TYR B C 1
ATOM 2906 O O . TYR B 1 87 ? 9.953 -0.466 -12.312 1 98.31 87 TYR B O 1
ATOM 2914 N N . ARG B 1 88 ? 12 0.465 -12.273 1 97.94 88 ARG B N 1
ATOM 2915 C CA . ARG B 1 88 ? 11.867 1.118 -13.57 1 97.94 88 ARG B CA 1
ATOM 2916 C C . ARG B 1 88 ? 11.711 0.091 -14.688 1 97.94 88 ARG B C 1
ATOM 2918 O O . ARG B 1 88 ? 10.984 0.326 -15.656 1 97.94 88 ARG B O 1
ATOM 2925 N N . LYS B 1 89 ? 12.359 -0.978 -14.516 1 98.38 89 LYS B N 1
ATOM 2926 C CA . LYS B 1 89 ? 12.273 -2.051 -15.5 1 98.38 89 LYS B CA 1
ATOM 2927 C C . LYS B 1 89 ? 10.844 -2.559 -15.641 1 98.38 89 LYS B C 1
ATOM 2929 O O . LYS B 1 89 ? 10.367 -2.785 -16.75 1 98.38 89 LYS B O 1
ATOM 2934 N N . TYR B 1 90 ? 10.125 -2.693 -14.539 1 98.81 90 TYR B N 1
ATOM 2935 C CA . TYR B 1 90 ? 8.844 -3.395 -14.555 1 98.81 90 TYR B CA 1
ATOM 2936 C C . TYR B 1 90 ? 7.68 -2.406 -14.523 1 98.81 90 TYR B C 1
ATOM 2938 O O . TYR B 1 90 ? 6.566 -2.736 -14.938 1 98.81 90 TYR B O 1
ATOM 2946 N N . PHE B 1 91 ? 7.902 -1.175 -14.016 1 98.81 91 PHE B N 1
ATOM 2947 C CA . PHE B 1 91 ? 6.777 -0.274 -13.789 1 98.81 91 PHE B CA 1
ATOM 2948 C C . PHE B 1 91 ? 7.062 1.106 -14.367 1 98.81 91 PHE B C 1
ATOM 2950 O O . PHE B 1 91 ? 6.25 2.023 -14.227 1 98.81 91 PHE B O 1
ATOM 2957 N N . GLY B 1 92 ? 8.25 1.306 -15.055 1 97.88 92 GLY B N 1
ATOM 2958 C CA . GLY B 1 92 ? 8.617 2.623 -15.547 1 97.88 92 GLY B CA 1
ATOM 2959 C C . GLY B 1 92 ? 8.789 3.646 -14.438 1 97.88 92 GLY B C 1
ATOM 2960 O O . GLY B 1 92 ? 9.445 3.375 -13.43 1 97.88 92 GLY B O 1
ATOM 2961 N N . ASN B 1 93 ? 8.219 4.812 -14.617 1 95.88 93 ASN B N 1
ATOM 2962 C CA . ASN B 1 93 ? 8.336 5.898 -13.648 1 95.88 93 ASN B CA 1
ATOM 2963 C C . ASN B 1 93 ? 7.098 5.988 -12.75 1 95.88 93 ASN B C 1
ATOM 2965 O O . ASN B 1 93 ? 6.871 7.012 -12.102 1 95.88 93 ASN B O 1
ATOM 2969 N N . ALA B 1 94 ? 6.262 4.934 -12.742 1 97.38 94 ALA B N 1
ATOM 2970 C CA . ALA B 1 94 ? 5.047 4.973 -11.93 1 97.38 94 ALA B CA 1
ATOM 2971 C C . ALA B 1 94 ? 5.379 5.191 -10.461 1 97.38 94 ALA B C 1
ATOM 2973 O O . ALA B 1 94 ? 6.414 4.727 -9.969 1 97.38 94 ALA B O 1
ATOM 2974 N N . PRO B 1 95 ? 4.496 5.902 -9.742 1 96.69 95 PRO B N 1
ATOM 2975 C CA . PRO B 1 95 ? 4.691 5.988 -8.289 1 96.69 95 PRO B CA 1
ATOM 2976 C C . PRO B 1 95 ? 4.566 4.633 -7.598 1 96.69 95 PRO B C 1
ATOM 2978 O O . PRO B 1 95 ? 3.963 3.707 -8.148 1 96.69 95 PRO B O 1
ATOM 2981 N N . ILE B 1 96 ? 5.09 4.551 -6.375 1 97.44 96 ILE B N 1
ATOM 2982 C CA . ILE B 1 96 ? 5.211 3.24 -5.742 1 97.44 96 ILE B CA 1
ATOM 2983 C C . ILE B 1 96 ? 3.896 2.873 -5.055 1 97.44 96 ILE B C 1
ATOM 2985 O O . ILE B 1 96 ? 3.668 1.709 -4.723 1 97.44 96 ILE B O 1
ATOM 2989 N N . GLY B 1 97 ? 2.998 3.838 -4.832 1 97.5 97 GLY B N 1
ATOM 2990 C CA . GLY B 1 97 ? 1.853 3.643 -3.961 1 97.5 97 GLY B CA 1
ATOM 2991 C C . GLY B 1 97 ? 1.042 2.406 -4.305 1 97.5 97 GLY B C 1
ATOM 2992 O O . GLY B 1 97 ? 0.848 1.53 -3.461 1 97.5 97 GLY B O 1
ATOM 2993 N N . GLU B 1 98 ? 0.58 2.322 -5.559 1 97.81 98 GLU B N 1
ATOM 2994 C CA . GLU B 1 98 ? -0.316 1.232 -5.93 1 97.81 98 GLU B CA 1
ATOM 2995 C C . GLU B 1 98 ? 0.408 -0.111 -5.902 1 97.81 98 GLU B C 1
ATOM 2997 O O . GLU B 1 98 ? -0.167 -1.122 -5.492 1 97.81 98 GLU B O 1
ATOM 3002 N N . VAL B 1 99 ? 1.717 -0.141 -6.316 1 98.75 99 VAL B N 1
ATOM 3003 C CA . VAL B 1 99 ? 2.49 -1.377 -6.273 1 98.75 99 VAL B CA 1
ATOM 3004 C C . VAL B 1 99 ? 2.631 -1.851 -4.828 1 98.75 99 VAL B C 1
ATOM 3006 O O . VAL B 1 99 ? 2.355 -3.012 -4.52 1 98.75 99 VAL B O 1
ATOM 3009 N N . VAL B 1 100 ? 2.984 -0.939 -3.953 1 98.56 100 VAL B N 1
ATOM 3010 C CA . VAL B 1 100 ? 3.133 -1.252 -2.537 1 98.56 100 VAL B CA 1
ATOM 3011 C C . VAL B 1 100 ? 1.799 -1.729 -1.969 1 98.56 100 VAL B C 1
ATOM 3013 O O . VAL B 1 100 ? 1.744 -2.73 -1.253 1 98.56 100 VAL B O 1
ATOM 3016 N N . GLY B 1 101 ? 0.76 -1.058 -2.287 1 98.56 101 GLY B N 1
ATOM 3017 C CA . GLY B 1 101 ? -0.552 -1.413 -1.772 1 98.56 101 GLY B CA 1
ATOM 3018 C C . GLY B 1 101 ? -1.046 -2.758 -2.273 1 98.56 101 GLY B C 1
ATOM 3019 O O . GLY B 1 101 ? -1.7 -3.498 -1.536 1 98.56 101 GLY B O 1
ATOM 3020 N N . ASN B 1 102 ? -0.77 -3.062 -3.564 1 98.56 102 ASN B N 1
ATOM 3021 C CA . ASN B 1 102 ? -1.161 -4.355 -4.113 1 98.56 102 ASN B CA 1
ATOM 3022 C C . ASN B 1 102 ? -0.484 -5.508 -3.377 1 98.56 102 ASN B C 1
ATOM 3024 O O . ASN B 1 102 ? -1.124 -6.516 -3.072 1 98.56 102 ASN B O 1
ATOM 3028 N N . PHE B 1 103 ? 0.778 -5.371 -3.072 1 98.75 103 PHE B N 1
ATOM 3029 C CA . PHE B 1 103 ? 1.484 -6.406 -2.326 1 98.75 103 PHE B CA 1
ATOM 3030 C C . PHE B 1 103 ? 1.029 -6.43 -0.873 1 98.75 103 PHE B C 1
ATOM 3032 O O . PHE B 1 103 ? 0.836 -7.504 -0.296 1 98.75 103 PHE B O 1
ATOM 3039 N N . GLU B 1 104 ? 0.831 -5.238 -0.28 1 98 104 GLU B N 1
ATOM 3040 C CA . GLU B 1 104 ? 0.351 -5.164 1.097 1 98 104 GLU B CA 1
ATOM 3041 C C . GLU B 1 104 ? -1.021 -5.816 1.239 1 98 104 GLU B C 1
ATOM 3043 O O . GLU B 1 104 ? -1.322 -6.422 2.27 1 98 104 GLU B O 1
ATOM 3048 N N . GLY B 1 105 ? -1.873 -5.688 0.246 1 97.56 105 GLY B N 1
ATOM 3049 C CA . GLY B 1 105 ? -3.158 -6.367 0.243 1 97.56 105 GLY B CA 1
ATOM 3050 C C . GLY B 1 105 ? -3.039 -7.867 0.413 1 97.56 105 GLY B C 1
ATOM 3051 O O . GLY B 1 105 ? -3.781 -8.469 1.192 1 97.56 105 GLY B O 1
ATOM 3052 N N . VAL B 1 106 ? -2.068 -8.461 -0.239 1 98.06 106 VAL B N 1
ATOM 3053 C CA . VAL B 1 106 ? -1.859 -9.906 -0.152 1 98.06 106 VAL B CA 1
ATOM 3054 C C . VAL B 1 106 ? -1.4 -10.273 1.256 1 98.06 106 VAL B C 1
ATOM 3056 O O . VAL B 1 106 ? -1.767 -11.328 1.777 1 98.06 106 VAL B O 1
ATOM 3059 N N . VAL B 1 107 ? -0.712 -9.414 1.9 1 96.31 107 VAL B N 1
ATOM 3060 C CA . VAL B 1 107 ? -0.052 -9.703 3.17 1 96.31 107 VAL B CA 1
ATOM 3061 C C . VAL B 1 107 ? -1.043 -9.531 4.316 1 96.31 107 VAL B C 1
ATOM 3063 O O . VAL B 1 107 ? -1.06 -10.336 5.254 1 96.31 107 VAL B O 1
ATOM 3066 N N . SER B 1 108 ? -1.973 -8.477 4.23 1 94.19 108 SER B N 1
ATOM 3067 C CA . SER B 1 108 ? -2.592 -8.086 5.492 1 94.19 108 SER B CA 1
ATOM 3068 C C . SER B 1 108 ? -4.082 -7.805 5.316 1 94.19 108 SER B C 1
ATOM 3070 O O . SER B 1 108 ? -4.777 -7.48 6.277 1 94.19 108 SER B O 1
ATOM 3072 N N . ALA B 1 109 ? -4.582 -7.867 4.129 1 94.94 109 ALA B N 1
ATOM 3073 C CA . ALA B 1 109 ? -5.996 -7.551 3.939 1 94.94 109 ALA B CA 1
ATOM 3074 C C . ALA B 1 109 ? -6.887 -8.602 4.594 1 94.94 109 ALA B C 1
ATOM 3076 O O . ALA B 1 109 ? -6.453 -9.734 4.832 1 94.94 109 ALA B O 1
ATOM 3077 N N . ASN B 1 110 ? -8.102 -8.18 4.918 1 93.88 110 ASN B N 1
ATOM 3078 C CA . ASN B 1 110 ? -9.148 -9.117 5.328 1 93.88 110 ASN B CA 1
ATOM 3079 C C . ASN B 1 110 ? -9.492 -10.102 4.215 1 93.88 110 ASN B C 1
ATOM 3081 O O . ASN B 1 110 ? -10.062 -9.719 3.195 1 93.88 110 ASN B O 1
ATOM 3085 N N . THR B 1 111 ? -9.164 -11.367 4.391 1 94.44 111 THR B N 1
ATOM 3086 C CA . THR B 1 111 ? -9.305 -12.367 3.336 1 94.44 111 THR B CA 1
ATOM 3087 C C . THR B 1 111 ? -10.523 -13.25 3.584 1 94.44 111 THR B C 1
ATOM 3089 O O . THR B 1 111 ? -10.68 -14.297 2.951 1 94.44 111 THR B O 1
ATOM 3092 N N . THR B 1 112 ? -11.328 -12.797 4.555 1 93.75 112 THR B N 1
ATOM 3093 C CA . THR B 1 112 ? -12.562 -13.547 4.785 1 93.75 112 THR B CA 1
ATOM 3094 C C . THR B 1 112 ? -13.352 -13.695 3.488 1 93.75 112 THR B C 1
ATOM 3096 O O . THR B 1 112 ? -13.594 -12.719 2.785 1 93.75 112 THR B O 1
ATOM 3099 N N . GLY B 1 113 ? -13.68 -14.969 3.125 1 94.69 113 GLY B N 1
ATOM 3100 C CA . GLY B 1 113 ? -14.445 -15.227 1.915 1 94.69 113 GLY B CA 1
ATOM 3101 C C . GLY B 1 113 ? -13.617 -15.836 0.8 1 94.69 113 GLY B C 1
ATOM 3102 O O . GLY B 1 113 ? -14.156 -16.438 -0.128 1 94.69 113 GLY B O 1
ATOM 3103 N N . ILE B 1 114 ? -12.305 -15.594 0.814 1 97.75 114 ILE B N 1
ATOM 3104 C CA . ILE B 1 114 ? -11.445 -16.25 -0.164 1 97.75 114 ILE B CA 1
ATOM 3105 C C . ILE B 1 114 ? -11.305 -17.734 0.18 1 97.75 114 ILE B C 1
ATOM 3107 O O . ILE B 1 114 ? -11.008 -18.078 1.323 1 97.75 114 ILE B O 1
ATOM 3111 N N . LEU B 1 115 ? -11.57 -18.594 -0.817 1 98.38 115 LEU B N 1
ATOM 3112 C CA . LEU B 1 115 ? -11.609 -20.031 -0.594 1 98.38 115 LEU B CA 1
ATOM 3113 C C . LEU B 1 115 ? -10.844 -20.766 -1.685 1 98.38 115 LEU B C 1
ATOM 3115 O O . LEU B 1 115 ? -11.07 -20.531 -2.875 1 98.38 115 LEU B O 1
ATOM 3119 N N . PHE B 1 116 ? -9.922 -21.578 -1.271 1 98.81 116 PHE B N 1
ATOM 3120 C CA . PHE B 1 116 ? -9.227 -22.484 -2.17 1 98.81 116 PHE B CA 1
ATOM 3121 C C . PHE B 1 116 ? -9.781 -23.906 -2.043 1 98.81 116 PHE B C 1
ATOM 3123 O O . PHE B 1 116 ? -10.047 -24.375 -0.935 1 98.81 116 PHE B O 1
ATOM 3130 N N . ARG B 1 117 ? -10 -24.547 -3.174 1 98.75 117 ARG B N 1
ATOM 3131 C CA . ARG B 1 117 ? -10.609 -25.859 -3.172 1 98.75 117 ARG B CA 1
ATOM 3132 C C . ARG B 1 117 ? -9.844 -26.828 -4.074 1 98.75 117 ARG B C 1
ATOM 3134 O O . ARG B 1 117 ? -8.961 -26.406 -4.832 1 98.75 117 ARG B O 1
ATOM 3141 N N . CYS B 1 118 ? -10.188 -28.219 -3.994 1 98.62 118 CYS B N 1
ATOM 3142 C CA . CYS B 1 118 ? -9.406 -29.234 -4.688 1 98.62 118 CYS B CA 1
ATOM 3143 C C . CYS B 1 118 ? -10.312 -30.219 -5.414 1 98.62 118 CYS B C 1
ATOM 3145 O O . CYS B 1 118 ? -9.859 -31.266 -5.875 1 98.62 118 CYS B O 1
ATOM 3147 N N . ASP B 1 119 ? -11.617 -29.891 -5.539 1 98.44 119 ASP B N 1
ATOM 3148 C CA . ASP B 1 119 ? -12.547 -30.891 -6.051 1 98.44 119 ASP B CA 1
ATOM 3149 C C . ASP B 1 119 ? -12.93 -30.594 -7.5 1 98.44 119 ASP B C 1
ATOM 3151 O O . ASP B 1 119 ? -13.734 -31.312 -8.094 1 98.44 119 ASP B O 1
ATOM 3155 N N . ASP B 1 120 ? -12.484 -29.578 -8.086 1 98.25 120 ASP B N 1
ATOM 3156 C CA . ASP B 1 120 ? -12.664 -29.25 -9.5 1 98.25 120 ASP B CA 1
ATOM 3157 C C . ASP B 1 120 ? -14.148 -29.188 -9.867 1 98.25 120 ASP B C 1
ATOM 3159 O O . ASP B 1 120 ? -14.586 -29.859 -10.797 1 98.25 120 ASP B O 1
ATOM 3163 N N . PRO B 1 121 ? -14.875 -28.359 -9.195 1 97.69 121 PRO B N 1
ATOM 3164 C CA . PRO B 1 121 ? -16.328 -28.359 -9.422 1 97.69 121 PRO B CA 1
ATOM 3165 C C . PRO B 1 121 ? -16.688 -27.906 -10.836 1 97.69 121 PRO B C 1
ATOM 3167 O O . PRO B 1 121 ? -17.812 -28.172 -11.297 1 97.69 121 PRO B O 1
ATOM 3170 N N . ASP B 1 122 ? -15.789 -27.281 -11.539 1 96.62 122 ASP B N 1
ATOM 3171 C CA . ASP B 1 122 ? -16.109 -26.781 -12.867 1 96.62 122 ASP B CA 1
ATOM 3172 C C . ASP B 1 122 ? -15.516 -27.688 -13.953 1 96.62 122 ASP B C 1
ATOM 3174 O O . ASP B 1 122 ? -15.547 -27.344 -15.133 1 96.62 122 ASP B O 1
ATOM 3178 N N . ASP B 1 123 ? -14.969 -28.781 -13.633 1 97.19 123 ASP B N 1
ATOM 3179 C CA . ASP B 1 123 ? -14.453 -29.828 -14.523 1 97.19 123 ASP B CA 1
ATOM 3180 C C . ASP B 1 123 ? -13.445 -29.234 -15.516 1 97.19 123 ASP B C 1
ATOM 3182 O O . ASP B 1 123 ? -13.578 -29.422 -16.719 1 97.19 123 ASP B O 1
ATOM 3186 N N . LYS B 1 124 ? -12.391 -28.562 -14.906 1 96.44 124 LYS B N 1
ATOM 3187 C CA . LYS B 1 124 ? -11.414 -27.906 -15.781 1 96.44 124 LYS B CA 1
ATOM 3188 C C . LYS B 1 124 ? -10.031 -28.531 -15.609 1 96.44 124 LYS B C 1
ATOM 3190 O O . LYS B 1 124 ? -9.148 -28.344 -16.438 1 96.44 124 LYS B O 1
ATOM 3195 N N . CYS B 1 125 ? -9.82 -29.359 -14.602 1 96.81 125 CYS B N 1
ATOM 3196 C CA . CYS B 1 125 ? -8.492 -29.875 -14.266 1 96.81 125 CYS B CA 1
ATOM 3197 C C . CYS B 1 125 ? -8.07 -30.969 -15.242 1 96.81 125 CYS B C 1
ATOM 3199 O O . CYS B 1 125 ? -6.895 -31.328 -15.297 1 96.81 125 CYS B O 1
ATOM 3201 N N . SER B 1 126 ? -9 -31.484 -16.016 1 95.56 126 SER B N 1
ATOM 3202 C CA . SER B 1 126 ? -8.672 -32.5 -16.984 1 95.56 126 SER B CA 1
ATOM 3203 C C . SER B 1 126 ? -8.031 -31.906 -18.234 1 95.56 126 SER B C 1
ATOM 3205 O O . SER B 1 126 ? -7.473 -32.625 -19.062 1 95.56 126 SER B O 1
ATOM 3207 N N . GLN B 1 127 ? -8.188 -30.594 -18.344 1 93.06 127 GLN B N 1
ATOM 3208 C CA . GLN B 1 127 ? -7.57 -29.906 -19.469 1 93.06 127 GLN B CA 1
ATOM 3209 C C . GLN B 1 127 ? -6.051 -29.891 -19.344 1 93.06 127 GLN B C 1
ATOM 3211 O O . GLN B 1 127 ? -5.512 -29.719 -18.25 1 93.06 127 GLN B O 1
ATOM 3216 N N . ASP B 1 128 ? -5.488 -30.109 -20.5 1 91.81 128 ASP B N 1
ATOM 3217 C CA . ASP B 1 128 ? -4.031 -30.203 -20.5 1 91.81 128 ASP B CA 1
ATOM 3218 C C . ASP B 1 128 ? -3.395 -28.938 -19.969 1 91.81 128 ASP B C 1
ATOM 3220 O O . ASP B 1 128 ? -3.73 -27.828 -20.391 1 91.81 128 ASP B O 1
ATOM 3224 N N . GLY B 1 129 ? -2.506 -29.078 -18.906 1 91.69 129 GLY B N 1
ATOM 3225 C CA . GLY B 1 129 ? -1.703 -27.984 -18.391 1 91.69 129 GLY B CA 1
ATOM 3226 C C . GLY B 1 129 ? -2.426 -27.156 -17.328 1 91.69 129 GLY B C 1
ATOM 3227 O O . GLY B 1 129 ? -1.855 -26.219 -16.766 1 91.69 129 GLY B O 1
ATOM 3228 N N . TRP B 1 130 ? -3.703 -27.469 -17.078 1 93.75 130 TRP B N 1
ATOM 3229 C CA . TRP B 1 130 ? -4.453 -26.719 -16.094 1 93.75 130 TRP B CA 1
ATOM 3230 C C . TRP B 1 130 ? -4.082 -27.156 -14.68 1 93.75 130 TRP B C 1
ATOM 3232 O O . TRP B 1 130 ? -4.414 -28.266 -14.258 1 93.75 130 TRP B O 1
ATOM 3242 N N . ALA B 1 131 ? -3.359 -26.281 -13.984 1 97.25 131 ALA B N 1
ATOM 3243 C CA . ALA B 1 131 ? -2.891 -26.578 -12.633 1 97.25 131 ALA B CA 1
ATOM 3244 C C . ALA B 1 131 ? -3.754 -25.875 -11.586 1 97.25 131 ALA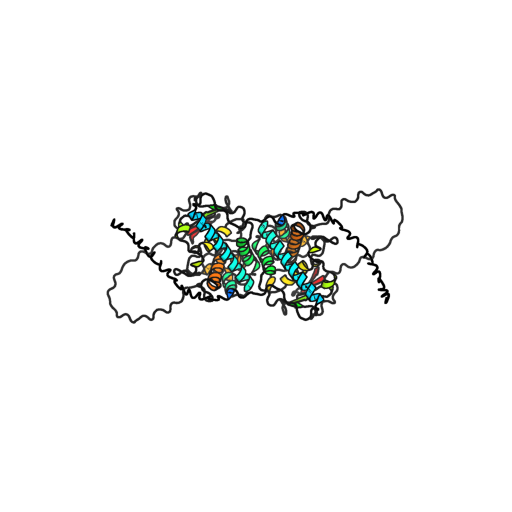 B C 1
ATOM 3246 O O . ALA B 1 131 ? -3.545 -26.047 -10.383 1 97.25 131 ALA B O 1
ATOM 3247 N N . GLY B 1 132 ? -4.734 -25.109 -11.961 1 97.38 132 GLY B N 1
ATOM 3248 C CA . GLY B 1 132 ? -5.73 -24.406 -11.156 1 97.38 132 GLY B CA 1
ATOM 3249 C C . GLY B 1 132 ? -6.543 -23.406 -11.953 1 97.38 132 GLY B C 1
ATOM 3250 O O . GLY B 1 132 ? -6.246 -23.141 -13.117 1 97.38 132 GLY B O 1
ATOM 3251 N N . TYR B 1 133 ? -7.59 -22.938 -11.336 1 97.06 133 TYR B N 1
ATOM 3252 C CA . TYR B 1 133 ? -8.398 -21.938 -12.023 1 97.06 133 TYR B CA 1
ATOM 3253 C C . TYR B 1 133 ? -9.242 -21.141 -11.031 1 97.06 133 TYR B C 1
ATOM 3255 O O . TYR B 1 133 ? -9.648 -21.672 -9.992 1 97.06 133 TYR B O 1
ATOM 3263 N N . TRP B 1 134 ? -9.43 -19.859 -11.312 1 96.94 134 TRP B N 1
ATOM 3264 C CA . TRP B 1 134 ? -10.422 -19 -10.672 1 96.94 134 TRP B CA 1
ATOM 3265 C C . TRP B 1 134 ? -11.836 -19.391 -11.117 1 96.94 134 TRP B C 1
ATOM 3267 O O . TRP B 1 134 ? -12.07 -19.688 -12.289 1 96.94 134 TRP B O 1
ATOM 3277 N N . ARG B 1 135 ? -12.836 -19.344 -10.258 1 96.94 135 ARG B N 1
ATOM 3278 C CA . ARG B 1 135 ? -14.133 -19.953 -10.555 1 96.94 135 ARG B CA 1
ATOM 3279 C C . ARG B 1 135 ? -15.086 -18.922 -11.141 1 96.94 135 ARG B C 1
ATOM 3281 O O . ARG B 1 135 ? -16.297 -19.141 -11.188 1 96.94 135 ARG B O 1
ATOM 3288 N N . GLY B 1 136 ? -14.656 -17.75 -11.469 1 93.31 136 GLY B N 1
ATOM 3289 C CA . GLY B 1 136 ? -15.445 -16.797 -12.227 1 93.31 136 GLY B CA 1
ATOM 3290 C C . GLY B 1 136 ? -16.312 -15.914 -11.344 1 93.31 136 GLY B C 1
ATOM 3291 O O . GLY B 1 136 ? -16.219 -15.969 -10.117 1 93.31 136 GLY B O 1
ATOM 3292 N N . ALA B 1 137 ? -17.156 -15.133 -11.969 1 90.69 137 ALA B N 1
ATOM 3293 C CA . ALA B 1 137 ? -17.891 -14.031 -11.336 1 90.69 137 ALA B CA 1
ATOM 3294 C C . ALA B 1 137 ? -18.922 -14.562 -10.344 1 90.69 137 ALA B C 1
ATOM 3296 O O . ALA B 1 137 ? -19.219 -13.914 -9.336 1 90.69 137 ALA B O 1
ATOM 3297 N N . ASN B 1 138 ? -19.438 -15.812 -10.562 1 93.38 138 ASN B N 1
ATOM 3298 C CA . ASN B 1 138 ? -20.453 -16.375 -9.672 1 93.38 138 ASN B CA 1
ATOM 3299 C C . ASN B 1 138 ? -19.812 -16.969 -8.414 1 93.38 138 ASN B C 1
ATOM 3301 O O . ASN B 1 138 ? -20.516 -17.266 -7.441 1 93.38 138 ASN B O 1
ATOM 3305 N N . HIS B 1 139 ? -18.516 -17.156 -8.445 1 96.88 139 HIS B N 1
ATOM 3306 C CA . HIS B 1 139 ? -17.688 -17.594 -7.328 1 96.88 139 HIS B CA 1
ATOM 3307 C C . HIS B 1 139 ? -16.359 -16.828 -7.293 1 96.88 139 HIS B C 1
ATOM 3309 O O . HIS B 1 139 ? -15.289 -17.438 -7.266 1 96.88 139 HIS B O 1
ATOM 3315 N N . SER B 1 140 ? -16.484 -15.516 -7.215 1 95.94 140 SER B N 1
ATOM 3316 C CA . SER B 1 140 ? -15.406 -14.586 -7.559 1 95.94 140 SER B CA 1
ATOM 3317 C C . SER B 1 140 ? -14.258 -14.672 -6.559 1 95.94 140 SER B C 1
ATOM 3319 O O . SER B 1 140 ? -13.156 -14.188 -6.828 1 95.94 140 SER B O 1
ATOM 3321 N N . ASP B 1 141 ? -14.523 -15.281 -5.387 1 98.06 141 ASP B N 1
ATOM 3322 C CA . ASP B 1 141 ? -13.453 -15.367 -4.398 1 98.06 141 ASP B CA 1
ATOM 3323 C C . ASP B 1 141 ? -13.047 -16.812 -4.152 1 98.06 141 ASP B C 1
ATOM 3325 O O . ASP B 1 141 ? -12.492 -17.141 -3.096 1 98.06 141 ASP B O 1
ATOM 3329 N N . GLU B 1 142 ? -13.312 -17.703 -5.172 1 98.31 142 GLU B N 1
ATOM 3330 C CA . GLU B 1 142 ? -12.922 -19.109 -5.062 1 98.31 142 GLU B CA 1
ATOM 3331 C C . GLU B 1 142 ? -11.922 -19.5 -6.156 1 98.31 142 GLU B C 1
ATOM 3333 O O . GLU B 1 142 ? -12.055 -19.047 -7.301 1 98.31 142 GLU B O 1
ATOM 3338 N N . THR B 1 143 ? -10.969 -20.297 -5.797 1 98.62 143 THR B N 1
ATOM 3339 C CA . THR B 1 143 ? -9.961 -20.859 -6.691 1 98.62 143 THR B CA 1
ATOM 3340 C C . THR B 1 143 ? -9.844 -22.375 -6.496 1 98.62 143 THR B C 1
ATOM 3342 O O . THR B 1 143 ? -9.836 -22.859 -5.363 1 98.62 143 THR B O 1
ATOM 3345 N N . ASN B 1 144 ? -9.906 -23.094 -7.594 1 98.81 144 ASN B N 1
ATOM 3346 C CA . ASN B 1 144 ? -9.594 -24.516 -7.527 1 98.81 144 ASN B CA 1
ATOM 3347 C C . ASN B 1 144 ? -8.141 -24.797 -7.895 1 98.81 144 ASN B C 1
ATOM 3349 O O . ASN B 1 144 ? -7.633 -24.266 -8.883 1 98.81 144 ASN B O 1
ATOM 3353 N N . ILE B 1 145 ? -7.488 -25.578 -7.051 1 98.88 145 ILE B N 1
ATOM 3354 C CA . ILE B 1 145 ? -6.133 -26.031 -7.352 1 98.88 145 ILE B CA 1
ATOM 3355 C C . ILE B 1 145 ? -6.176 -27.484 -7.832 1 98.88 145 ILE B C 1
ATOM 3357 O O . ILE B 1 145 ? -6.715 -28.359 -7.145 1 98.88 145 ILE B O 1
ATOM 3361 N N . CYS B 1 146 ? -5.645 -27.734 -9.047 1 98.5 146 CYS B N 1
ATOM 3362 C CA . CYS B 1 146 ? -5.676 -29.047 -9.695 1 98.5 146 CYS B CA 1
ATOM 3363 C C . CYS B 1 146 ? -4.523 -29.922 -9.219 1 98.5 146 CYS B C 1
ATOM 3365 O O . CYS B 1 146 ? -3.514 -29.406 -8.727 1 98.5 146 CYS B O 1
ATOM 3367 N N . PRO B 1 147 ? -4.617 -31.219 -9.422 1 97.75 147 PRO B N 1
ATOM 3368 C CA . PRO B 1 147 ? -3.568 -32.156 -8.992 1 97.75 147 PRO B CA 1
ATOM 3369 C C . PRO B 1 147 ? -2.201 -31.797 -9.578 1 97.75 147 PRO B C 1
ATOM 3371 O O . PRO B 1 147 ? -1.175 -32 -8.93 1 97.75 147 PRO B O 1
ATOM 3374 N N . LEU B 1 148 ? -2.182 -31.25 -10.711 1 97.31 148 LEU B N 1
ATOM 3375 C CA . LEU B 1 148 ? -0.926 -30.922 -11.383 1 97.31 148 LEU B CA 1
ATOM 3376 C C . LEU B 1 148 ? -0.087 -29.969 -10.523 1 97.31 148 LEU B C 1
ATOM 3378 O O . LEU B 1 148 ? 1.143 -30.062 -10.516 1 97.31 148 LEU B O 1
ATOM 3382 N N . SER B 1 149 ? -0.664 -29.031 -9.797 1 98.31 149 SER B N 1
ATOM 3383 C CA . SER B 1 149 ? 0.072 -28.078 -8.969 1 98.31 149 SER B CA 1
ATOM 3384 C C . SER B 1 149 ? 0.826 -28.781 -7.852 1 98.31 149 SER B C 1
ATOM 3386 O O . SER B 1 149 ? 1.935 -28.391 -7.488 1 98.31 149 SER B O 1
ATOM 3388 N N . TYR B 1 150 ? 0.29 -29.859 -7.332 1 97.5 150 TYR B N 1
ATOM 3389 C CA . TYR B 1 150 ? 0.874 -30.516 -6.176 1 97.5 150 TYR B CA 1
ATOM 3390 C C . TYR B 1 150 ? 2.031 -31.422 -6.59 1 97.5 150 TYR B C 1
ATOM 3392 O O . TYR B 1 150 ? 2.787 -31.906 -5.742 1 97.5 150 TYR B O 1
ATOM 3400 N N . LYS B 1 151 ? 2.199 -31.594 -7.926 1 95.31 151 LYS B N 1
ATOM 3401 C CA . LYS B 1 151 ? 3.238 -32.5 -8.414 1 95.31 151 LYS B CA 1
ATOM 3402 C C . LYS B 1 151 ? 4.332 -31.734 -9.148 1 95.31 151 LYS B C 1
ATOM 3404 O O . LYS B 1 151 ? 5.461 -32.219 -9.266 1 95.31 151 LYS B O 1
ATOM 3409 N N . SER B 1 152 ? 4.016 -30.547 -9.594 1 95.38 152 SER B N 1
ATOM 3410 C CA . SER B 1 152 ? 4.891 -29.969 -10.609 1 95.38 152 SER B CA 1
ATOM 3411 C C . SER B 1 152 ? 5.473 -28.641 -10.148 1 95.38 152 SER B C 1
ATOM 3413 O O . SER B 1 152 ? 6.441 -28.141 -10.727 1 95.38 152 SER B O 1
ATOM 3415 N N . ARG B 1 153 ? 4.98 -28 -9.125 1 97.19 153 ARG B N 1
ATOM 3416 C CA . ARG B 1 153 ? 5.395 -26.656 -8.734 1 97.19 153 ARG B CA 1
ATOM 3417 C C . ARG B 1 153 ? 6.707 -26.703 -7.961 1 97.19 153 ARG B C 1
ATOM 3419 O O . ARG B 1 153 ? 7.016 -27.688 -7.297 1 97.19 153 ARG B O 1
ATOM 3426 N N . LEU B 1 154 ? 7.43 -25.625 -8.07 1 97.31 154 LEU B N 1
ATOM 3427 C CA . LEU B 1 154 ? 8.617 -25.406 -7.246 1 97.31 154 LEU B CA 1
ATOM 3428 C C . LEU B 1 154 ? 8.281 -24.531 -6.039 1 97.31 154 LEU B C 1
ATOM 3430 O O . LEU B 1 154 ? 7.426 -23.641 -6.129 1 97.31 154 LEU B O 1
ATOM 3434 N N . TRP B 1 155 ? 8.93 -24.844 -4.957 1 96.62 155 TRP B N 1
ATOM 3435 C CA . TRP B 1 155 ? 8.836 -24 -3.762 1 96.62 155 TRP B CA 1
ATOM 3436 C C . TRP B 1 155 ? 9.727 -22.781 -3.883 1 96.62 155 TRP B C 1
ATOM 3438 O O . TRP B 1 155 ? 10.656 -22.75 -4.691 1 96.62 155 TRP B O 1
ATOM 3448 N N . LEU B 1 156 ? 9.383 -21.75 -3.123 1 96.75 156 LEU B N 1
ATOM 3449 C CA . LEU B 1 156 ? 10.125 -20.5 -3.186 1 96.75 156 LEU B CA 1
ATOM 3450 C C . LEU B 1 156 ? 11.602 -20.719 -2.875 1 96.75 156 LEU B C 1
ATOM 3452 O O . LEU B 1 156 ? 12.469 -20.047 -3.441 1 96.75 156 LEU B O 1
ATOM 3456 N N . SER B 1 157 ? 11.977 -21.688 -2.041 1 92.38 157 SER B N 1
ATOM 3457 C CA . SER B 1 157 ? 13.359 -22.016 -1.711 1 92.38 157 SER B CA 1
ATOM 3458 C C . SER B 1 157 ? 14.102 -22.562 -2.922 1 92.38 157 SER B C 1
ATOM 3460 O O . SER B 1 157 ? 15.336 -22.641 -2.926 1 92.38 157 SER B O 1
ATOM 3462 N N . GLN B 1 158 ? 13.328 -22.953 -3.939 1 95.56 158 GLN B N 1
ATOM 3463 C CA . GLN B 1 158 ? 13.922 -23.516 -5.145 1 95.56 158 GLN B CA 1
ATOM 3464 C C . GLN B 1 158 ? 13.992 -22.484 -6.27 1 95.56 15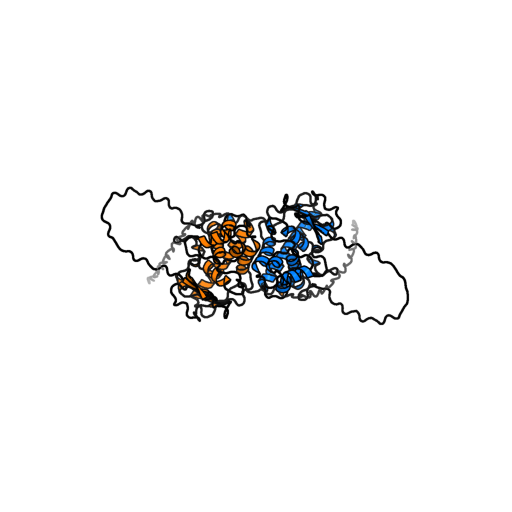8 GLN B C 1
ATOM 3466 O O . GLN B 1 158 ? 14.344 -22.828 -7.402 1 95.56 158 GLN B O 1
ATOM 3471 N N . LEU B 1 159 ? 13.602 -21.25 -5.953 1 97.31 159 LEU B N 1
ATOM 3472 C CA . LEU B 1 159 ? 13.75 -20.203 -6.949 1 97.31 159 LEU B CA 1
ATOM 3473 C C . LEU B 1 159 ? 15.18 -20.125 -7.461 1 97.31 159 LEU B C 1
ATOM 3475 O O . LEU B 1 159 ? 16.125 -20.172 -6.672 1 97.31 159 LEU B O 1
ATOM 3479 N N . CYS B 1 160 ? 15.375 -20.094 -8.781 1 96.19 160 CYS B N 1
ATOM 3480 C CA . CYS B 1 160 ? 16.656 -20.016 -9.484 1 96.19 160 CYS B CA 1
ATOM 3481 C C . CYS B 1 160 ? 17.359 -21.359 -9.508 1 96.19 160 CYS B C 1
ATOM 3483 O O . CYS B 1 160 ? 18.531 -21.438 -9.867 1 96.19 160 CYS B O 1
ATOM 3485 N N . SER B 1 161 ? 16.625 -22.422 -9.086 1 94.5 161 SER B N 1
ATOM 3486 C CA . SER B 1 161 ? 17.141 -23.781 -9.266 1 94.5 161 SER B CA 1
ATOM 3487 C C . SER B 1 161 ? 16.516 -24.453 -10.484 1 94.5 161 SER B C 1
ATOM 3489 O O . SER B 1 161 ? 15.688 -23.859 -11.172 1 94.5 161 SER B O 1
ATOM 3491 N N . GLN B 1 162 ? 17.016 -25.609 -10.859 1 93.88 162 GLN B N 1
ATOM 3492 C CA . GLN B 1 162 ? 16.453 -26.422 -11.922 1 93.88 162 GLN B CA 1
ATOM 3493 C C . GLN B 1 162 ? 16.328 -25.625 -13.219 1 93.88 162 GLN B C 1
ATOM 3495 O O . GLN B 1 162 ? 15.312 -25.719 -13.906 1 93.88 162 GLN B O 1
ATOM 3500 N N . ASN B 1 163 ? 17.312 -24.703 -13.484 1 94.56 163 ASN B N 1
ATOM 3501 C CA . ASN B 1 163 ? 17.438 -23.906 -14.695 1 94.56 163 ASN B CA 1
ATOM 3502 C C . ASN B 1 163 ? 16.328 -22.859 -14.805 1 94.56 163 ASN B C 1
ATOM 3504 O O . ASN B 1 163 ? 16.047 -22.375 -15.898 1 94.56 163 ASN B O 1
ATOM 3508 N N . PHE B 1 164 ? 15.633 -22.594 -13.672 1 97.12 164 PHE B N 1
ATOM 3509 C CA . PHE B 1 164 ? 14.625 -21.547 -13.656 1 97.12 164 PHE B CA 1
ATOM 3510 C C . PHE B 1 164 ? 15.273 -20.172 -13.844 1 97.12 164 PHE B C 1
ATOM 3512 O O . PHE B 1 164 ? 16.281 -19.859 -13.211 1 97.12 164 PHE B O 1
ATOM 3519 N N . THR B 1 165 ? 14.734 -19.375 -14.688 1 98 165 THR B N 1
ATOM 3520 C CA . THR B 1 165 ? 15.039 -17.953 -14.789 1 98 165 THR B CA 1
ATOM 3521 C C . THR B 1 165 ? 13.758 -17.141 -14.844 1 98 165 THR B C 1
ATOM 3523 O O . THR B 1 165 ? 12.75 -17.578 -15.383 1 98 165 THR B O 1
ATOM 3526 N N . VAL B 1 166 ? 13.805 -15.938 -14.352 1 98.44 166 VAL B N 1
ATOM 3527 C CA . VAL B 1 166 ? 12.617 -15.102 -14.227 1 98.44 166 VAL B CA 1
ATOM 3528 C C . VAL B 1 166 ? 12.086 -14.75 -15.617 1 98.44 166 VAL B C 1
ATOM 3530 O O . VAL B 1 166 ? 10.875 -14.758 -15.844 1 98.44 166 VAL B O 1
ATOM 3533 N N . ALA B 1 167 ? 12.953 -14.539 -16.547 1 98 167 ALA B N 1
ATOM 3534 C CA . ALA B 1 167 ? 12.57 -14.031 -17.875 1 98 167 ALA B CA 1
ATOM 3535 C C . ALA B 1 167 ? 12.078 -15.164 -18.766 1 98 167 ALA B C 1
ATOM 3537 O O . ALA B 1 167 ? 11.188 -14.961 -19.594 1 98 167 ALA B O 1
ATOM 3538 N N . GLU B 1 168 ? 12.57 -16.375 -18.562 1 96.75 168 GLU B N 1
ATOM 3539 C CA . GLU B 1 168 ? 12.344 -17.391 -19.594 1 96.75 168 GLU B CA 1
ATOM 3540 C C . GLU B 1 168 ? 11.438 -18.5 -19.078 1 96.75 168 GLU B C 1
ATOM 3542 O O . GLU B 1 168 ? 10.805 -19.219 -19.875 1 96.75 168 GLU B O 1
ATOM 3547 N N . SER B 1 169 ? 11.469 -18.703 -17.812 1 96.62 169 SER B N 1
ATOM 3548 C CA . SER B 1 169 ? 10.617 -19.75 -17.25 1 96.62 169 SER B CA 1
ATOM 3549 C C . SER B 1 169 ? 9.203 -19.234 -17 1 96.62 169 SER B C 1
ATOM 3551 O O . SER B 1 169 ? 8.992 -18.031 -16.875 1 96.62 169 SER B O 1
ATOM 3553 N N . LYS B 1 170 ? 8.266 -20.156 -16.953 1 94.81 170 LYS B N 1
ATOM 3554 C CA . LYS B 1 170 ? 6.922 -19.766 -16.516 1 94.81 170 LYS B CA 1
ATOM 3555 C C . LYS B 1 170 ? 6.926 -19.344 -15.047 1 94.81 170 LYS B C 1
ATOM 3557 O O . LYS B 1 170 ? 7.359 -20.094 -14.172 1 94.81 170 LYS B O 1
ATOM 3562 N N . ASN B 1 171 ? 6.48 -18.141 -14.812 1 94.06 171 ASN B N 1
ATOM 3563 C CA . ASN B 1 171 ? 6.516 -17.672 -13.43 1 94.06 171 ASN B CA 1
ATOM 3564 C C . ASN B 1 171 ? 5.629 -18.531 -12.523 1 94.06 171 ASN B C 1
ATOM 3566 O O . ASN B 1 171 ? 5.918 -18.688 -11.336 1 94.06 171 ASN B O 1
ATOM 3570 N N . SER B 1 172 ? 4.602 -19.219 -13.133 1 95.06 172 SER B N 1
ATOM 3571 C CA . SER B 1 172 ? 3.682 -20.062 -12.367 1 95.06 172 SER B CA 1
ATOM 3572 C C . SER B 1 172 ? 4.352 -21.359 -11.922 1 95.06 172 SER B C 1
ATOM 3574 O O . SER B 1 172 ? 3.775 -22.125 -11.164 1 95.06 172 SER B O 1
ATOM 3576 N N . LEU B 1 173 ? 5.559 -21.578 -12.43 1 97.19 173 LEU B N 1
ATOM 3577 C CA . LEU B 1 173 ? 6.297 -22.75 -11.938 1 97.19 173 LEU B CA 1
ATOM 3578 C C . LEU B 1 173 ? 6.574 -22.625 -10.445 1 97.19 173 LEU B C 1
ATOM 3580 O O . LEU B 1 173 ? 6.637 -23.641 -9.742 1 97.19 173 LEU B O 1
ATOM 3584 N N . ILE B 1 174 ? 6.77 -21.422 -10.039 1 98.38 174 ILE B N 1
ATOM 3585 C CA . ILE B 1 174 ? 6.879 -21.156 -8.609 1 98.38 174 ILE B CA 1
ATOM 3586 C C . ILE B 1 174 ? 5.484 -21.094 -7.992 1 98.38 174 ILE B C 1
ATOM 3588 O O . ILE B 1 174 ? 4.684 -20.219 -8.352 1 98.38 174 ILE B O 1
ATOM 3592 N N . PHE B 1 175 ? 5.148 -21.953 -7.059 1 98.62 175 PHE B N 1
ATOM 3593 C CA . PHE B 1 175 ? 3.801 -22.094 -6.516 1 98.62 175 PHE B CA 1
ATOM 3594 C C . PHE B 1 175 ? 3.299 -20.766 -5.965 1 98.62 175 PHE B C 1
ATOM 3596 O O . PHE B 1 175 ? 2.174 -20.344 -6.25 1 98.62 175 PHE B O 1
ATOM 3603 N N . ALA B 1 176 ? 4.188 -20.047 -5.254 1 98.75 176 ALA B N 1
ATOM 3604 C CA . ALA B 1 176 ? 3.838 -18.766 -4.652 1 98.75 176 ALA B CA 1
ATOM 3605 C C . ALA B 1 176 ? 3.43 -17.75 -5.719 1 98.75 176 ALA B C 1
ATOM 3607 O O . ALA B 1 176 ? 2.496 -16.969 -5.52 1 98.75 176 ALA B O 1
ATOM 3608 N N . ALA B 1 177 ? 4.113 -17.734 -6.828 1 98.75 177 ALA B N 1
ATOM 3609 C CA . ALA B 1 177 ? 3.799 -16.797 -7.898 1 98.75 177 ALA B CA 1
ATOM 3610 C C . ALA B 1 177 ? 2.467 -17.125 -8.562 1 98.75 177 ALA B C 1
ATOM 3612 O O . ALA B 1 177 ? 1.705 -16.234 -8.938 1 98.75 177 ALA B O 1
ATOM 3613 N N . ASP B 1 178 ? 2.184 -18.438 -8.727 1 98.44 178 ASP B N 1
ATOM 3614 C CA . ASP B 1 178 ? 0.874 -18.797 -9.258 1 98.44 178 ASP B CA 1
ATOM 3615 C C . ASP B 1 178 ? -0.242 -18.391 -8.305 1 98.44 178 ASP B C 1
ATOM 3617 O O . ASP B 1 178 ? -1.311 -17.953 -8.734 1 98.44 178 ASP B O 1
ATOM 3621 N N . LEU B 1 179 ? 0.009 -18.594 -7 1 98.69 179 LEU B N 1
ATOM 3622 C CA . LEU B 1 179 ? -1.015 -18.219 -6.027 1 98.69 179 LEU B CA 1
ATOM 3623 C C . LEU B 1 179 ? -1.234 -16.719 -6.023 1 98.69 179 LEU B C 1
ATOM 3625 O O . LEU B 1 179 ? -2.359 -16.25 -5.828 1 98.69 179 LEU B O 1
ATOM 3629 N N . LEU B 1 180 ? -0.14 -15.883 -6.258 1 98.75 180 LEU B N 1
ATOM 3630 C CA . LEU B 1 180 ? -0.344 -14.453 -6.457 1 98.75 180 LEU B CA 1
ATOM 3631 C C . LEU B 1 180 ? -1.302 -14.203 -7.617 1 98.75 180 LEU B C 1
ATOM 3633 O O . LEU B 1 180 ? -2.232 -13.398 -7.496 1 98.75 180 LEU B O 1
ATOM 3637 N N . HIS B 1 181 ? -1.131 -14.875 -8.68 1 98.44 181 HIS B N 1
ATOM 3638 C CA . HIS B 1 181 ? -1.984 -14.781 -9.859 1 98.44 181 HIS B CA 1
ATOM 3639 C C . HIS B 1 181 ? -3.438 -15.086 -9.516 1 98.44 181 HIS B C 1
ATOM 3641 O O . HIS B 1 181 ? -4.34 -14.328 -9.883 1 98.44 181 HIS B O 1
ATOM 3647 N N . ARG B 1 182 ? -3.625 -16.156 -8.805 1 98.12 182 ARG B N 1
ATOM 3648 C CA . ARG B 1 182 ? -4.969 -16.609 -8.445 1 98.12 182 ARG B CA 1
ATOM 3649 C C . ARG B 1 182 ? -5.633 -15.625 -7.484 1 98.12 182 ARG B C 1
ATOM 3651 O O . ARG B 1 182 ? -6.816 -15.312 -7.633 1 98.12 182 ARG B O 1
ATOM 3658 N N . LEU B 1 183 ? -4.895 -15.141 -6.555 1 98.44 183 LEU B N 1
ATOM 3659 C CA . LEU B 1 183 ? -5.422 -14.195 -5.574 1 98.44 183 LEU B CA 1
ATOM 3660 C C . LEU B 1 183 ? -5.871 -12.906 -6.242 1 98.44 183 LEU B C 1
ATOM 3662 O O . LEU B 1 183 ? -6.895 -12.328 -5.863 1 98.44 183 LEU B O 1
ATOM 3666 N N . TRP B 1 184 ? -5.164 -12.469 -7.246 1 98.38 184 TRP B N 1
ATOM 3667 C CA . TRP B 1 184 ? -5.48 -11.188 -7.875 1 98.38 184 TRP B CA 1
ATOM 3668 C C . TRP B 1 184 ? -6.652 -11.336 -8.844 1 98.38 184 TRP B C 1
ATOM 3670 O O . TRP B 1 184 ? -7.18 -10.336 -9.336 1 98.38 184 TRP B O 1
ATOM 3680 N N . HIS B 1 185 ? -7.133 -12.57 -9.047 1 97.44 185 HIS B N 1
ATOM 3681 C CA . HIS B 1 185 ? -8.391 -12.781 -9.758 1 97.44 185 HIS B CA 1
ATOM 3682 C C . HIS B 1 185 ? -9.586 -12.562 -8.836 1 97.44 185 HIS B C 1
ATOM 3684 O O . HIS B 1 185 ? -10.711 -12.383 -9.312 1 97.44 185 HIS B O 1
ATOM 3690 N N . THR B 1 186 ? -9.43 -12.688 -7.582 1 97.5 186 THR B N 1
ATOM 3691 C CA . THR B 1 186 ? -10.555 -12.57 -6.66 1 97.5 186 THR B CA 1
ATOM 3692 C C . THR B 1 186 ? -11.047 -11.125 -6.586 1 97.5 186 THR B C 1
ATOM 3694 O O . THR B 1 186 ? -10.273 -10.188 -6.809 1 97.5 186 THR B O 1
ATOM 3697 N N . ASP B 1 187 ? -12.281 -10.945 -6.238 1 95.12 187 ASP B N 1
ATOM 3698 C CA . ASP B 1 187 ? -12.844 -9.609 -6.02 1 95.12 187 ASP B CA 1
ATOM 3699 C C . ASP B 1 187 ? -12.211 -8.945 -4.801 1 95.12 187 ASP B C 1
ATOM 3701 O O . ASP B 1 187 ? -12.023 -7.727 -4.781 1 95.12 187 ASP B O 1
ATOM 3705 N N . LYS B 1 188 ? -11.844 -9.703 -3.807 1 94.25 188 LYS B N 1
ATOM 3706 C CA . LYS B 1 188 ? -11.359 -9.164 -2.539 1 94.25 188 LYS B CA 1
ATOM 3707 C C . LYS B 1 188 ? -9.977 -8.539 -2.707 1 94.25 188 LYS B C 1
ATOM 3709 O O . LYS B 1 188 ? -9.688 -7.496 -2.119 1 94.25 188 LYS B O 1
ATOM 3714 N N . LEU B 1 189 ? -9.086 -9.141 -3.545 1 95.88 189 LEU B N 1
ATOM 3715 C CA . LEU B 1 189 ? -7.707 -8.672 -3.594 1 95.88 189 LEU B CA 1
ATOM 3716 C C . LEU B 1 189 ? -7.406 -8.016 -4.938 1 95.88 189 LEU B C 1
ATOM 3718 O O . LEU B 1 189 ? -6.754 -6.965 -4.988 1 95.88 189 LEU B O 1
ATOM 3722 N N . GLY B 1 190 ? -7.879 -8.547 -6.008 1 95.75 190 GLY B N 1
ATOM 3723 C CA . GLY B 1 190 ? -7.641 -7.941 -7.309 1 95.75 190 GLY B CA 1
ATOM 3724 C C . GLY B 1 190 ? -8.617 -6.832 -7.637 1 95.75 190 GLY B C 1
ATOM 3725 O O . GLY B 1 190 ? -8.32 -5.961 -8.461 1 95.75 190 GLY B O 1
ATOM 3726 N N . GLN B 1 191 ? -9.789 -6.941 -7.086 1 93.5 191 GLN B N 1
ATOM 3727 C CA . GLN B 1 191 ? -10.844 -5.934 -7.16 1 93.5 191 GLN B CA 1
ATOM 3728 C C . GLN B 1 191 ? -11.125 -5.539 -8.609 1 93.5 191 GLN B C 1
ATOM 3730 O O . GLN B 1 191 ? -11.359 -4.363 -8.898 1 93.5 191 GLN B O 1
ATOM 3735 N N . ARG B 1 192 ? -10.906 -6.414 -9.547 1 92.12 192 ARG B N 1
ATOM 3736 C CA . ARG B 1 192 ? -11.266 -6.328 -10.953 1 92.12 192 ARG B CA 1
ATOM 3737 C C . ARG B 1 192 ? -10.352 -5.363 -11.703 1 92.12 192 ARG B C 1
ATOM 3739 O O . ARG B 1 192 ? -10.633 -4.992 -12.844 1 92.12 192 ARG B O 1
ATOM 3746 N N . VAL B 1 193 ? -9.273 -4.918 -11.023 1 94.44 193 VAL B N 1
ATOM 3747 C CA . VAL B 1 193 ? -8.406 -3.967 -11.711 1 94.44 193 VAL B CA 1
ATOM 3748 C C . VAL B 1 193 ? -7.051 -4.609 -11.992 1 94.44 193 VAL B C 1
ATOM 3750 O O . VAL B 1 193 ? -6.379 -4.266 -12.969 1 94.44 193 VAL B O 1
ATOM 3753 N N . ILE B 1 194 ? -6.613 -5.461 -11.062 1 97.69 194 ILE B N 1
ATOM 3754 C CA . ILE B 1 194 ? -5.41 -6.223 -11.383 1 97.69 194 ILE B CA 1
ATOM 3755 C C . ILE B 1 194 ? -5.746 -7.309 -12.406 1 97.69 194 ILE B C 1
ATOM 3757 O O . ILE B 1 194 ? -6.512 -8.227 -12.109 1 97.69 194 ILE B O 1
ATOM 3761 N N . GLY B 1 195 ? -5.195 -7.141 -13.656 1 96.25 195 GLY B N 1
ATOM 3762 C CA . GLY B 1 195 ? -5.625 -7.988 -14.758 1 96.25 195 GLY B CA 1
ATOM 3763 C C . GLY B 1 195 ? -4.48 -8.445 -15.641 1 96.25 195 GLY B C 1
ATOM 3764 O O . GLY B 1 195 ? -3.326 -8.477 -15.203 1 96.25 195 GLY B O 1
ATOM 3765 N N . HIS B 1 196 ? -4.82 -8.961 -16.75 1 97.25 196 HIS B N 1
ATOM 3766 C CA . HIS B 1 196 ? -3.881 -9.469 -17.734 1 97.25 196 HIS B CA 1
ATOM 3767 C C . HIS B 1 196 ? -3.713 -8.484 -18.891 1 97.25 196 HIS B C 1
ATOM 3769 O O . HIS B 1 196 ? -4.332 -8.641 -19.938 1 97.25 196 HIS B O 1
ATOM 3775 N N . TYR B 1 197 ? -2.822 -7.547 -18.719 1 97.94 197 TYR B N 1
ATOM 3776 C CA . TYR B 1 197 ? -2.605 -6.52 -19.719 1 97.94 197 TYR B CA 1
ATOM 3777 C C . TYR B 1 197 ? -1.399 -6.859 -20.594 1 97.94 197 TYR B C 1
ATOM 3779 O O . TYR B 1 197 ? -1.239 -6.309 -21.688 1 97.94 197 TYR B O 1
ATOM 3787 N N . ALA B 1 198 ? -0.491 -7.633 -20.109 1 97.19 198 ALA B N 1
ATOM 3788 C CA . ALA B 1 198 ? 0.657 -8.258 -20.75 1 97.19 198 ALA B CA 1
ATOM 3789 C C . ALA B 1 198 ? 1.011 -9.586 -20.094 1 97.19 198 ALA B C 1
ATOM 3791 O O . ALA B 1 198 ? 0.808 -9.758 -18.891 1 97.19 198 ALA B O 1
ATOM 3792 N N . ASP B 1 199 ? 1.562 -10.477 -20.828 1 95.44 199 ASP B N 1
ATOM 3793 C CA . ASP B 1 199 ? 1.753 -11.805 -20.266 1 95.44 199 ASP B CA 1
ATOM 3794 C C . ASP B 1 199 ? 3.23 -12.195 -20.266 1 95.44 199 ASP B C 1
ATOM 3796 O O . ASP B 1 199 ? 3.791 -12.5 -19.203 1 95.44 199 ASP B O 1
ATOM 3800 N N . THR B 1 200 ? 3.83 -12.125 -21.391 1 96.31 200 THR B N 1
ATOM 3801 C CA . THR B 1 200 ? 5.219 -12.562 -21.469 1 96.31 200 THR B CA 1
ATOM 3802 C C . THR B 1 200 ? 6.148 -11.539 -20.828 1 96.31 200 THR B C 1
ATOM 3804 O O . THR B 1 200 ? 5.777 -10.375 -20.656 1 96.31 200 THR B O 1
ATOM 3807 N N . TYR B 1 201 ? 7.289 -11.969 -20.547 1 97.88 201 TYR B N 1
ATOM 3808 C CA . TYR B 1 201 ? 8.312 -11.102 -19.969 1 97.88 201 TYR B CA 1
ATOM 3809 C C . TYR B 1 201 ? 8.523 -9.859 -20.844 1 97.88 201 TYR B C 1
ATOM 3811 O O . TYR B 1 201 ? 8.445 -8.734 -20.344 1 97.88 201 TYR B O 1
ATOM 3819 N N . ASP B 1 202 ? 8.734 -10.062 -22.109 1 97.88 202 ASP B N 1
ATOM 3820 C CA . ASP B 1 202 ? 9.008 -8.953 -23.031 1 97.88 202 ASP B CA 1
ATOM 3821 C C . ASP B 1 202 ? 7.805 -8.016 -23.125 1 97.88 202 ASP B C 1
ATOM 3823 O O . ASP B 1 202 ? 7.969 -6.797 -23.188 1 97.88 202 ASP B O 1
ATOM 3827 N N . GLU B 1 203 ? 6.633 -8.562 -23.109 1 98.19 203 GLU B N 1
ATOM 3828 C CA . GLU B 1 203 ? 5.43 -7.738 -23.172 1 98.19 203 GLU B CA 1
ATOM 3829 C C . GLU B 1 203 ? 5.266 -6.906 -21.906 1 98.19 203 GLU B C 1
ATOM 3831 O O . GLU B 1 203 ? 4.801 -5.766 -21.969 1 98.19 203 GLU B O 1
ATOM 3836 N N . CYS B 1 204 ? 5.625 -7.488 -20.812 1 98.56 204 CYS B N 1
ATOM 3837 C CA . CYS B 1 204 ? 5.535 -6.766 -19.547 1 98.56 204 CYS B CA 1
ATOM 3838 C C . CYS B 1 204 ? 6.508 -5.594 -19.516 1 98.56 204 CYS B C 1
ATOM 3840 O O . CYS B 1 204 ? 6.156 -4.5 -19.062 1 98.56 204 CYS B O 1
ATOM 3842 N N . LEU B 1 205 ? 7.723 -5.824 -20 1 98.62 205 LEU B N 1
ATOM 3843 C CA . LEU B 1 205 ? 8.695 -4.738 -20.047 1 98.62 205 LEU B CA 1
ATOM 3844 C C . LEU B 1 205 ? 8.25 -3.643 -21 1 98.62 205 LEU B C 1
ATOM 3846 O O . LEU B 1 205 ? 8.445 -2.455 -20.734 1 98.62 205 LEU B O 1
ATOM 3850 N N . GLU B 1 206 ? 7.664 -4.055 -22.094 1 98.56 206 GLU B N 1
ATOM 3851 C CA . GLU B 1 206 ? 7.145 -3.078 -23.047 1 98.56 206 GLU B CA 1
ATOM 3852 C C . GLU B 1 206 ? 5.988 -2.281 -22.453 1 98.56 206 GLU B C 1
ATOM 3854 O O . GLU B 1 206 ? 5.859 -1.082 -22.703 1 98.56 206 GLU B O 1
ATOM 3859 N N . LEU B 1 207 ? 5.121 -2.982 -21.672 1 98.62 207 LEU B N 1
ATOM 3860 C CA . LEU B 1 207 ? 4.004 -2.312 -21.016 1 98.62 207 LEU B CA 1
ATOM 3861 C C . LEU B 1 207 ? 4.5 -1.229 -20.062 1 98.62 207 LEU B C 1
ATOM 3863 O O . LEU B 1 207 ? 3.91 -0.147 -19.984 1 98.62 207 LEU B O 1
ATOM 3867 N N . ALA B 1 208 ? 5.562 -1.468 -19.359 1 98.44 208 ALA B N 1
ATOM 3868 C CA . ALA B 1 208 ? 6.145 -0.497 -18.438 1 98.44 208 ALA B CA 1
ATOM 3869 C C . ALA B 1 208 ? 6.543 0.782 -19.172 1 98.44 208 ALA B C 1
ATOM 3871 O O . ALA B 1 208 ? 6.453 1.878 -18.609 1 98.44 208 ALA B O 1
ATOM 3872 N N . LYS B 1 209 ? 6.996 0.665 -20.391 1 97.81 209 LYS B N 1
ATOM 3873 C CA . LYS B 1 209 ? 7.445 1.802 -21.188 1 97.81 209 LYS B CA 1
ATOM 3874 C C . LYS B 1 209 ? 6.262 2.545 -21.797 1 97.81 209 LYS B C 1
ATOM 3876 O O . LYS B 1 209 ? 6.285 3.773 -21.906 1 97.81 209 LYS B O 1
ATOM 3881 N N . LYS B 1 210 ? 5.23 1.782 -22.125 1 97.94 210 LYS B N 1
ATOM 3882 C CA . LYS B 1 210 ? 4.164 2.359 -22.938 1 97.94 210 LYS B CA 1
ATOM 3883 C C . LYS B 1 210 ? 3.006 2.836 -22.062 1 97.94 210 LYS B C 1
ATOM 3885 O O . LYS B 1 210 ? 2.293 3.775 -22.422 1 97.94 210 LYS B O 1
ATOM 3890 N N . ASN B 1 211 ? 2.756 2.145 -21.016 1 98.12 211 ASN B N 1
ATOM 3891 C CA . ASN B 1 211 ? 1.606 2.443 -20.156 1 98.12 211 ASN B CA 1
ATOM 3892 C C . ASN B 1 211 ? 1.866 2.059 -18.703 1 98.12 211 ASN B C 1
ATOM 3894 O O . ASN B 1 211 ? 1.443 0.993 -18.25 1 98.12 211 ASN B O 1
ATOM 3898 N N . GLU B 1 212 ? 2.469 2.961 -17.969 1 96.69 212 GLU B N 1
ATOM 3899 C CA . GLU B 1 212 ? 2.863 2.715 -16.578 1 96.69 212 GLU B CA 1
ATOM 3900 C C . GLU B 1 212 ? 1.645 2.488 -15.695 1 96.69 212 GLU B C 1
ATOM 3902 O O . GLU B 1 212 ? 1.701 1.704 -14.742 1 96.69 212 GLU B O 1
ATOM 3907 N N . SER B 1 213 ? 0.525 3.072 -16.047 1 95.19 213 SER B N 1
ATOM 3908 C CA . SER B 1 213 ? -0.682 2.959 -15.234 1 95.19 213 SER B CA 1
ATOM 3909 C C . SER B 1 213 ? -1.261 1.549 -15.297 1 95.19 213 SER B C 1
ATOM 3911 O O . SER B 1 213 ? -1.888 1.086 -14.344 1 95.19 213 SER B O 1
ATOM 3913 N N . LEU B 1 214 ? -1.021 0.884 -16.406 1 97.56 214 LEU B N 1
ATOM 3914 C CA . LEU B 1 214 ? -1.482 -0.495 -16.516 1 97.56 214 LEU B CA 1
ATOM 3915 C C . LEU B 1 214 ? -0.428 -1.465 -15.992 1 97.56 214 LEU B C 1
ATOM 3917 O O . LEU B 1 214 ? -0.764 -2.531 -15.469 1 97.56 214 LEU B O 1
ATOM 3921 N N . ALA B 1 215 ? 0.857 -1.052 -16.094 1 98.62 215 ALA B N 1
ATOM 3922 C CA . ALA B 1 215 ? 1.937 -1.933 -15.656 1 98.62 215 ALA B CA 1
ATOM 3923 C C . ALA B 1 215 ? 1.815 -2.252 -14.172 1 98.62 215 ALA B C 1
ATOM 3925 O O . ALA B 1 215 ? 2.031 -3.393 -13.758 1 98.62 215 ALA B O 1
ATOM 3926 N N . VAL B 1 216 ? 1.359 -1.271 -13.352 1 98.56 216 VAL B N 1
ATOM 3927 C CA . VAL B 1 216 ? 1.318 -1.45 -11.906 1 98.56 216 VAL B CA 1
ATOM 3928 C C . VAL B 1 216 ? 0.123 -2.32 -11.523 1 98.56 216 VAL B C 1
ATOM 3930 O O . VAL B 1 216 ? -0.016 -2.727 -10.367 1 98.56 216 VAL B O 1
ATOM 3933 N N . ARG B 1 217 ? -0.757 -2.646 -12.484 1 98.19 217 ARG B N 1
ATOM 3934 C CA . ARG B 1 217 ? -1.949 -3.459 -12.266 1 98.19 217 ARG B CA 1
ATOM 3935 C C . ARG B 1 217 ? -1.893 -4.746 -13.078 1 98.19 217 ARG B C 1
ATOM 3937 O O . ARG B 1 217 ? -2.859 -5.508 -13.117 1 98.19 217 ARG B O 1
ATOM 3944 N N . ASN B 1 218 ? -0.817 -4.91 -13.75 1 98.75 218 ASN B N 1
ATOM 3945 C CA . ASN B 1 218 ? -0.672 -6.129 -14.547 1 98.75 218 ASN B CA 1
ATOM 3946 C C . ASN B 1 218 ? -0.175 -7.293 -13.695 1 98.75 218 ASN B C 1
ATOM 3948 O O . ASN B 1 218 ? 0.944 -7.258 -13.18 1 98.75 218 ASN B O 1
ATOM 3952 N N . SER B 1 219 ? -1.001 -8.297 -13.609 1 98.5 219 SER B N 1
ATOM 3953 C CA . SER B 1 219 ? -0.712 -9.438 -12.758 1 98.5 219 SER B CA 1
ATOM 3954 C C . SER B 1 219 ? 0.65 -10.047 -13.086 1 98.5 219 SER B C 1
ATOM 3956 O O . SER B 1 219 ? 1.454 -10.297 -12.188 1 98.5 219 SER B O 1
ATOM 3958 N N . ALA B 1 220 ? 0.926 -10.203 -14.328 1 98.62 220 ALA B N 1
ATOM 3959 C CA . ALA B 1 220 ? 2.193 -10.805 -14.734 1 98.62 220 ALA B CA 1
ATOM 3960 C C . ALA B 1 220 ? 3.373 -9.922 -14.344 1 98.62 220 ALA B C 1
ATOM 3962 O O . ALA B 1 220 ? 4.398 -10.414 -13.867 1 98.62 220 ALA B O 1
ATOM 3963 N N . THR B 1 221 ? 3.266 -8.602 -14.555 1 98.81 221 THR B N 1
ATOM 3964 C CA . THR B 1 221 ? 4.328 -7.68 -14.18 1 98.81 221 THR B CA 1
ATOM 3965 C C . THR B 1 221 ? 4.613 -7.762 -12.68 1 98.81 221 THR B C 1
ATOM 3967 O O . THR B 1 221 ? 5.773 -7.844 -12.273 1 98.81 221 THR B O 1
ATOM 3970 N N . LEU B 1 222 ? 3.535 -7.746 -11.867 1 98.94 222 LEU B N 1
ATOM 3971 C CA . LEU B 1 222 ? 3.682 -7.812 -10.422 1 98.94 222 LEU B CA 1
ATOM 3972 C C . LEU B 1 222 ? 4.371 -9.109 -10 1 98.94 222 LEU B C 1
ATOM 3974 O O . LEU B 1 222 ? 5.246 -9.094 -9.133 1 98.94 222 LEU B O 1
ATOM 3978 N N . ARG B 1 223 ? 4.074 -10.234 -10.602 1 98.81 223 ARG B N 1
ATOM 3979 C CA . ARG B 1 223 ? 4.68 -11.516 -10.258 1 98.81 223 ARG B CA 1
ATOM 3980 C C . ARG B 1 223 ? 6.137 -11.57 -10.695 1 98.81 223 ARG B C 1
ATOM 3982 O O . ARG B 1 223 ? 7.004 -12.008 -9.938 1 98.81 223 ARG B O 1
ATOM 3989 N N . LEU B 1 224 ? 6.41 -11.078 -11.93 1 98.81 224 LEU B N 1
ATOM 3990 C CA . LEU B 1 224 ? 7.785 -11.047 -12.422 1 98.81 224 LEU B CA 1
ATOM 3991 C C . LEU B 1 224 ? 8.664 -10.18 -11.523 1 98.81 224 LEU B C 1
ATOM 3993 O O . LEU B 1 224 ? 9.773 -10.578 -11.172 1 98.81 224 LEU B O 1
ATOM 3997 N N . TYR B 1 225 ? 8.172 -9.031 -11.195 1 98.88 225 TYR B N 1
ATOM 3998 C CA . TYR B 1 225 ? 8.891 -8.125 -10.305 1 98.88 225 TYR B CA 1
ATOM 3999 C C . TYR B 1 225 ? 9.203 -8.797 -8.977 1 98.88 225 TYR B C 1
ATOM 4001 O O . TYR B 1 225 ? 10.344 -8.773 -8.516 1 98.88 225 TYR B O 1
ATOM 4009 N N . ALA B 1 226 ? 8.188 -9.406 -8.336 1 98.88 226 ALA B N 1
ATOM 4010 C CA . ALA B 1 226 ? 8.352 -10.055 -7.039 1 98.88 226 ALA B CA 1
ATOM 4011 C C . ALA B 1 226 ? 9.406 -11.156 -7.109 1 98.88 226 ALA B C 1
ATOM 4013 O O . ALA B 1 226 ? 10.266 -11.258 -6.23 1 98.88 226 ALA B O 1
ATOM 4014 N N . LEU B 1 227 ? 9.336 -11.938 -8.148 1 98.81 227 LEU B N 1
ATOM 4015 C CA . LEU B 1 227 ? 10.297 -13.023 -8.305 1 98.81 227 LEU B CA 1
ATOM 4016 C C . LEU B 1 227 ? 11.703 -12.469 -8.539 1 98.81 227 LEU B C 1
ATOM 4018 O O . LEU B 1 227 ? 12.672 -12.977 -7.969 1 98.81 227 LEU B O 1
ATOM 4022 N N . ASP B 1 228 ? 11.812 -11.461 -9.367 1 98.62 228 ASP B N 1
ATOM 4023 C CA . ASP B 1 228 ? 13.109 -10.922 -9.766 1 98.62 228 ASP B CA 1
ATOM 4024 C C . ASP B 1 228 ? 13.836 -10.297 -8.57 1 98.62 228 ASP B C 1
ATOM 4026 O O . ASP B 1 228 ? 15.016 -10.555 -8.352 1 98.62 228 ASP B O 1
ATOM 4030 N N . VAL B 1 229 ? 13.102 -9.547 -7.805 1 98.06 229 VAL B N 1
ATOM 4031 C CA . VAL B 1 229 ? 13.758 -8.891 -6.676 1 98.06 229 VAL B CA 1
ATOM 4032 C C . VAL B 1 229 ? 14.031 -9.914 -5.574 1 98.06 229 VAL B C 1
ATOM 4034 O O . VAL B 1 229 ? 15.023 -9.812 -4.852 1 98.06 229 VAL B O 1
ATOM 4037 N N . TYR B 1 230 ? 13.148 -10.922 -5.395 1 97.88 230 TYR B N 1
ATOM 4038 C CA . TYR B 1 230 ? 13.422 -11.992 -4.445 1 97.88 230 TYR B CA 1
ATOM 4039 C C . TYR B 1 230 ? 14.672 -12.773 -4.852 1 97.88 230 TYR B C 1
ATOM 4041 O O . TYR B 1 230 ? 15.492 -13.117 -4.004 1 97.88 230 TYR B O 1
ATOM 4049 N N . ALA B 1 231 ? 14.781 -13.039 -6.117 1 97.56 231 ALA B N 1
ATOM 4050 C CA . ALA B 1 231 ? 15.961 -13.734 -6.629 1 97.56 231 ALA B CA 1
ATOM 4051 C C . ALA B 1 231 ? 17.234 -12.945 -6.355 1 97.56 231 ALA B C 1
ATOM 4053 O O . ALA B 1 231 ? 18.234 -13.5 -5.887 1 97.56 231 ALA B O 1
ATOM 4054 N N . TYR B 1 232 ? 17.188 -11.68 -6.609 1 96.25 232 TYR B N 1
ATOM 4055 C CA . TYR B 1 232 ? 18.344 -10.805 -6.484 1 96.25 232 TYR B CA 1
ATOM 4056 C C . TYR B 1 232 ? 18.734 -10.625 -5.023 1 96.25 232 TYR B C 1
ATOM 4058 O O . TYR B 1 232 ? 19.922 -10.633 -4.695 1 96.25 232 TYR B O 1
ATOM 4066 N N . ASP B 1 233 ? 17.719 -10.469 -4.184 1 94.69 233 ASP B N 1
ATOM 4067 C CA . ASP B 1 233 ? 18.016 -10.109 -2.799 1 94.69 233 ASP B CA 1
ATOM 4068 C C . ASP B 1 233 ? 18.266 -11.352 -1.948 1 94.69 233 ASP B C 1
ATOM 4070 O O . ASP B 1 233 ? 19.047 -11.305 -0.994 1 94.69 233 ASP B O 1
ATOM 4074 N N . ILE B 1 234 ? 17.641 -12.523 -2.299 1 93.75 234 ILE B N 1
ATOM 4075 C CA . ILE B 1 234 ? 17.609 -13.625 -1.345 1 93.75 234 ILE B CA 1
ATOM 4076 C C . ILE B 1 234 ? 18.094 -14.906 -2.018 1 93.75 234 ILE B C 1
ATOM 4078 O O . ILE B 1 234 ? 19.047 -15.531 -1.55 1 93.75 234 ILE B O 1
ATOM 4082 N N . ALA B 1 235 ? 17.531 -15.273 -3.117 1 94.38 235 ALA B N 1
ATOM 4083 C CA . ALA B 1 235 ? 17.828 -16.578 -3.703 1 94.38 235 ALA B CA 1
ATOM 4084 C C . ALA B 1 235 ? 19.281 -16.625 -4.191 1 94.38 235 ALA B C 1
ATOM 4086 O O . ALA B 1 235 ? 19.984 -17.609 -3.953 1 94.38 235 ALA B O 1
ATOM 4087 N N . VAL B 1 236 ? 19.672 -15.625 -4.914 1 93.56 236 VAL B N 1
ATOM 4088 C CA . VAL B 1 236 ? 21.047 -15.445 -5.375 1 93.56 236 VAL B CA 1
ATOM 4089 C C . VAL B 1 236 ? 21.5 -14.008 -5.117 1 93.56 236 VAL B C 1
ATOM 4091 O O . VAL B 1 236 ? 21.562 -13.195 -6.043 1 93.56 236 VAL B O 1
ATOM 4094 N N . PRO B 1 237 ? 21.828 -13.727 -3.867 1 90.81 237 PRO B N 1
ATOM 4095 C CA . PRO B 1 237 ? 22.047 -12.344 -3.445 1 90.81 237 PRO B CA 1
ATOM 4096 C C . PRO B 1 237 ? 23.047 -11.609 -4.344 1 90.81 237 PRO B C 1
ATOM 4098 O O . PRO B 1 237 ? 24.156 -12.086 -4.562 1 90.81 237 PRO B O 1
ATOM 4101 N N . GLY B 1 238 ? 22.625 -10.438 -4.902 1 91.12 238 GLY B N 1
ATOM 4102 C CA . GLY B 1 238 ? 23.469 -9.555 -5.691 1 91.12 238 GLY B CA 1
ATOM 4103 C C . GLY B 1 238 ? 23.516 -9.922 -7.16 1 91.12 238 GLY B C 1
ATOM 4104 O O . GLY B 1 238 ? 23.984 -9.141 -7.988 1 91.12 238 GLY B O 1
ATOM 4105 N N . LYS B 1 239 ? 23.031 -11.039 -7.512 1 92.88 239 LYS B N 1
ATOM 4106 C CA . LYS B 1 239 ? 23.109 -11.5 -8.898 1 92.88 239 LYS B CA 1
ATOM 4107 C C . LYS B 1 239 ? 21.719 -11.805 -9.445 1 92.88 239 LYS B C 1
ATOM 4109 O O . LYS B 1 239 ? 21.344 -11.32 -10.516 1 92.88 239 LYS B O 1
ATOM 4114 N N . GLY B 1 240 ? 20.906 -12.492 -8.727 1 95.81 240 GLY B N 1
ATOM 4115 C CA . GLY B 1 240 ? 19.594 -12.938 -9.18 1 95.81 240 GLY B CA 1
ATOM 4116 C C . GLY B 1 240 ? 19.656 -13.984 -10.281 1 95.81 240 GLY B C 1
ATOM 4117 O O . GLY B 1 240 ? 20.672 -14.664 -10.438 1 95.81 240 GLY B O 1
ATOM 4118 N N . CYS B 1 241 ? 18.562 -14.266 -10.969 1 97.81 241 CYS B N 1
ATOM 4119 C CA . CYS B 1 241 ? 18.5 -15.203 -12.078 1 97.81 241 CYS B CA 1
ATOM 4120 C C . CYS B 1 241 ? 17.484 -14.742 -13.117 1 97.81 241 CYS B C 1
ATOM 4122 O O . CYS B 1 241 ? 16.672 -15.539 -13.594 1 97.81 241 CYS B O 1
ATOM 4124 N N . THR B 1 242 ? 17.516 -13.453 -13.406 1 96.94 242 THR B N 1
ATOM 4125 C CA . THR B 1 242 ? 16.609 -12.914 -14.422 1 96.94 242 THR B CA 1
ATOM 4126 C C . THR B 1 242 ? 16.766 -13.664 -15.734 1 96.94 242 THR B C 1
ATOM 4128 O O . THR B 1 242 ? 15.789 -14.148 -16.297 1 96.94 242 THR B O 1
ATOM 4131 N N . LYS B 1 243 ? 18 -13.75 -16.25 1 93.88 243 LYS B N 1
ATOM 4132 C CA . LYS B 1 243 ? 18.344 -14.469 -17.469 1 93.88 243 LYS B CA 1
ATOM 4133 C C . LYS B 1 243 ? 19.406 -15.531 -17.203 1 93.88 243 LYS B C 1
ATOM 4135 O O . LYS B 1 243 ? 20.125 -15.469 -16.188 1 93.88 243 LYS B O 1
ATOM 4140 N N . PRO B 1 244 ? 19.469 -16.453 -18.031 1 86.94 244 PRO B N 1
ATOM 4141 C CA . PRO B 1 244 ? 20.484 -17.484 -17.844 1 86.94 244 PRO B CA 1
ATOM 4142 C C . PRO B 1 244 ? 21.906 -16.938 -17.875 1 86.94 244 PRO B C 1
ATOM 4144 O O . PRO B 1 244 ? 22.172 -15.938 -18.547 1 86.94 244 PRO B O 1
ATOM 4147 N N . ASP B 1 245 ? 22.688 -17.406 -16.891 1 72.62 245 ASP B N 1
ATOM 4148 C CA . ASP B 1 245 ? 24.109 -17.047 -16.938 1 72.62 245 ASP B CA 1
ATOM 4149 C C . ASP B 1 245 ? 24.688 -17.312 -18.328 1 72.62 245 ASP B C 1
ATOM 4151 O O . ASP B 1 245 ? 24.375 -18.328 -18.953 1 72.62 245 ASP B O 1
ATOM 4155 N N . LYS B 1 246 ? 25.078 -16.281 -19.016 1 58.38 246 LYS B N 1
ATOM 4156 C CA . LYS B 1 246 ? 25.812 -16.547 -20.25 1 58.38 246 LYS B CA 1
ATOM 4157 C C . LYS B 1 246 ? 26.859 -17.641 -20.031 1 58.38 246 LYS B C 1
ATOM 4159 O O . LYS B 1 246 ? 27.781 -17.484 -19.234 1 58.38 246 LYS B O 1
ATOM 4164 N N . GLU B 1 247 ? 26.562 -18.703 -19.688 1 49.28 247 GLU B N 1
ATOM 4165 C CA . GLU B 1 247 ? 27.641 -19.703 -19.797 1 49.28 247 GLU B CA 1
ATOM 4166 C C . GLU B 1 247 ? 28.672 -19.281 -20.828 1 49.28 247 GLU B C 1
ATOM 4168 O O . GLU B 1 247 ? 28.328 -18.859 -21.938 1 49.28 247 GLU B O 1
ATOM 4173 N N . THR B 1 248 ? 29.797 -18.797 -20.344 1 43.47 248 THR B N 1
ATOM 4174 C CA . THR B 1 248 ? 30.922 -18.906 -21.25 1 43.47 248 THR B CA 1
ATOM 4175 C C . THR B 1 248 ? 30.812 -20.188 -22.094 1 43.47 248 THR B C 1
ATOM 4177 O O . THR B 1 248 ? 30.703 -21.281 -21.547 1 43.47 248 THR B O 1
ATOM 4180 N N . LYS B 1 249 ? 30.359 -20.078 -23.359 1 41.16 249 LYS B N 1
ATOM 4181 C CA . LYS B 1 249 ? 30.531 -21.172 -24.312 1 41.16 249 LYS B CA 1
ATOM 4182 C C . LYS B 1 249 ? 31.719 -22.062 -23.922 1 41.16 249 LYS B C 1
ATOM 4184 O O . LYS B 1 249 ? 32.812 -21.578 -23.719 1 41.16 249 LYS B O 1
ATOM 4189 N N . PRO B 1 250 ? 31.516 -23.125 -23.25 1 41.19 250 PRO B N 1
ATOM 4190 C CA . PRO B 1 250 ? 32.719 -23.922 -23.203 1 41.19 250 PRO B CA 1
ATOM 4191 C C . PRO B 1 250 ? 33.594 -23.734 -24.453 1 41.19 250 PRO B C 1
ATOM 4193 O O . PRO B 1 250 ? 33.094 -23.547 -25.547 1 41.19 250 PRO B O 1
ATOM 4196 N N . ASP B 1 251 ? 34.719 -23.078 -24.266 1 36.22 251 ASP B N 1
ATOM 4197 C CA . ASP B 1 251 ? 35.625 -23.125 -25.406 1 36.22 251 ASP B CA 1
ATOM 4198 C C . ASP B 1 251 ? 35.5 -24.453 -26.156 1 36.22 251 ASP B C 1
ATOM 4200 O O . ASP B 1 251 ? 35.594 -25.531 -25.562 1 36.22 251 ASP B O 1
ATOM 4204 N N . LYS B 1 252 ? 34.781 -24.453 -27.312 1 34.16 252 LYS B N 1
ATOM 4205 C CA . LYS B 1 252 ? 34.781 -25.562 -28.266 1 34.16 252 LYS B CA 1
ATOM 4206 C C . LYS B 1 252 ? 36.094 -26.328 -28.203 1 34.16 252 LYS B C 1
ATOM 4208 O O . LYS B 1 252 ? 37.156 -25.797 -28.562 1 34.16 252 LYS B O 1
ATOM 4213 N N . GLU B 1 253 ? 36.406 -27.062 -27.188 1 32.06 253 GLU B N 1
ATOM 4214 C CA . GLU B 1 253 ? 37.438 -28.016 -27.547 1 32.06 253 GLU B CA 1
ATOM 4215 C C . GLU B 1 253 ? 37.312 -28.469 -29 1 32.06 253 GLU B C 1
ATOM 4217 O O . GLU B 1 253 ? 36.188 -28.703 -29.484 1 32.06 253 GLU B O 1
ATOM 4222 N N . SER B 1 254 ? 38.344 -28.094 -29.812 1 31.11 254 SER B N 1
ATOM 4223 C CA . SER B 1 254 ? 38.5 -28.547 -31.188 1 31.11 254 SER B CA 1
ATOM 4224 C C . SER B 1 254 ? 38.094 -30.016 -31.344 1 31.11 254 SER B C 1
ATOM 4226 O O . SER B 1 254 ? 38.812 -30.906 -30.875 1 31.11 254 SER B O 1
ATOM 4228 N N . LYS B 1 255 ? 36.906 -30.375 -31.125 1 28.78 255 LYS B N 1
ATOM 4229 C CA . LYS B 1 255 ? 36.5 -31.719 -31.484 1 28.78 255 LYS B CA 1
ATOM 4230 C C . LYS B 1 255 ? 37 -32.094 -32.875 1 28.78 255 LYS B C 1
ATOM 4232 O O . LYS B 1 255 ? 36.844 -31.328 -33.812 1 28.78 255 LYS B O 1
ATOM 4237 N N . SER B 1 256 ? 38.125 -32.812 -32.875 1 26.39 256 SER B N 1
ATOM 4238 C CA . SER B 1 256 ? 38.375 -33.688 -34.031 1 26.39 256 SER B CA 1
ATOM 4239 C C . SER B 1 256 ? 37.062 -34.281 -34.562 1 26.39 256 SER B C 1
ATOM 4241 O O . SER B 1 256 ? 36.156 -34.625 -33.781 1 26.39 256 SER B O 1
ATOM 4243 N N . ALA B 1 257 ? 36.812 -34.25 -35.875 1 26.88 257 ALA B N 1
ATOM 4244 C CA . ALA B 1 257 ? 35.781 -34.531 -36.875 1 26.88 257 ALA B CA 1
ATOM 4245 C C . ALA B 1 257 ? 35.156 -35.906 -36.656 1 26.88 257 ALA B C 1
ATOM 4247 O O . ALA B 1 257 ? 34.375 -36.375 -37.5 1 26.88 257 ALA B O 1
ATOM 4248 N N . SER B 1 258 ? 35.25 -36.5 -35.406 1 25.83 258 SER B N 1
ATOM 4249 C CA . SER B 1 258 ? 34.75 -37.781 -35.875 1 25.83 258 SER B CA 1
ATOM 4250 C C . SER B 1 258 ? 33.312 -37.719 -36.312 1 25.83 258 SER B C 1
ATOM 4252 O O . SER B 1 258 ? 32.5 -36.969 -35.719 1 25.83 258 SER B O 1
ATOM 4254 N N . ASN B 1 259 ? 32.906 -38.188 -37.531 1 21.95 259 ASN B N 1
ATOM 4255 C CA . ASN B 1 259 ? 31.828 -38.281 -38.5 1 21.95 259 ASN B CA 1
ATOM 4256 C C . ASN B 1 259 ? 30.562 -38.812 -37.844 1 21.95 259 ASN B C 1
ATOM 4258 O O . ASN B 1 259 ? 29.469 -38.688 -38.406 1 21.95 259 ASN B O 1
ATOM 4262 N N . THR B 1 260 ? 30.531 -39.625 -36.781 1 24.64 260 THR B N 1
ATOM 4263 C CA . THR B 1 260 ? 29.531 -40.625 -37.156 1 24.64 260 THR B CA 1
ATOM 4264 C C . THR B 1 260 ? 28.141 -40.156 -36.75 1 24.64 260 THR B C 1
ATOM 4266 O O . THR B 1 260 ? 27.141 -40.781 -37.125 1 24.64 260 THR B O 1
ATOM 4269 N N . SER B 1 261 ? 27.875 -39.156 -35.844 1 23.25 261 SER B N 1
ATOM 4270 C CA . SER B 1 261 ? 26.734 -39.438 -35 1 23.25 261 SER B CA 1
ATOM 4271 C C . SER B 1 261 ? 25.438 -39.406 -35.781 1 23.25 261 SER B C 1
ATOM 4273 O O . SER B 1 261 ? 25.312 -38.656 -36.75 1 23.25 261 SER B O 1
ATOM 4275 N N . SER B 1 262 ? 24.469 -40.438 -35.5 1 23.53 262 SER B N 1
ATOM 4276 C CA . SER B 1 262 ? 23.125 -40.938 -35.812 1 23.53 262 SER B CA 1
ATOM 4277 C C . SER B 1 262 ? 22.062 -39.875 -35.469 1 23.53 262 SER B C 1
ATOM 4279 O O . SER B 1 262 ? 22.188 -39.125 -34.531 1 23.53 262 SER B O 1
ATOM 4281 N N . THR B 1 263 ? 21.234 -39.594 -36.438 1 23.11 263 THR B N 1
ATOM 4282 C CA . THR B 1 263 ? 20.141 -38.656 -36.719 1 23.11 263 THR B CA 1
ATOM 4283 C C . THR B 1 263 ? 19 -38.875 -35.719 1 23.11 263 THR B C 1
ATOM 4285 O O . THR B 1 263 ? 18.156 -39.781 -35.938 1 23.11 263 THR B O 1
ATOM 4288 N N . GLN B 1 264 ? 19.219 -39.188 -34.344 1 23.72 264 GLN B N 1
ATOM 4289 C CA . GLN B 1 264 ? 17.953 -39.531 -33.75 1 23.72 264 GLN B CA 1
ATOM 4290 C C . GLN B 1 264 ? 17.047 -38.312 -33.656 1 23.72 264 GLN B C 1
ATOM 4292 O O . GLN B 1 264 ? 17.5 -37.219 -33.281 1 23.72 264 GLN B O 1
ATOM 4297 N N . LYS B 1 265 ? 15.891 -38.344 -34.312 1 23.7 265 LYS B N 1
ATOM 4298 C CA . LYS B 1 265 ? 14.75 -37.469 -34.469 1 23.7 265 LYS B CA 1
ATOM 4299 C C . LYS B 1 265 ? 14.094 -37.188 -33.094 1 23.7 265 LYS B C 1
ATOM 4301 O O . LYS B 1 265 ? 13.547 -38.094 -32.469 1 23.7 265 LYS B O 1
ATOM 4306 N N . ALA B 1 266 ? 14.695 -36.438 -32.156 1 27.94 266 ALA B N 1
ATOM 4307 C CA . ALA B 1 266 ? 14.008 -36.125 -30.922 1 27.94 266 ALA B CA 1
ATOM 4308 C C . ALA B 1 266 ? 12.688 -35.406 -31.188 1 27.94 266 ALA B C 1
ATOM 4310 O O . ALA B 1 266 ? 12.641 -34.438 -31.953 1 27.94 266 ALA B O 1
ATOM 4311 N N . THR B 1 267 ? 11.609 -36.156 -30.969 1 23.81 267 THR B N 1
ATOM 4312 C CA . THR B 1 267 ? 10.227 -35.688 -30.969 1 23.81 267 THR B CA 1
ATOM 4313 C C . THR B 1 267 ? 10.031 -34.562 -29.938 1 23.81 267 THR B C 1
ATOM 4315 O O . THR B 1 267 ? 10.367 -34.75 -28.766 1 23.81 267 THR B O 1
ATOM 4318 N N . ALA B 1 268 ? 9.977 -33.344 -30.344 1 27.14 268 ALA B N 1
ATOM 4319 C CA . ALA B 1 268 ? 9.68 -32.094 -29.641 1 27.14 268 ALA B CA 1
ATOM 4320 C C . ALA B 1 268 ? 8.383 -32.188 -28.844 1 27.14 268 ALA B C 1
ATOM 4322 O O . ALA B 1 268 ? 7.332 -32.531 -29.406 1 27.14 268 ALA B O 1
ATOM 4323 N N . THR B 1 269 ? 8.562 -32.562 -27.531 1 26.66 269 THR B N 1
ATOM 4324 C CA . THR B 1 269 ? 7.441 -32.531 -26.594 1 26.66 269 THR B CA 1
ATOM 4325 C C . THR B 1 269 ? 6.777 -31.156 -26.609 1 26.66 269 THR B C 1
ATOM 4327 O O . THR B 1 269 ? 7.461 -30.125 -26.625 1 26.66 269 THR B O 1
ATOM 4330 N N . ALA B 1 270 ? 5.453 -31.125 -26.828 1 27.25 270 ALA B N 1
ATOM 4331 C CA . ALA B 1 270 ? 4.43 -30.078 -26.906 1 27.25 270 ALA B CA 1
ATOM 4332 C C . ALA B 1 270 ? 4.379 -29.281 -25.609 1 27.25 270 ALA B C 1
ATOM 4334 O O . ALA B 1 270 ? 4.332 -29.844 -24.516 1 27.25 270 ALA B O 1
ATOM 4335 N N . ASN B 1 271 ? 5.008 -28.141 -25.625 1 31.39 271 ASN B N 1
ATOM 4336 C CA . ASN B 1 271 ? 4.848 -27.109 -24.609 1 31.39 271 ASN B CA 1
ATOM 4337 C C . ASN B 1 271 ? 3.379 -26.875 -24.266 1 31.39 271 ASN B C 1
ATOM 4339 O O . ASN B 1 271 ? 2.609 -26.422 -25.125 1 31.39 271 ASN B O 1
ATOM 4343 N N . ASP B 1 272 ? 2.775 -27.688 -23.422 1 30.89 272 ASP B N 1
ATOM 4344 C CA . ASP B 1 272 ? 1.386 -27.562 -23 1 30.89 272 ASP B CA 1
ATOM 4345 C C . ASP B 1 272 ? 1.104 -26.188 -22.422 1 30.89 272 ASP B C 1
ATOM 4347 O O . ASP B 1 272 ? 1.739 -25.766 -21.453 1 30.89 272 ASP B O 1
ATOM 4351 N N . LYS B 1 273 ? 0.673 -25.25 -23.203 1 39.38 273 LYS B N 1
ATOM 4352 C CA . LYS B 1 273 ? 0.176 -23.922 -22.875 1 39.38 273 LYS B CA 1
ATOM 4353 C C . LYS B 1 273 ? -1.019 -23.984 -21.922 1 39.38 273 LYS B C 1
ATOM 4355 O O . LYS B 1 273 ? -2.018 -24.641 -22.234 1 39.38 273 LYS B O 1
ATOM 4360 N N . SER B 1 274 ? -0.999 -23.781 -20.672 1 44.41 274 SER B N 1
ATOM 4361 C CA . SER B 1 274 ? -2.127 -23.625 -19.75 1 44.41 274 SER B CA 1
ATOM 4362 C C . SER B 1 274 ? -2.98 -22.422 -20.125 1 44.41 274 SER B C 1
ATOM 4364 O O . SER B 1 274 ? -2.484 -21.281 -20.156 1 44.41 274 SER B O 1
ATOM 4366 N N . CYS B 1 275 ? -3.971 -22.609 -21.016 1 50.38 275 CYS B N 1
ATOM 4367 C CA . CYS B 1 275 ? -4.898 -21.594 -21.484 1 50.38 275 CYS B CA 1
ATOM 4368 C C . CYS B 1 275 ? -5.988 -21.328 -20.453 1 50.38 275 CYS B C 1
ATOM 4370 O O . CYS B 1 275 ? -6.426 -22.234 -19.75 1 50.38 275 CYS B O 1
ATOM 4372 N N . HIS B 1 276 ? -6.07 -20.031 -19.875 1 50.44 276 HIS B N 1
ATOM 4373 C CA . HIS B 1 276 ? -7.309 -19.734 -19.172 1 50.44 276 HIS B CA 1
ATOM 4374 C C . HIS B 1 276 ? -8.141 -18.703 -19.922 1 50.44 276 HIS B C 1
ATOM 4376 O O . HIS B 1 276 ? -7.613 -17.969 -20.766 1 50.44 276 HIS B O 1
ATOM 4382 N N . THR B 1 277 ? -9.594 -18.953 -19.969 1 48.34 277 THR B N 1
ATOM 4383 C CA . THR B 1 277 ? -10.547 -18.109 -20.688 1 48.34 277 THR B CA 1
ATOM 4384 C C . THR B 1 277 ? -11.047 -16.984 -19.781 1 48.34 277 THR B C 1
ATOM 4386 O O . THR B 1 277 ? -11.453 -17.234 -18.641 1 48.34 277 THR B O 1
ATOM 4389 N N . HIS B 1 278 ? -10.828 -15.836 -20.25 1 44.16 278 HIS B N 1
ATOM 4390 C CA . HIS B 1 278 ? -11.383 -14.68 -19.547 1 44.16 278 HIS B CA 1
ATOM 4391 C C . HIS B 1 278 ? -12.891 -14.586 -19.734 1 44.16 278 HIS B C 1
ATOM 4393 O O . HIS B 1 278 ? -13.438 -15.188 -20.672 1 44.16 278 HIS B O 1
ATOM 4399 N N . ALA B 1 279 ? -13.625 -13.898 -18.797 1 45.59 279 ALA B N 1
ATOM 4400 C CA . ALA B 1 279 ? -15.078 -13.727 -18.859 1 45.59 279 ALA B CA 1
ATOM 4401 C C . ALA B 1 279 ? -15.508 -13.18 -20.219 1 45.59 279 ALA B C 1
ATOM 4403 O O . ALA B 1 279 ? -16.625 -13.422 -20.672 1 45.59 279 ALA B O 1
ATOM 4404 N N . ASP B 1 280 ? -14.57 -12.43 -20.859 1 39.34 280 ASP B N 1
ATOM 4405 C CA . ASP B 1 280 ? -14.922 -11.906 -22.172 1 39.34 280 ASP B CA 1
ATOM 4406 C C . ASP B 1 280 ? -14.703 -12.953 -23.266 1 39.34 280 ASP B C 1
ATOM 4408 O O . ASP B 1 280 ? -14.867 -12.672 -24.453 1 39.34 280 ASP B O 1
ATOM 4412 N N . GLY B 1 281 ? -14.438 -14.117 -23 1 44.72 281 GLY B N 1
ATOM 4413 C CA . GLY B 1 281 ? -14.25 -15.18 -23.969 1 44.72 281 GLY B CA 1
ATOM 4414 C C . GLY B 1 281 ? -12.812 -15.32 -24.422 1 44.72 281 GLY B C 1
ATOM 4415 O O . GLY B 1 281 ? -12.492 -16.203 -25.234 1 44.72 281 GLY B O 1
ATOM 4416 N N . GLU B 1 282 ? -11.914 -14.461 -24.016 1 45.03 282 GLU B N 1
ATOM 4417 C CA . GLU B 1 282 ? -10.539 -14.562 -24.5 1 45.03 282 GLU B CA 1
ATOM 4418 C C . GLU B 1 282 ? -9.766 -15.633 -23.734 1 45.03 282 GLU B C 1
ATOM 4420 O O . GLU B 1 282 ? -9.836 -15.688 -22.5 1 45.03 282 GLU B O 1
ATOM 4425 N N . VAL B 1 283 ? -9.203 -16.656 -24.328 1 50.03 283 VAL B N 1
ATOM 4426 C CA . VAL B 1 283 ? -8.414 -17.766 -23.812 1 50.03 283 VAL B CA 1
ATOM 4427 C C . VAL B 1 283 ? -6.945 -17.359 -23.719 1 50.03 283 VAL B C 1
ATOM 4429 O O . VAL B 1 283 ? -6.367 -16.875 -24.703 1 50.03 283 VAL B O 1
ATOM 4432 N N . HIS B 1 284 ? -6.379 -17.047 -22.516 1 46.53 284 HIS B N 1
ATOM 4433 C CA . HIS B 1 284 ? -4.938 -16.828 -22.406 1 46.53 284 HIS B CA 1
ATOM 4434 C C . HIS B 1 284 ? -4.219 -18.109 -21.969 1 46.53 284 HIS B C 1
ATOM 4436 O O . HIS B 1 284 ? -4.645 -18.766 -21.016 1 46.53 284 HIS B O 1
ATOM 4442 N N . CYS B 1 285 ? -3.447 -18.75 -22.859 1 46.41 285 CYS B N 1
ATOM 4443 C CA . CYS B 1 285 ? -2.617 -19.922 -22.609 1 46.41 285 CYS B CA 1
ATOM 4444 C C . CYS B 1 285 ? -1.2 -19.516 -22.234 1 46.41 285 CYS B C 1
ATOM 4446 O O . CYS B 1 285 ? -0.607 -18.641 -22.859 1 46.41 285 CYS B O 1
ATOM 4448 N N . GLU B 1 286 ? -0.858 -19.484 -20.906 1 41.28 286 GLU B N 1
ATOM 4449 C CA . GLU B 1 286 ? 0.554 -19.344 -20.562 1 41.28 286 GLU B CA 1
ATOM 4450 C C . GLU B 1 286 ? 1.246 -20.703 -20.5 1 41.28 286 GLU B C 1
ATOM 4452 O O . GLU B 1 286 ? 0.612 -21.703 -20.188 1 41.28 286 GLU B O 1
#

Foldseek 3Di:
DPPPPPPPPPPPPPPDPPPPPPPPPPCVVPPPPPPVVPPAADLFAAEDPQADPLRVVVVRLLLVQLLVLLVLLLVVCVVPDCVDPLNCQQQNNDGCVLLNVLSVCNNGNRLPLQYEYAPPPVPPLPAFPAQKDQPDDVSQRYIYGYPCCSPQADELLCQVHPVDALQPDQLVSHVSLVVLVRRLSHCSRVVPLQEAPDAHNVRSSVCNVVPSPNSSSHSNSSSSSSSQVCQCPPNPDPPGRNDDDPPPPPPPPPPDPPPDDDPPDPDDPDPRFNWDADPVRRTHGD/DPPPPPPPPPPPPPPPPPPPPPPPPPPPVPPPPPPVVVPDADLFAAEDPQADPLRVVVVRLLLVQLLVLLVLLLVVCVVPDCVDPLNCQQQNNDGCVLLNVLSVCNNGNRLPLQYEYAPPPVVPLVAFPDQKDQPDDVSQRYIYGYPCLSPQADELLCQVHPVDALQPDQLVSHVSLVVLVRRLSHCSRVVPLQEAPDAHNVRSSVCSVPPSPNSSSHSRSSSSSSSQVCQCPPNPDPPGRNDPDPPPPPPPPPPDPPPDDDPPPPDPPDPRFCWDADPVRRTHGD

Organism: Candidozyma auris (NCBI:txid498019)

Sequence (572 aa):
MRLTALLCVASSAFAAPTSFLWEGSSNTSSVKVETTWTENWKTTFAIHDSCSPVEANQLRQAFEETELLAYHAKLHTLRNGNSSEFYRKYFGNAPIGEVVGNFEGVVSANTTGILFRCDDPDDKCSQDGWAGYWRGANHSDETNICPLSYKSRLWLSQLCSQNFTVAESKNSLIFAADLLHRLWHTDKLGQRVIGHYADTYDECLELAKKNESLAVRNSATLRLYALDVYAYDIAVPGKGCTKPDKETKPDKESKSASNTSSTQKATATANDKSCHTHADGEVHCEMRLTALLCVASSAFAAPTSFLWEGSSNTSSVKVETTWTENWKTTFAIHDSCSPVEANQLRQAFEETELLAYHAKLHTLRNGNSSEFYRKYFGNAPIGEVVGNFEGVVSANTTGILFRCDDPDDKCSQDGWAGYWRGANHSDETNICPLSYKSRLWLSQLCSQNFTVAESKNSLIFAADLLHRLWHTDKLGQRVIGHYADTYDECLELAKKNESLAVRNSATLRLYALDVYAYDIAVPGKGCTKPDKETKPDKESKSASNTSSTQKATATANDKSCHTHADGEVHCE

pLDDT: mean 79.31, std 27.85, range [20.25, 98.94]

Nearest PDB structures (foldseek):
  2x3b-assembly1_A  TM=7.615E-01  e=1.284E-06  Aeromonas salmonicida subsp. achromogenes
  2x3b-assembly1_B  TM=7.662E-01  e=5.413E-06  Aeromonas salmonicida subsp. achromogenes
  2x3c-assembly1_A-2  TM=7.713E-01  e=1.525E-05  Aeromonas salmonicida subsp. achromogenes
  1ge6-assembly1_A  TM=7.709E-01  e=2.873E-05  Grifola frondosa
  2x3b-assembly1_A  TM=7.632E-01  e=2.254E-06  Aeromonas salmonicida subsp. achromogenes

InterPro domains:
  IPR024079 Metallopeptidase, catalytic domain superfamily [G3DSA:3.40.390.10] (47-231)
  IPR029482 Putative peptidase domain, HRXXH [PF13933] (10-242)
  IPR039124 Fungal antigen PRA1-like [PTHR39399] (3-285)